Protein AF-A0A7C4UAT9-F1 (afdb_monomer)

Foldseek 3Di:
DDDDDPPDDPFDKDKDFLVLLLLLLLLLQQLLQQLLVQQVVQAQVALPAFADPDAGDGDAAQAAEDALLVVLLVLLLVLCVVQNVQARAQLSVLQLCQAFQPDRDDQLSVQLNVLLVVQQTPLRSLDVVRRVRQQFQNLQSNQLLLLSLQALQLQASLQVLLRVSSSRHDFVSSVLSSLLSSLSNDLLPDQWLVVSLVVSLVVDDCPGPLNVLSVLLVVQVVVDLDLSSSLVVQCVPVVDQLRGRSSLSSQLSSLSSNCRLPSSSSSRSLSRSHRRRSSSSSSNSSSSSSNQGLVRPDCVRSVRHHFWYQYDRGPPDGTDGSSVSSVSSSVSSQVVQVVQVKDWDDDDSRTMIIGGNRHRDHHDHDDRGPQLAEPQWKFWQVQFSYFYQWDWDAAPPDDPRIWIGPFAAFTKTKHWHAYAAWAKWKKKWKKAAQAQQKKKFKAWPVRHTQDIDTDHHQNDQRRIDMDIDMGTDDGGITMIMITTNGDRMMTTIMHIHGDDD

Structure (mmCIF, N/CA/C/O backbone):
data_AF-A0A7C4UAT9-F1
#
_entry.id   AF-A0A7C4UAT9-F1
#
loop_
_atom_site.group_PDB
_atom_site.id
_atom_site.type_symbol
_atom_site.label_atom_id
_atom_site.label_alt_id
_atom_site.label_comp_id
_atom_site.label_asym_id
_atom_site.label_entity_id
_atom_site.label_seq_id
_atom_site.pdbx_PDB_ins_code
_atom_site.Cartn_x
_atom_site.Cartn_y
_atom_site.Cartn_z
_atom_site.occupancy
_atom_site.B_iso_or_equiv
_atom_site.auth_seq_id
_atom_site.auth_comp_id
_atom_site.auth_asym_id
_atom_site.auth_atom_id
_atom_site.pdbx_PDB_model_num
ATOM 1 N N . MET A 1 1 ? 10.832 -55.471 1.716 1.00 41.03 1 MET A N 1
ATOM 2 C CA . MET A 1 1 ? 11.484 -54.148 1.639 1.00 41.03 1 MET A CA 1
ATOM 3 C C . MET A 1 1 ? 11.072 -53.513 0.325 1.00 41.03 1 MET A C 1
ATOM 5 O O . MET A 1 1 ? 11.322 -54.127 -0.698 1.00 41.03 1 MET A O 1
ATOM 9 N N . ASN A 1 2 ? 10.399 -52.365 0.350 1.00 32.81 2 ASN A N 1
ATOM 10 C CA . ASN A 1 2 ? 10.486 -51.384 -0.734 1.00 32.81 2 ASN A CA 1
ATOM 11 C C . ASN A 1 2 ? 9.991 -50.038 -0.206 1.00 32.81 2 ASN A C 1
ATOM 13 O O . ASN A 1 2 ? 8.804 -49.727 -0.186 1.00 32.81 2 ASN A O 1
ATOM 17 N N . THR A 1 3 ? 10.951 -49.296 0.325 1.00 35.84 3 THR A N 1
ATOM 18 C CA . THR A 1 3 ? 10.853 -47.900 0.724 1.00 35.84 3 THR A CA 1
ATOM 19 C C . THR A 1 3 ? 10.919 -47.000 -0.508 1.00 35.84 3 THR A C 1
ATOM 21 O O . THR A 1 3 ? 11.849 -47.097 -1.301 1.00 35.84 3 THR A O 1
ATOM 24 N N . SER A 1 4 ? 9.939 -46.097 -0.594 1.00 42.28 4 SER A N 1
ATOM 25 C CA . SER A 1 4 ? 10.067 -44.700 -1.030 1.00 42.28 4 SER A CA 1
ATOM 26 C C . SER A 1 4 ? 10.732 -44.389 -2.381 1.00 42.28 4 SER A C 1
ATOM 28 O O . SER A 1 4 ? 11.947 -44.240 -2.471 1.00 42.28 4 SER A O 1
ATOM 30 N N . GLN A 1 5 ? 9.903 -44.040 -3.364 1.00 37.44 5 GLN A N 1
ATOM 31 C CA . GLN A 1 5 ? 10.186 -42.918 -4.263 1.00 37.44 5 GLN A CA 1
ATOM 32 C C . GLN A 1 5 ? 8.936 -42.041 -4.342 1.00 37.44 5 GLN A C 1
ATOM 34 O O . GLN A 1 5 ? 8.079 -42.205 -5.204 1.00 37.44 5 GLN A O 1
ATOM 39 N N . ILE A 1 6 ? 8.810 -41.120 -3.385 1.00 40.69 6 ILE A N 1
ATOM 40 C CA . ILE A 1 6 ? 7.992 -39.926 -3.591 1.00 40.69 6 ILE A CA 1
ATOM 41 C C . ILE A 1 6 ? 8.847 -39.025 -4.482 1.00 40.69 6 ILE A C 1
ATOM 43 O O . ILE A 1 6 ? 9.903 -38.565 -4.053 1.00 40.69 6 ILE A O 1
ATOM 47 N N . ASN A 1 7 ? 8.425 -38.829 -5.731 1.00 37.22 7 ASN A N 1
ATOM 48 C CA . ASN A 1 7 ? 9.011 -37.834 -6.622 1.00 37.22 7 ASN A CA 1
ATOM 49 C C . ASN A 1 7 ? 8.912 -36.460 -5.947 1.00 37.22 7 ASN A C 1
ATOM 51 O O . ASN A 1 7 ? 7.827 -35.883 -5.864 1.00 37.22 7 ASN A O 1
ATOM 55 N N . ALA A 1 8 ? 10.034 -35.938 -5.452 1.00 43.09 8 ALA A N 1
ATOM 56 C CA . ALA A 1 8 ? 10.138 -34.538 -5.080 1.00 43.09 8 ALA A CA 1
ATOM 57 C C . ALA A 1 8 ? 10.011 -33.723 -6.371 1.00 43.09 8 ALA A C 1
ATOM 59 O O . ALA A 1 8 ? 10.908 -33.749 -7.214 1.00 43.09 8 ALA A O 1
ATOM 60 N N . ALA A 1 9 ? 8.877 -33.044 -6.556 1.00 47.56 9 ALA A N 1
ATOM 61 C CA . ALA A 1 9 ? 8.756 -32.025 -7.586 1.00 47.56 9 ALA A CA 1
ATOM 62 C C . ALA A 1 9 ? 9.937 -31.059 -7.423 1.00 47.56 9 ALA A C 1
ATOM 64 O O . ALA A 1 9 ? 10.194 -30.569 -6.322 1.00 47.56 9 ALA A O 1
ATOM 65 N N . GLN A 1 10 ? 10.698 -30.854 -8.495 1.00 52.22 10 GLN A N 1
ATOM 66 C CA . GLN A 1 10 ? 11.869 -29.991 -8.484 1.00 52.22 10 GLN A CA 1
ATOM 67 C C . GLN A 1 10 ? 11.396 -28.571 -8.152 1.00 52.22 10 GLN A C 1
ATOM 69 O O . GLN A 1 10 ? 10.765 -27.907 -8.972 1.00 52.22 10 GLN A O 1
ATOM 74 N N . VAL A 1 11 ? 11.617 -28.136 -6.911 1.00 65.75 11 VAL A N 1
ATOM 75 C CA . VAL A 1 11 ? 11.233 -26.796 -6.470 1.00 65.75 11 VAL A CA 1
ATOM 76 C C . VAL A 1 11 ? 12.083 -25.806 -7.261 1.00 65.75 11 VAL A C 1
ATOM 78 O O . VAL A 1 11 ? 13.306 -25.777 -7.116 1.00 65.75 11 VAL A O 1
ATOM 81 N N . ASN A 1 12 ? 11.447 -25.023 -8.133 1.00 82.38 12 ASN A N 1
ATOM 82 C CA . ASN A 1 12 ? 12.132 -23.977 -8.882 1.00 82.38 12 ASN A CA 1
ATOM 83 C C . ASN A 1 12 ? 12.635 -22.925 -7.891 1.00 82.38 12 ASN A C 1
ATOM 85 O O . ASN A 1 12 ? 11.842 -22.214 -7.276 1.00 82.38 12 ASN A O 1
ATOM 89 N N . THR A 1 13 ? 13.955 -22.844 -7.730 1.00 92.06 13 THR A N 1
ATOM 90 C CA . THR A 1 13 ? 14.598 -21.854 -6.863 1.00 92.06 13 THR A CA 1
ATOM 91 C C . THR A 1 13 ? 15.179 -20.713 -7.688 1.00 92.06 13 THR A C 1
ATOM 93 O O . THR A 1 13 ? 15.674 -20.916 -8.799 1.00 92.06 13 THR A O 1
ATOM 96 N N . ARG A 1 14 ? 15.146 -19.498 -7.139 1.00 96.31 14 ARG A N 1
ATOM 97 C CA . ARG A 1 14 ? 15.833 -18.319 -7.694 1.00 96.31 14 ARG A CA 1
ATOM 98 C C . ARG A 1 14 ? 16.882 -17.832 -6.706 1.00 96.31 14 ARG A C 1
ATOM 100 O O . ARG A 1 14 ? 16.755 -18.078 -5.510 1.00 96.31 14 ARG A O 1
ATOM 107 N N . GLN A 1 15 ? 17.925 -17.159 -7.187 1.00 97.56 15 GLN A N 1
ATOM 108 C CA . GLN A 1 15 ? 18.984 -16.639 -6.319 1.00 97.56 15 GLN A CA 1
ATOM 109 C C . GLN A 1 15 ? 19.281 -15.171 -6.583 1.00 97.56 15 GLN A C 1
ATOM 111 O O . GLN A 1 15 ? 19.395 -14.755 -7.735 1.00 97.56 15 GLN A O 1
ATOM 116 N N . ILE A 1 16 ? 19.469 -14.403 -5.513 1.00 98.31 16 ILE A N 1
ATOM 117 C CA . ILE A 1 16 ? 19.890 -13.003 -5.579 1.00 98.31 16 ILE A CA 1
ATOM 118 C C . ILE A 1 16 ? 20.900 -12.709 -4.467 1.00 98.31 16 ILE A C 1
ATOM 120 O O . ILE A 1 16 ? 20.754 -13.179 -3.340 1.00 98.31 16 ILE A O 1
ATOM 124 N N . ALA A 1 17 ? 21.951 -11.953 -4.7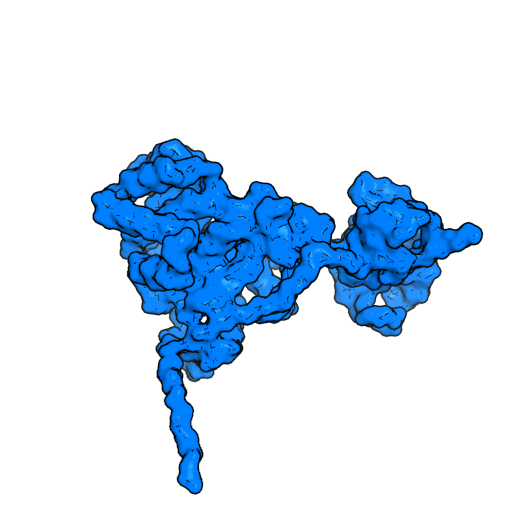85 1.00 98.56 17 ALA A N 1
ATOM 125 C CA . ALA A 1 17 ? 22.901 -11.479 -3.781 1.00 98.56 17 ALA A CA 1
ATOM 126 C C . ALA A 1 17 ? 22.222 -10.463 -2.851 1.00 98.56 17 ALA A C 1
ATOM 128 O O . ALA A 1 17 ? 21.475 -9.607 -3.326 1.00 98.56 17 ALA A O 1
ATOM 129 N N . ALA A 1 18 ? 22.514 -10.512 -1.551 1.00 98.62 18 ALA A N 1
ATOM 130 C CA . ALA A 1 18 ? 21.891 -9.634 -0.561 1.00 98.62 18 ALA A CA 1
ATOM 131 C C . ALA A 1 18 ? 22.151 -8.149 -0.863 1.00 98.62 18 ALA A C 1
ATOM 133 O O . ALA A 1 18 ? 21.228 -7.343 -0.813 1.00 98.62 18 ALA A O 1
ATOM 134 N N . GLY A 1 19 ? 23.373 -7.794 -1.277 1.00 98.56 19 GLY A N 1
ATOM 135 C CA . GLY A 1 19 ? 23.697 -6.424 -1.694 1.00 98.56 19 GLY A CA 1
ATOM 136 C C . GLY A 1 19 ? 22.904 -5.962 -2.924 1.00 98.56 19 GLY A C 1
ATOM 137 O O . GLY A 1 19 ? 22.436 -4.831 -2.964 1.00 98.56 19 GLY A O 1
ATOM 138 N N . LYS A 1 20 ? 22.671 -6.855 -3.897 1.00 98.69 20 LYS A N 1
ATOM 139 C CA . LYS A 1 20 ? 21.856 -6.550 -5.086 1.00 98.69 20 LYS A CA 1
ATOM 140 C C . LYS A 1 20 ? 20.373 -6.420 -4.743 1.00 98.69 20 LYS A C 1
ATOM 142 O O . LYS A 1 20 ? 19.694 -5.575 -5.310 1.00 98.69 20 LYS A O 1
ATOM 147 N N . TYR A 1 21 ? 19.869 -7.251 -3.833 1.00 98.81 21 TYR A N 1
ATOM 148 C CA . TYR A 1 21 ? 18.513 -7.114 -3.310 1.00 98.81 21 TYR A CA 1
ATOM 149 C C . TYR A 1 21 ? 18.335 -5.753 -2.621 1.00 98.81 21 TYR A C 1
ATOM 151 O O . TYR A 1 21 ? 17.398 -5.033 -2.947 1.00 98.81 21 TYR A O 1
ATOM 159 N N . TYR A 1 22 ? 19.264 -5.375 -1.736 1.00 98.88 22 TYR A N 1
ATOM 160 C CA . TYR A 1 22 ? 19.239 -4.080 -1.054 1.00 98.88 22 TYR A CA 1
ATOM 161 C C . TYR A 1 22 ? 19.262 -2.911 -2.047 1.00 98.88 22 TYR A C 1
ATOM 163 O O . TYR A 1 22 ? 18.438 -2.006 -1.949 1.00 98.88 22 TYR A O 1
ATOM 171 N N . ASP A 1 23 ? 20.152 -2.957 -3.045 1.00 98.88 23 ASP A N 1
ATOM 172 C CA . ASP A 1 23 ? 20.232 -1.929 -4.089 1.00 98.88 23 ASP A CA 1
ATOM 173 C C . ASP A 1 23 ? 18.923 -1.813 -4.887 1.00 98.88 23 ASP A C 1
ATOM 175 O O . ASP A 1 23 ? 18.484 -0.704 -5.182 1.00 98.88 23 ASP A O 1
ATOM 179 N N . LYS A 1 24 ? 18.257 -2.939 -5.177 1.00 98.88 24 LYS A N 1
ATOM 180 C CA . LYS A 1 24 ? 16.931 -2.981 -5.819 1.00 98.88 24 LYS A CA 1
ATOM 181 C C . LYS A 1 24 ? 15.826 -2.377 -4.960 1.00 98.88 24 LYS A C 1
ATOM 183 O O . LYS A 1 24 ? 15.074 -1.556 -5.468 1.00 98.88 24 LYS A O 1
ATOM 188 N N . VAL A 1 25 ? 15.760 -2.715 -3.674 1.00 98.88 25 VAL A N 1
ATOM 189 C CA . VAL A 1 25 ? 14.792 -2.123 -2.732 1.00 98.88 25 VAL A CA 1
ATOM 190 C C . VAL A 1 25 ? 15.015 -0.616 -2.594 1.00 98.88 25 VAL A C 1
ATOM 192 O O . VAL A 1 25 ? 14.080 0.167 -2.719 1.00 98.88 25 VAL A O 1
ATOM 195 N N . ARG A 1 26 ? 16.266 -0.181 -2.414 1.00 98.69 26 ARG A N 1
ATOM 196 C CA . ARG A 1 26 ? 16.605 1.247 -2.348 1.00 98.69 26 ARG A CA 1
ATOM 197 C C . ARG A 1 26 ? 16.278 1.972 -3.654 1.00 98.69 26 ARG A C 1
ATOM 199 O O . ARG A 1 26 ? 15.839 3.118 -3.633 1.00 98.69 26 ARG A O 1
ATOM 206 N N . GLY A 1 27 ? 16.496 1.304 -4.786 1.00 98.75 27 GLY A N 1
ATOM 207 C CA . GLY A 1 27 ? 16.107 1.790 -6.103 1.00 98.75 27 GLY A CA 1
ATOM 208 C C . GLY A 1 27 ? 14.601 1.969 -6.226 1.00 98.75 27 GLY A C 1
ATOM 209 O O . GLY A 1 27 ? 14.180 2.993 -6.747 1.00 98.75 27 GLY A O 1
ATOM 210 N N . ALA A 1 28 ? 13.808 1.015 -5.728 1.00 98.75 28 ALA A N 1
ATOM 211 C CA . ALA A 1 28 ? 12.351 1.105 -5.715 1.00 98.75 28 ALA A CA 1
ATOM 212 C C . ALA A 1 28 ? 11.885 2.348 -4.946 1.00 98.75 28 ALA A C 1
ATOM 214 O O . ALA A 1 28 ? 11.272 3.219 -5.548 1.00 98.75 28 ALA A O 1
ATOM 215 N N . TRP A 1 29 ? 12.312 2.515 -3.691 1.00 98.44 29 TRP A N 1
ATOM 216 C CA . TRP A 1 29 ? 11.937 3.678 -2.874 1.00 98.44 29 TRP A CA 1
ATOM 217 C C . TRP A 1 29 ? 12.345 5.021 -3.483 1.00 98.44 29 TRP A C 1
ATOM 219 O O . TRP A 1 29 ? 11.559 5.960 -3.525 1.00 98.44 29 TRP A O 1
ATOM 229 N N . ILE A 1 30 ? 13.580 5.146 -3.979 1.00 98.44 30 ILE A N 1
ATOM 230 C CA . ILE A 1 30 ? 14.010 6.399 -4.621 1.00 98.44 30 ILE A CA 1
ATOM 231 C C . ILE A 1 30 ? 13.263 6.631 -5.935 1.00 98.44 30 ILE A C 1
ATOM 233 O O . ILE A 1 30 ? 12.938 7.771 -6.258 1.00 98.44 30 ILE A O 1
ATOM 237 N N . GLY A 1 31 ? 12.996 5.572 -6.698 1.00 98.62 31 GLY A N 1
ATOM 238 C CA . GLY A 1 31 ? 12.228 5.656 -7.931 1.00 98.62 31 GLY A CA 1
ATOM 239 C C . GLY A 1 31 ? 10.804 6.145 -7.684 1.00 98.62 31 GLY A C 1
ATOM 240 O O . GLY A 1 31 ? 10.355 7.053 -8.378 1.00 98.62 31 GLY A O 1
ATOM 241 N N . GLU A 1 32 ? 10.148 5.586 -6.672 1.00 98.69 32 GLU A N 1
ATOM 242 C CA . GLU A 1 32 ? 8.817 5.959 -6.195 1.00 98.69 32 GLU A CA 1
ATOM 243 C C . GLU A 1 32 ? 8.758 7.426 -5.766 1.00 98.69 32 GLU A C 1
ATOM 245 O O . GLU A 1 32 ? 7.962 8.192 -6.299 1.00 98.69 32 GLU A O 1
ATOM 250 N N . LEU A 1 33 ? 9.687 7.857 -4.906 1.00 98.56 33 LEU A N 1
ATOM 251 C CA . LEU A 1 33 ? 9.778 9.240 -4.432 1.00 98.56 33 LEU A CA 1
ATOM 252 C C . LEU A 1 33 ? 10.025 10.239 -5.572 1.00 98.56 33 LEU A C 1
ATOM 254 O O . LEU A 1 33 ? 9.419 11.308 -5.604 1.00 98.56 33 LEU A O 1
ATOM 258 N N . ILE A 1 34 ? 10.900 9.910 -6.530 1.00 98.62 34 ILE A N 1
ATOM 259 C CA . ILE A 1 34 ? 11.095 10.744 -7.725 1.00 98.62 34 ILE A CA 1
ATOM 260 C C . ILE A 1 34 ? 9.802 10.802 -8.544 1.00 98.62 34 ILE A C 1
ATOM 262 O O . ILE A 1 34 ? 9.439 11.879 -9.013 1.00 98.62 34 ILE A O 1
ATOM 266 N N . GLY A 1 35 ? 9.130 9.664 -8.730 1.00 98.50 35 GLY A N 1
ATOM 267 C CA . GLY A 1 35 ? 7.872 9.545 -9.462 1.00 98.50 35 GLY A CA 1
ATOM 268 C C . GLY A 1 35 ? 6.768 10.412 -8.866 1.00 98.50 35 GLY A C 1
ATOM 269 O O . GLY A 1 35 ? 6.341 11.361 -9.527 1.00 98.50 35 GLY A O 1
ATOM 270 N N . ASN A 1 36 ? 6.397 10.141 -7.610 1.00 98.31 36 ASN A N 1
ATOM 271 C CA . ASN A 1 36 ? 5.403 10.891 -6.837 1.00 98.31 36 ASN A CA 1
ATOM 272 C C . ASN A 1 36 ? 5.680 12.398 -6.936 1.00 98.31 36 ASN A C 1
ATOM 274 O O . ASN A 1 36 ? 4.904 13.152 -7.525 1.00 98.31 36 ASN A O 1
ATOM 278 N N . TYR A 1 37 ? 6.849 12.850 -6.468 1.00 98.12 37 TYR A N 1
ATOM 279 C CA . TYR A 1 37 ? 7.097 14.286 -6.360 1.00 98.12 37 TYR A CA 1
ATOM 280 C C . TYR A 1 37 ? 7.221 14.998 -7.707 1.00 98.12 37 TYR A C 1
ATOM 282 O O . TYR A 1 37 ? 7.004 16.211 -7.768 1.00 98.12 37 TYR A O 1
ATOM 290 N N . SER A 1 38 ? 7.584 14.281 -8.774 1.00 98.06 38 SER A N 1
ATOM 291 C CA . SER A 1 38 ? 7.564 14.832 -10.133 1.00 98.06 38 SER A CA 1
ATOM 292 C C . SER A 1 38 ? 6.145 14.942 -10.682 1.00 98.06 38 SER A C 1
ATOM 294 O O . SER A 1 38 ? 5.888 15.829 -11.494 1.00 98.06 38 SER A O 1
ATOM 296 N N . GLY A 1 39 ? 5.239 14.057 -10.261 1.00 97.69 39 GLY A N 1
ATOM 297 C CA . GLY A 1 39 ? 3.850 14.028 -10.701 1.00 97.69 39 GLY A CA 1
ATOM 298 C C . GLY A 1 39 ? 2.924 14.952 -9.917 1.00 97.69 39 GLY A C 1
ATOM 299 O O . GLY A 1 39 ? 2.022 15.513 -10.532 1.00 97.69 39 GLY A O 1
ATOM 300 N N . LEU A 1 40 ? 3.187 15.208 -8.628 1.00 96.31 40 LEU A N 1
ATOM 301 C CA . LEU A 1 40 ? 2.355 16.062 -7.761 1.00 96.31 40 LEU A CA 1
ATOM 302 C C . LEU A 1 40 ? 1.978 17.418 -8.397 1.00 96.31 40 LEU A C 1
ATOM 304 O O . LEU A 1 40 ? 0.816 17.819 -8.358 1.00 96.31 40 LEU A O 1
ATOM 308 N N . PRO A 1 41 ? 2.893 18.154 -9.067 1.00 96.31 41 PRO A N 1
ATOM 309 C CA . PRO A 1 41 ? 2.534 19.406 -9.733 1.00 96.31 41 PRO A CA 1
ATOM 310 C C . PRO A 1 41 ? 1.549 19.259 -10.899 1.00 96.31 41 PRO A C 1
ATOM 312 O O . PRO A 1 41 ? 1.113 20.281 -11.431 1.00 96.31 41 PRO A O 1
ATOM 315 N N . TYR A 1 42 ? 1.255 1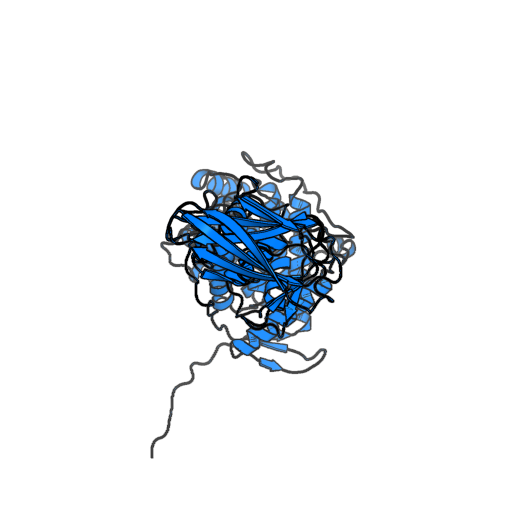8.045 -11.358 1.00 96.06 42 TYR A N 1
ATOM 316 C CA . TYR A 1 42 ? 0.440 17.732 -12.532 1.00 96.06 42 TYR A CA 1
ATOM 317 C C . TYR A 1 42 ? -0.854 16.978 -12.201 1.00 96.06 42 TYR A C 1
ATOM 319 O O . TYR A 1 42 ? -1.692 16.832 -13.096 1.00 96.06 42 TYR A O 1
ATOM 327 N N . GLU A 1 43 ? -1.040 16.576 -10.943 1.00 94.94 43 GLU A N 1
ATOM 328 C CA . GLU A 1 43 ? -2.230 15.897 -10.428 1.00 94.94 43 GLU A CA 1
ATOM 329 C C . GLU A 1 43 ? -3.520 16.593 -10.915 1.00 94.94 43 GLU A C 1
ATOM 331 O O . GLU A 1 43 ? -3.674 17.820 -10.854 1.00 94.94 43 GLU A O 1
ATOM 336 N N . PHE A 1 44 ? -4.416 15.810 -11.521 1.00 95.75 44 PHE A N 1
ATOM 337 C CA . PHE A 1 44 ? -5.686 16.215 -12.138 1.00 95.75 44 PHE A CA 1
ATOM 338 C C . PHE A 1 44 ? -5.630 17.276 -13.256 1.00 95.75 44 PHE A C 1
ATOM 340 O O . PHE A 1 44 ? -6.681 17.664 -13.781 1.00 95.75 44 PHE A O 1
ATOM 347 N N . LYS A 1 45 ? -4.450 17.733 -13.704 1.00 95.12 45 LYS A N 1
ATOM 348 C CA . LYS A 1 45 ? -4.348 18.759 -14.765 1.00 95.12 45 LYS A CA 1
ATOM 349 C C . LYS A 1 45 ? -4.781 18.256 -16.140 1.00 95.12 45 LYS A C 1
ATOM 351 O O . LYS A 1 45 ? -5.311 19.028 -16.939 1.00 95.12 45 LYS A O 1
ATOM 356 N N . PHE A 1 46 ? -4.570 16.973 -16.419 1.00 94.56 46 PHE A N 1
ATOM 357 C CA . PHE A 1 46 ? -4.760 16.370 -17.742 1.00 94.56 46 PHE A CA 1
ATOM 358 C C . PHE A 1 46 ? -5.891 15.323 -17.754 1.00 94.56 46 PHE A C 1
ATOM 360 O O . PHE A 1 46 ? -5.753 14.232 -18.302 1.00 94.56 46 PHE A O 1
ATOM 367 N N . ASN A 1 47 ? -7.040 15.639 -17.143 1.00 94.94 47 ASN A N 1
ATOM 368 C CA . ASN A 1 47 ? -8.198 14.728 -17.093 1.00 94.94 47 ASN A CA 1
ATOM 369 C C . ASN A 1 47 ? -8.837 14.520 -18.473 1.00 94.94 47 ASN A C 1
ATOM 371 O O . ASN A 1 47 ? -9.105 13.396 -18.909 1.00 94.94 47 ASN A O 1
ATOM 375 N N . GLU A 1 48 ? -9.052 15.609 -19.211 1.00 94.00 48 GLU A N 1
ATOM 376 C CA . GLU A 1 48 ? -9.772 15.537 -20.481 1.00 94.00 48 GLU A CA 1
ATOM 377 C C . GLU A 1 48 ? -8.871 15.120 -21.641 1.00 94.00 48 GLU A C 1
ATOM 379 O O . GLU A 1 48 ? -9.199 14.184 -22.378 1.00 94.00 48 GLU A O 1
ATOM 384 N N . ASN A 1 49 ? -7.708 15.754 -21.752 1.00 94.06 49 ASN A N 1
ATOM 385 C CA . ASN A 1 49 ? -6.726 15.553 -22.813 1.00 94.06 49 ASN A CA 1
ATOM 386 C C . ASN A 1 49 ? -5.363 15.246 -22.188 1.00 94.06 49 ASN A C 1
ATOM 388 O O . ASN A 1 49 ? -5.107 15.758 -21.097 1.00 94.06 49 ASN A O 1
ATOM 392 N N . PRO A 1 50 ? -4.509 14.441 -22.850 1.00 95.50 50 PRO A N 1
ATOM 393 C CA . PRO A 1 50 ? -3.147 14.234 -22.376 1.00 95.50 50 PRO A CA 1
ATOM 394 C C . PRO A 1 50 ? -2.380 15.562 -22.347 1.00 95.50 50 PRO A C 1
ATOM 396 O O . PRO A 1 50 ? -2.708 16.496 -23.085 1.00 95.50 50 PRO A O 1
ATOM 399 N N . GLY A 1 51 ? -1.333 15.620 -21.530 1.00 93.50 51 GLY A N 1
ATOM 400 C CA . GLY A 1 51 ? -0.339 16.680 -21.601 1.00 93.50 51 GLY A CA 1
ATOM 401 C C . GLY A 1 51 ? 0.341 16.733 -22.976 1.00 93.50 51 GLY A C 1
ATOM 402 O O . GLY A 1 51 ? 0.379 15.751 -23.726 1.00 93.50 51 GLY A O 1
ATOM 403 N N . ASN A 1 52 ? 0.868 17.907 -23.321 1.00 85.69 52 ASN A N 1
ATOM 404 C CA . ASN A 1 52 ? 1.636 18.108 -24.552 1.00 85.69 52 ASN A CA 1
ATOM 405 C C . ASN A 1 52 ? 2.977 17.349 -24.495 1.00 85.69 52 ASN A C 1
ATOM 407 O O . ASN A 1 52 ? 3.412 16.959 -23.417 1.00 85.69 52 ASN A O 1
ATOM 411 N N . ASP A 1 53 ? 3.672 17.197 -25.631 1.00 68.06 53 ASP A N 1
ATOM 412 C CA . ASP A 1 53 ? 4.997 16.536 -25.724 1.00 68.06 53 ASP A CA 1
ATOM 413 C C . ASP A 1 53 ? 6.153 17.336 -25.087 1.00 68.06 53 ASP A C 1
ATOM 415 O O . ASP A 1 53 ? 7.311 17.215 -25.486 1.00 68.06 53 ASP A O 1
ATOM 419 N N . GLU A 1 54 ? 5.854 18.187 -24.110 1.00 68.50 54 GLU A N 1
ATOM 420 C CA . GLU A 1 54 ? 6.861 18.933 -23.370 1.00 68.50 54 GLU A CA 1
ATOM 421 C C . GLU A 1 54 ? 7.532 18.036 -22.325 1.00 68.50 54 GLU A C 1
ATOM 423 O O . GLU A 1 54 ? 6.929 17.121 -21.760 1.00 68.50 54 GLU A O 1
ATOM 428 N N . SER A 1 55 ? 8.805 18.315 -22.049 1.00 78.38 55 SER A N 1
ATOM 429 C CA . SER A 1 55 ? 9.510 17.675 -20.946 1.00 78.38 55 SER A CA 1
ATOM 430 C C . SER A 1 55 ? 8.854 18.062 -19.623 1.00 78.38 55 SER A C 1
ATOM 432 O O . SER A 1 55 ? 8.718 19.250 -19.319 1.00 78.38 55 SER A O 1
ATOM 434 N N . ILE A 1 56 ? 8.510 17.072 -18.806 1.00 93.81 56 ILE A N 1
ATOM 435 C CA . ILE A 1 56 ? 8.155 17.315 -17.407 1.00 93.81 56 ILE A CA 1
ATOM 436 C C . ILE A 1 56 ? 9.375 17.820 -16.629 1.00 93.81 56 ILE A C 1
ATOM 438 O O . ILE A 1 56 ? 10.526 17.570 -16.999 1.00 93.81 56 ILE A O 1
ATOM 442 N N . THR A 1 57 ? 9.132 18.499 -15.511 1.00 95.00 57 THR A N 1
ATOM 443 C CA . THR A 1 57 ? 10.206 18.813 -14.564 1.00 95.00 57 THR A CA 1
ATOM 444 C C . THR A 1 57 ? 10.323 17.688 -13.544 1.00 95.00 57 THR A C 1
ATOM 446 O O . THR A 1 57 ? 9.440 17.522 -12.710 1.00 95.00 57 THR A O 1
ATOM 449 N N . PHE A 1 58 ? 11.424 16.935 -13.590 1.00 96.94 58 PHE A N 1
ATOM 450 C CA . PHE A 1 58 ? 11.728 15.955 -12.547 1.00 96.94 58 PHE A CA 1
ATOM 451 C C . PHE A 1 58 ? 12.036 16.659 -11.227 1.00 96.94 58 PHE A C 1
ATOM 453 O O . PHE A 1 58 ? 12.898 17.541 -11.168 1.00 96.94 58 PHE A O 1
ATOM 460 N N . VAL A 1 59 ? 11.364 16.229 -10.164 1.00 96.75 59 VAL A N 1
ATOM 461 C CA . VAL A 1 59 ? 11.569 16.731 -8.810 1.00 96.75 59 VAL A CA 1
ATOM 462 C C . VAL A 1 59 ? 12.451 15.752 -8.045 1.00 96.75 59 VAL A C 1
ATOM 464 O O . VAL A 1 59 ? 12.159 14.568 -7.912 1.00 96.75 59 VAL A O 1
ATOM 467 N N . VAL A 1 60 ? 13.558 16.278 -7.532 1.00 95.75 60 VAL A N 1
ATOM 468 C CA . VAL A 1 60 ? 14.503 15.580 -6.657 1.00 95.75 60 VAL A CA 1
ATOM 469 C C . VAL A 1 60 ? 14.679 16.407 -5.393 1.00 95.75 60 VAL A C 1
ATOM 471 O O . VAL A 1 60 ? 14.648 17.640 -5.450 1.00 95.75 60 VAL A O 1
ATOM 474 N N . ARG A 1 61 ? 14.838 15.748 -4.245 1.00 94.44 61 ARG A N 1
ATOM 475 C CA . ARG A 1 61 ? 14.887 16.415 -2.940 1.00 94.44 61 ARG A CA 1
ATOM 476 C C . ARG A 1 61 ? 16.060 15.920 -2.109 1.00 94.44 61 ARG A C 1
ATOM 478 O O . ARG A 1 61 ? 16.411 14.746 -2.151 1.00 94.44 61 ARG A O 1
ATOM 485 N N . GLU A 1 62 ? 16.625 16.817 -1.305 1.00 91.69 62 GLU A N 1
ATOM 486 C CA . GLU A 1 62 ? 17.596 16.461 -0.260 1.00 91.69 62 GLU A CA 1
ATOM 487 C C . GL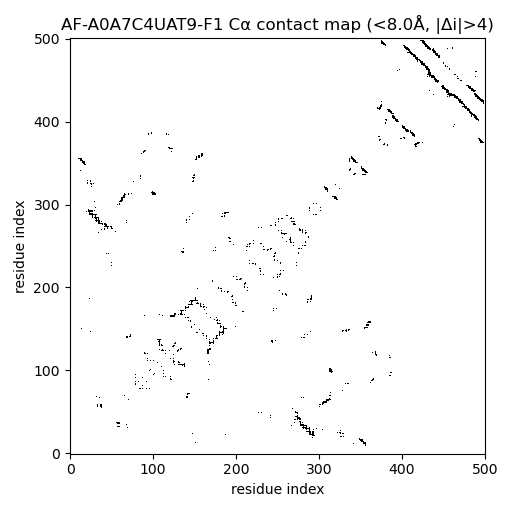U A 1 62 ? 16.903 15.866 0.982 1.00 91.69 62 GLU A C 1
ATOM 489 O O . GLU A 1 62 ? 17.457 15.018 1.678 1.00 91.69 62 GLU A O 1
ATOM 494 N N . ASN A 1 63 ? 15.671 16.302 1.254 1.00 94.50 63 ASN A N 1
ATOM 495 C CA . ASN A 1 63 ? 14.828 15.787 2.327 1.00 94.50 63 ASN A CA 1
ATOM 496 C C . ASN A 1 63 ? 13.475 15.423 1.718 1.00 94.50 63 ASN A C 1
ATOM 498 O O . ASN A 1 63 ? 12.766 16.303 1.222 1.00 94.50 63 ASN A O 1
ATOM 502 N N . TRP A 1 64 ? 13.150 14.137 1.729 1.00 96.88 64 TRP A N 1
ATOM 503 C CA . TRP A 1 64 ? 11.843 13.636 1.326 1.00 96.88 64 TRP A CA 1
ATOM 504 C C . TRP A 1 64 ? 10.894 13.788 2.505 1.00 96.88 64 TRP A C 1
ATOM 506 O O . TRP A 1 64 ? 11.288 13.507 3.633 1.00 96.88 64 TRP A O 1
ATOM 516 N N . GLU A 1 65 ? 9.685 14.278 2.272 1.00 96.38 65 GLU A N 1
ATOM 517 C CA . GLU A 1 65 ? 8.651 14.331 3.304 1.00 96.38 65 GLU A CA 1
ATOM 518 C C . GLU A 1 65 ? 7.678 13.173 3.066 1.00 96.38 65 GLU A C 1
ATOM 520 O O . GLU A 1 65 ? 7.638 12.603 1.979 1.00 96.38 65 GLU A O 1
ATOM 525 N N . THR A 1 66 ? 6.934 12.771 4.089 1.00 95.50 66 THR A N 1
ATOM 526 C CA . THR A 1 66 ? 5.874 11.779 3.899 1.00 95.50 66 THR A CA 1
ATOM 527 C C . THR A 1 66 ? 4.786 12.338 2.994 1.00 95.50 66 THR A C 1
ATOM 529 O O . THR A 1 66 ? 4.321 13.460 3.208 1.00 95.50 66 THR A O 1
ATOM 532 N N . ASP A 1 67 ? 4.335 11.507 2.069 1.00 95.69 67 ASP A N 1
ATOM 533 C CA . ASP A 1 67 ? 3.181 11.735 1.205 1.00 95.69 67 ASP A CA 1
ATOM 534 C C . ASP A 1 67 ? 2.305 10.467 1.185 1.00 95.69 67 ASP A C 1
ATOM 536 O O . ASP A 1 67 ? 2.758 9.416 1.660 1.00 95.69 67 ASP A O 1
ATOM 540 N N . ASP A 1 68 ? 1.034 10.536 0.790 1.00 91.62 68 ASP A N 1
ATOM 541 C CA . ASP A 1 68 ? 0.137 9.387 0.945 1.00 91.62 68 ASP A CA 1
ATOM 542 C C . ASP A 1 68 ? 0.508 8.168 0.089 1.00 91.62 68 ASP A C 1
ATOM 544 O O . ASP A 1 68 ? 0.306 7.065 0.598 1.00 91.62 68 ASP A O 1
ATOM 548 N N . ASP A 1 69 ? 1.195 8.329 -1.052 1.00 91.50 69 ASP A N 1
ATOM 549 C CA . ASP A 1 69 ? 1.692 7.188 -1.854 1.00 91.50 69 ASP A CA 1
ATOM 550 C C . ASP A 1 69 ? 2.806 6.367 -1.176 1.00 91.50 69 ASP A C 1
ATOM 552 O O . ASP A 1 69 ? 3.081 5.252 -1.576 1.00 91.50 69 ASP A O 1
ATOM 556 N N . ASN A 1 70 ? 3.518 6.907 -0.182 1.00 94.69 70 ASN A N 1
ATOM 557 C CA . ASN A 1 70 ? 4.694 6.224 0.404 1.00 94.69 70 ASN A CA 1
ATOM 558 C C . ASN A 1 70 ? 4.582 6.016 1.916 1.00 94.69 70 ASN A C 1
ATOM 560 O O . ASN A 1 70 ? 5.190 5.124 2.519 1.00 94.69 70 ASN A O 1
ATOM 564 N N . SER A 1 71 ? 3.799 6.857 2.583 1.00 96.50 71 SER A N 1
ATOM 565 C CA . SER A 1 71 ? 3.748 6.888 4.042 1.00 96.50 71 SER A CA 1
ATOM 566 C C . SER A 1 71 ? 2.908 5.773 4.658 1.00 96.50 71 SER A C 1
ATOM 568 O O . SER A 1 71 ? 3.109 5.469 5.837 1.00 96.50 71 SER A O 1
ATOM 570 N N . LEU A 1 72 ? 1.982 5.163 3.910 1.00 97.12 72 LEU A N 1
ATOM 571 C CA . LEU A 1 72 ? 1.245 3.979 4.367 1.00 97.12 72 LEU A CA 1
ATOM 572 C C . LEU A 1 72 ? 2.052 2.696 4.159 1.00 97.12 72 LEU A C 1
ATOM 574 O O . LEU A 1 72 ? 2.113 1.896 5.088 1.00 97.12 72 LEU A O 1
ATOM 578 N N . GLU A 1 73 ? 2.818 2.571 3.072 1.00 96.19 73 GLU A N 1
ATOM 579 C CA . GLU A 1 73 ? 3.806 1.488 2.941 1.00 96.19 73 GLU A CA 1
ATOM 580 C C . GLU A 1 73 ? 4.838 1.528 4.072 1.00 96.19 73 GLU A C 1
ATOM 582 O O . GLU A 1 73 ? 5.172 0.511 4.686 1.00 96.19 73 GLU A O 1
ATOM 587 N N . TRP A 1 74 ? 5.317 2.730 4.404 1.00 97.81 74 TRP A N 1
ATOM 588 C CA . TRP A 1 74 ? 6.232 2.924 5.524 1.00 97.81 74 TRP A CA 1
ATOM 589 C C . TRP A 1 74 ? 5.599 2.568 6.880 1.00 97.81 74 TRP A C 1
ATOM 591 O O . TRP A 1 74 ? 6.268 1.984 7.744 1.00 97.81 74 TRP A O 1
ATOM 601 N N . LEU A 1 75 ? 4.308 2.869 7.066 1.00 98.12 75 LEU A N 1
ATOM 602 C CA . LEU A 1 75 ? 3.549 2.430 8.236 1.00 98.12 75 LEU A CA 1
ATOM 603 C C . LEU A 1 75 ? 3.425 0.902 8.265 1.00 98.12 75 LEU A C 1
ATOM 605 O O . LEU A 1 75 ? 3.667 0.305 9.308 1.00 98.12 75 LEU A O 1
ATOM 609 N N . ASP A 1 76 ? 3.137 0.241 7.151 1.00 98.19 76 ASP A N 1
ATOM 610 C CA . ASP A 1 76 ? 3.000 -1.217 7.110 1.00 98.19 76 ASP A CA 1
ATOM 611 C C . ASP A 1 76 ? 4.297 -1.936 7.507 1.00 98.19 76 ASP A C 1
ATOM 613 O O . ASP A 1 76 ? 4.254 -2.948 8.216 1.00 98.19 76 ASP A O 1
ATOM 617 N N . ILE A 1 77 ? 5.465 -1.379 7.158 1.00 98.31 77 ILE A N 1
ATOM 618 C CA . ILE A 1 77 ? 6.764 -1.851 7.670 1.00 98.31 77 ILE A CA 1
ATOM 619 C C . ILE A 1 77 ? 6.797 -1.764 9.199 1.00 98.31 77 ILE A C 1
ATOM 621 O O . ILE A 1 77 ? 7.168 -2.737 9.858 1.00 98.31 77 ILE A O 1
ATOM 625 N N . HIS A 1 78 ? 6.385 -0.628 9.773 1.00 97.88 78 HIS A N 1
ATOM 626 C CA . HIS A 1 78 ? 6.304 -0.462 11.224 1.00 97.88 78 HIS A CA 1
ATOM 627 C C . HIS A 1 78 ? 5.378 -1.508 11.862 1.00 97.88 78 HIS A C 1
ATOM 629 O O . HIS A 1 78 ? 5.790 -2.198 12.795 1.00 97.88 78 HIS A O 1
ATOM 635 N N . ILE A 1 79 ? 4.172 -1.703 11.322 1.00 97.75 79 ILE A N 1
ATOM 636 C CA . ILE A 1 79 ? 3.192 -2.665 11.849 1.00 97.75 79 ILE A CA 1
ATOM 637 C C . ILE A 1 79 ? 3.754 -4.097 11.805 1.00 97.75 79 ILE A C 1
ATOM 639 O O . ILE A 1 79 ? 3.647 -4.848 12.780 1.00 97.75 79 ILE A O 1
ATOM 643 N N . MET A 1 80 ? 4.398 -4.482 10.699 1.00 98.06 80 MET A N 1
ATOM 644 C CA . MET A 1 80 ? 5.037 -5.795 10.558 1.00 98.06 80 MET A CA 1
ATOM 645 C C . MET A 1 80 ? 6.202 -6.002 11.536 1.00 98.06 80 MET A C 1
ATOM 647 O O . MET A 1 80 ? 6.433 -7.128 11.985 1.00 98.06 80 MET A O 1
ATOM 651 N N . GLU A 1 81 ? 6.939 -4.948 11.881 1.00 95.25 81 GLU A N 1
ATOM 652 C CA . GLU A 1 81 ? 7.998 -5.006 12.891 1.00 95.25 81 GLU A CA 1
ATOM 653 C C . GLU A 1 81 ? 7.446 -5.121 14.315 1.00 95.25 81 GLU A C 1
ATOM 655 O O . GLU A 1 81 ? 8.010 -5.879 15.104 1.00 95.25 81 GLU A O 1
ATOM 660 N N . GLN A 1 82 ? 6.341 -4.433 14.628 1.00 89.94 82 GLN A N 1
ATOM 661 C CA . GLN A 1 82 ? 5.719 -4.475 15.957 1.00 89.94 82 GLN A CA 1
ATOM 662 C C . GLN A 1 82 ? 5.060 -5.826 16.263 1.00 89.94 82 GLN A C 1
ATOM 664 O O . GLN A 1 82 ? 5.232 -6.368 17.354 1.00 89.94 82 GLN A O 1
ATOM 669 N N . TYR A 1 83 ? 4.313 -6.391 15.310 1.00 86.25 83 TYR A N 1
ATOM 670 C CA . TYR A 1 83 ? 3.450 -7.556 15.569 1.00 86.25 83 TYR A CA 1
ATOM 671 C C . TYR A 1 83 ? 3.867 -8.833 14.830 1.00 86.25 83 TYR A C 1
ATOM 673 O O . TYR A 1 83 ? 3.227 -9.878 14.979 1.00 86.25 83 TYR A O 1
ATOM 681 N N . GLY A 1 84 ? 4.951 -8.763 14.056 1.00 89.81 84 GLY A N 1
ATOM 682 C CA . GLY A 1 84 ? 5.497 -9.868 13.275 1.00 89.81 84 GLY A CA 1
ATOM 683 C C . GLY A 1 84 ? 4.963 -9.906 11.843 1.00 89.81 84 GLY A C 1
ATOM 684 O O . GLY A 1 84 ? 3.762 -9.882 11.608 1.00 89.81 84 GLY A O 1
ATOM 685 N N . PHE A 1 85 ? 5.868 -10.047 10.874 1.00 92.69 85 PHE A N 1
ATOM 686 C CA . PHE A 1 85 ? 5.582 -9.887 9.441 1.00 92.69 85 PHE A CA 1
ATOM 687 C C . PHE A 1 85 ? 4.501 -10.811 8.848 1.00 92.69 85 PHE A C 1
ATOM 689 O O . PHE A 1 85 ? 3.978 -10.516 7.778 1.00 92.69 85 PHE A O 1
ATOM 696 N N . ASP A 1 86 ? 4.182 -11.935 9.491 1.00 92.44 86 ASP A N 1
ATOM 697 C CA . ASP A 1 86 ? 3.227 -12.938 8.986 1.00 92.44 86 ASP A CA 1
ATOM 698 C C . ASP A 1 86 ? 1.992 -13.095 9.889 1.00 92.44 86 ASP A C 1
ATOM 700 O O . ASP A 1 86 ? 1.079 -13.850 9.571 1.00 92.44 86 ASP A O 1
ATOM 704 N N . THR A 1 87 ? 1.968 -12.399 11.029 1.00 89.94 87 THR A N 1
ATOM 705 C CA . THR A 1 87 ? 1.000 -12.614 12.116 1.00 89.94 87 THR A CA 1
ATOM 706 C C . THR A 1 87 ? 0.131 -11.397 12.419 1.00 89.94 87 THR A C 1
ATOM 708 O O . THR A 1 87 ? -0.744 -11.493 13.278 1.00 89.94 87 THR A O 1
ATOM 711 N N . VAL A 1 88 ? 0.334 -10.280 11.709 1.00 91.69 88 VAL A N 1
ATOM 712 C CA . VAL A 1 88 ? -0.430 -9.038 11.889 1.00 91.69 88 VAL A CA 1
ATOM 713 C C . VAL A 1 88 ? -1.932 -9.275 11.689 1.00 91.69 88 VAL A C 1
ATOM 715 O O . VAL A 1 88 ? -2.398 -9.538 10.578 1.00 91.69 88 VAL A O 1
ATOM 718 N N . THR A 1 89 ? -2.728 -9.112 12.744 1.00 90.75 89 THR A N 1
ATOM 719 C CA . THR A 1 89 ? -4.191 -9.193 12.644 1.00 90.75 89 THR A CA 1
ATOM 720 C C . THR A 1 89 ? -4.805 -7.864 12.207 1.00 90.75 89 THR A C 1
ATOM 722 O O . THR A 1 89 ? -4.260 -6.784 12.438 1.00 90.75 89 THR A O 1
ATOM 725 N N . TYR A 1 90 ? -6.008 -7.913 11.641 1.00 93.44 90 TYR A N 1
ATOM 726 C CA . TYR A 1 90 ? -6.757 -6.708 11.283 1.00 93.44 90 TYR A CA 1
ATOM 727 C C . TYR A 1 90 ? -7.084 -5.787 12.461 1.00 93.44 90 TYR A C 1
ATOM 729 O O . TYR A 1 90 ? -7.212 -4.573 12.282 1.00 93.44 90 TYR A O 1
ATOM 737 N N . ARG A 1 91 ? -7.182 -6.327 13.679 1.00 83.44 91 ARG A N 1
ATOM 738 C CA . ARG A 1 91 ? -7.286 -5.508 14.889 1.00 83.44 91 ARG A CA 1
ATOM 739 C C . ARG A 1 91 ? -6.013 -4.719 15.158 1.00 83.44 91 ARG A C 1
ATOM 741 O O . ARG A 1 91 ? -6.119 -3.562 15.549 1.00 83.44 91 ARG A O 1
ATOM 748 N N . GLN A 1 92 ? -4.846 -5.332 14.980 1.00 84.75 92 GLN A N 1
ATOM 749 C CA . GLN A 1 92 ? -3.564 -4.644 15.138 1.00 84.75 92 GLN A CA 1
ATOM 750 C C . GLN A 1 92 ? -3.426 -3.550 14.080 1.00 84.75 92 GLN A C 1
ATOM 752 O O . GLN A 1 92 ? -3.210 -2.404 14.450 1.00 84.75 92 GLN A O 1
ATOM 757 N N . ILE A 1 93 ? -3.725 -3.854 12.811 1.00 95.06 93 ILE A N 1
ATOM 758 C CA . ILE A 1 93 ? -3.761 -2.844 11.737 1.00 95.06 93 ILE A CA 1
ATOM 759 C C . ILE A 1 93 ? -4.684 -1.683 12.111 1.00 95.06 93 ILE A C 1
ATOM 761 O O . ILE A 1 93 ? -4.289 -0.528 12.027 1.00 95.06 93 ILE A O 1
ATOM 765 N N . SER A 1 94 ? -5.895 -1.975 12.594 1.00 87.81 94 SER A N 1
ATOM 766 C CA . SER A 1 94 ? -6.854 -0.929 12.970 1.00 87.81 94 SER A CA 1
ATOM 767 C C . SER A 1 94 ? -6.359 -0.034 14.108 1.00 87.81 94 SER A C 1
ATOM 769 O O . SER A 1 94 ? -6.653 1.158 14.101 1.00 87.81 94 SER A O 1
ATOM 771 N N . ARG A 1 95 ? -5.639 -0.586 15.095 1.00 80.25 95 ARG A N 1
ATOM 772 C CA . ARG A 1 95 ? -5.057 0.195 16.202 1.00 80.25 95 ARG A CA 1
ATOM 773 C C . ARG A 1 95 ? -4.015 1.174 15.666 1.00 80.25 95 ARG A C 1
ATOM 775 O O . ARG A 1 95 ? -4.163 2.378 15.845 1.00 80.25 95 ARG A O 1
ATOM 782 N N . GLU A 1 96 ? -3.070 0.657 14.893 1.00 90.56 96 GLU A N 1
ATOM 783 C CA . GLU A 1 96 ? -1.986 1.426 14.279 1.00 90.56 96 GLU A CA 1
ATOM 784 C C . GLU A 1 96 ? -2.520 2.517 13.341 1.00 90.56 96 GLU A C 1
ATOM 786 O O . GLU A 1 96 ? -2.124 3.676 13.426 1.00 90.56 96 GLU A O 1
ATOM 791 N N . TRP A 1 97 ? -3.517 2.198 12.514 1.00 91.75 97 TRP A N 1
ATOM 792 C CA . TRP A 1 97 ? -4.184 3.172 11.646 1.00 91.75 97 TRP A CA 1
ATOM 793 C C . TRP A 1 97 ? -4.902 4.283 12.425 1.00 91.75 97 TRP A C 1
ATOM 795 O O . TRP A 1 97 ? -4.891 5.457 12.039 1.00 91.75 97 TRP A O 1
ATOM 805 N N . ILE A 1 98 ? -5.555 3.950 13.538 1.00 82.19 98 ILE A N 1
ATOM 806 C CA . ILE A 1 98 ? -6.225 4.952 14.372 1.00 82.19 98 ILE A CA 1
ATOM 807 C C . ILE A 1 98 ? -5.200 5.897 15.013 1.00 82.19 98 ILE A C 1
ATOM 809 O O . ILE A 1 98 ? -5.443 7.117 15.056 1.00 82.19 98 ILE A O 1
ATOM 813 N N . ASP A 1 99 ? -4.074 5.346 15.460 1.00 78.50 99 ASP A N 1
ATOM 814 C CA . ASP A 1 99 ? -3.042 6.060 16.201 1.00 78.50 99 ASP A CA 1
ATOM 815 C C . ASP A 1 99 ? -2.102 6.858 15.285 1.00 78.50 99 ASP A C 1
ATOM 817 O O . ASP A 1 99 ? -1.697 7.964 15.659 1.00 78.50 99 ASP A O 1
ATOM 821 N N . HIS A 1 100 ? -1.855 6.404 14.055 1.00 88.94 100 HIS A N 1
ATOM 822 C CA . HIS A 1 100 ? -0.886 7.023 13.146 1.00 88.94 100 HIS A CA 1
ATOM 823 C C . HIS A 1 100 ? -1.522 7.781 11.965 1.00 88.94 100 HIS A C 1
ATOM 825 O O . HIS A 1 100 ? -1.030 8.855 11.619 1.00 88.94 100 HIS A O 1
ATOM 831 N N . CYS A 1 101 ? -2.663 7.349 11.414 1.00 90.31 101 CYS A N 1
ATOM 832 C CA . CYS A 1 101 ? -3.252 7.930 10.189 1.00 90.31 101 CYS A CA 1
ATOM 833 C C . CYS A 1 101 ? -4.286 9.036 10.472 1.00 90.31 101 CYS A C 1
ATOM 835 O O . CYS A 1 101 ? -5.445 8.959 10.072 1.00 90.31 101 CYS A O 1
ATOM 837 N N . LYS A 1 102 ? -3.926 10.064 11.246 1.00 83.62 102 LYS A N 1
ATOM 838 C CA . LYS A 1 102 ? -4.898 11.087 11.702 1.00 83.62 102 LYS A CA 1
ATOM 839 C C . LYS A 1 102 ? -5.289 12.112 10.635 1.00 83.62 102 LYS A C 1
ATOM 841 O O . LYS A 1 102 ? -6.361 12.705 10.762 1.00 83.62 102 LYS A O 1
ATOM 846 N N . GLU A 1 103 ? -4.438 12.301 9.639 1.00 83.12 103 GLU A N 1
ATOM 847 C CA . GLU A 1 103 ? -4.543 13.267 8.545 1.00 83.12 103 GLU A CA 1
ATOM 848 C C . GLU A 1 103 ? -3.766 12.747 7.325 1.00 83.12 103 GLU A C 1
ATOM 850 O O . GLU A 1 103 ? -3.159 11.678 7.416 1.00 83.12 103 GLU A O 1
ATOM 855 N N . ALA A 1 104 ? -3.800 13.484 6.206 1.00 91.31 104 ALA A N 1
ATOM 856 C CA . ALA A 1 104 ? -3.161 13.100 4.937 1.00 91.31 104 ALA A CA 1
ATOM 857 C C . ALA A 1 104 ? -3.452 11.635 4.561 1.00 91.31 104 ALA A C 1
ATOM 859 O O . ALA A 1 104 ? -2.558 10.804 4.389 1.00 91.31 104 ALA A O 1
ATOM 860 N N . ILE A 1 105 ? -4.746 11.328 4.582 1.00 92.88 105 ILE A N 1
ATOM 861 C CA . ILE A 1 105 ? -5.347 10.120 4.039 1.00 92.88 105 ILE A CA 1
ATOM 862 C C . ILE A 1 105 ? -6.629 10.556 3.346 1.00 92.88 105 ILE A C 1
ATOM 864 O O . ILE A 1 105 ? -7.388 11.375 3.886 1.00 92.88 105 ILE A O 1
ATOM 868 N N . TRP A 1 106 ? -6.881 10.012 2.169 1.00 92.56 106 TRP A N 1
ATOM 869 C CA . TRP A 1 106 ? -7.982 10.452 1.326 1.00 92.56 106 TRP A CA 1
ATOM 870 C C . TRP A 1 106 ? -8.988 9.330 1.128 1.00 92.56 106 TRP A C 1
ATOM 872 O O . TRP A 1 106 ? -8.836 8.243 1.665 1.00 92.56 106 TRP A O 1
ATOM 882 N N . VAL A 1 107 ? -10.100 9.654 0.478 1.00 94.50 107 VAL A N 1
ATOM 883 C CA . VAL A 1 107 ? -10.976 8.691 -0.195 1.00 94.50 107 VAL A CA 1
ATOM 884 C C . VAL A 1 107 ? -11.183 7.349 0.551 1.00 94.50 107 VAL A C 1
ATOM 886 O O . VAL A 1 107 ? -11.857 7.342 1.593 1.00 94.50 107 VAL A O 1
ATOM 889 N N . ALA A 1 108 ? -10.675 6.212 0.059 1.00 97.50 108 ALA A N 1
ATOM 890 C CA . ALA A 1 108 ? -10.956 4.909 0.655 1.00 97.50 108 ALA A CA 1
ATOM 891 C C . ALA A 1 108 ? -10.292 4.776 2.031 1.00 97.50 108 ALA A C 1
ATOM 893 O O . ALA A 1 108 ? -10.943 4.286 2.959 1.00 97.50 108 ALA A O 1
ATOM 894 N N . ASN A 1 109 ? -9.078 5.299 2.201 1.00 97.69 109 ASN A N 1
ATOM 895 C CA . ASN A 1 109 ? -8.337 5.311 3.462 1.00 97.69 109 ASN A CA 1
ATOM 896 C C . ASN A 1 109 ? -9.065 6.078 4.554 1.00 97.69 109 ASN A C 1
ATOM 898 O O . ASN A 1 109 ? -9.246 5.592 5.676 1.00 97.69 109 ASN A O 1
ATOM 902 N N . TYR A 1 110 ? -9.541 7.274 4.221 1.00 93.25 110 TYR A N 1
ATOM 903 C CA . TYR A 1 110 ? -10.287 8.118 5.139 1.00 93.25 110 TYR A CA 1
ATOM 904 C C . TYR A 1 110 ? -11.560 7.411 5.621 1.00 93.25 110 TYR A C 1
ATOM 906 O O . TYR A 1 110 ? -11.820 7.334 6.828 1.00 93.25 110 TYR A O 1
ATOM 914 N N . ASN A 1 111 ? -12.344 6.836 4.704 1.00 92.00 111 ASN A N 1
ATOM 915 C CA . ASN A 1 111 ? -13.561 6.108 5.067 1.00 92.00 111 ASN A CA 1
ATOM 916 C C . ASN A 1 111 ? -13.265 4.820 5.847 1.00 92.00 111 ASN A C 1
ATOM 918 O O . ASN A 1 111 ? -13.972 4.527 6.816 1.00 92.00 111 ASN A O 1
ATOM 922 N N . ALA A 1 112 ? -12.217 4.080 5.482 1.00 96.25 112 ALA A N 1
ATOM 923 C CA . ALA A 1 112 ? -11.784 2.885 6.195 1.00 96.25 112 ALA A CA 1
ATOM 924 C C . ALA A 1 112 ? -11.397 3.214 7.637 1.00 96.25 112 ALA A C 1
ATOM 926 O O . ALA A 1 112 ? -11.887 2.579 8.573 1.00 96.25 112 ALA A O 1
ATOM 927 N N . ARG A 1 113 ? -10.640 4.294 7.848 1.00 89.19 113 ARG A N 1
ATOM 928 C CA . ARG A 1 113 ? -10.325 4.777 9.193 1.00 89.19 113 ARG A CA 1
ATOM 929 C C . ARG A 1 113 ? -11.573 5.199 9.967 1.00 89.19 113 ARG A C 1
ATOM 931 O O . ARG A 1 113 ? -11.710 4.869 11.147 1.00 89.19 113 ARG A O 1
ATOM 938 N N . LEU A 1 114 ? -12.522 5.896 9.335 1.00 80.62 114 LEU A N 1
ATOM 939 C CA . LEU A 1 114 ? -13.808 6.214 9.971 1.00 80.62 114 LEU A CA 1
ATOM 940 C C . LEU A 1 114 ? -14.602 4.954 10.341 1.00 80.62 114 LEU A C 1
ATOM 942 O O . LEU A 1 114 ? -15.326 4.962 11.340 1.00 80.62 114 LEU A O 1
ATOM 946 N N . ASN A 1 115 ? -14.493 3.885 9.555 1.00 81.38 115 ASN A N 1
ATOM 947 C CA . ASN A 1 115 ? -15.103 2.590 9.840 1.00 81.38 115 ASN A CA 1
ATOM 948 C C . ASN A 1 115 ? -14.427 1.905 11.035 1.00 81.38 115 ASN A C 1
ATOM 950 O O . ASN A 1 115 ? -15.131 1.489 11.961 1.00 81.38 115 ASN A O 1
ATOM 954 N N . MET A 1 116 ? -13.095 1.915 11.104 1.00 82.06 116 MET A N 1
ATOM 955 C CA . MET A 1 116 ? -12.338 1.412 12.257 1.00 82.06 116 MET A CA 1
ATOM 956 C C . MET A 1 116 ? -12.682 2.172 13.545 1.00 82.06 116 MET A C 1
ATOM 958 O O . MET A 1 116 ? -12.939 1.554 14.577 1.00 82.06 116 MET A O 1
ATOM 962 N N . LEU A 1 117 ? -12.821 3.504 13.484 1.00 71.62 117 LEU A N 1
ATOM 963 C CA . LEU A 1 117 ? -13.276 4.330 14.616 1.00 71.62 117 LEU A CA 1
ATOM 964 C C . LEU A 1 117 ? -14.703 3.986 15.087 1.00 71.62 117 LEU A C 1
ATOM 966 O O . LEU A 1 117 ? -15.059 4.258 16.233 1.00 71.62 117 LEU A O 1
ATOM 970 N N . LYS A 1 118 ? -15.533 3.384 14.224 1.00 67.94 118 LYS A N 1
ATOM 971 C CA . LYS A 1 118 ? -16.868 2.851 14.565 1.00 67.94 118 LYS A CA 1
ATOM 972 C C . LYS A 1 118 ? -16.826 1.374 14.988 1.00 67.94 118 LYS A C 1
ATOM 974 O O . LYS A 1 118 ? -17.879 0.801 15.262 1.00 67.94 118 LYS A O 1
ATOM 979 N N . GLY A 1 119 ? -15.644 0.756 15.034 1.00 68.38 119 GLY A N 1
ATOM 980 C CA . GLY A 1 119 ? -15.446 -0.653 15.376 1.00 68.38 119 GLY A CA 1
ATOM 981 C C . GLY A 1 119 ? -15.670 -1.646 14.240 1.00 68.38 119 GLY A C 1
ATOM 982 O O . GLY A 1 119 ? -15.780 -2.836 14.525 1.00 68.38 119 GLY A O 1
ATOM 983 N N . ILE A 1 120 ? -15.774 -1.180 12.992 1.00 78.00 120 ILE A N 1
ATOM 984 C CA . ILE A 1 120 ? -15.810 -2.043 11.807 1.00 78.00 120 ILE A CA 1
ATOM 985 C C . ILE A 1 120 ? -14.356 -2.316 11.420 1.00 78.00 120 ILE A C 1
ATOM 987 O O . ILE A 1 120 ? -13.679 -1.419 10.918 1.00 78.00 120 ILE A O 1
ATOM 991 N N . LEU A 1 121 ? -13.870 -3.524 11.700 1.00 85.50 121 LEU A N 1
ATOM 992 C CA . LEU A 1 121 ? -12.494 -3.905 11.378 1.00 85.50 121 LEU A CA 1
ATOM 993 C C . LEU A 1 121 ? -12.342 -4.228 9.886 1.00 85.50 121 LEU A C 1
ATOM 995 O O . LEU A 1 121 ? -13.318 -4.621 9.242 1.00 85.50 121 LEU A O 1
ATOM 999 N N . PRO A 1 122 ? -11.123 -4.176 9.335 1.00 95.50 122 PRO A N 1
ATOM 1000 C CA . PRO A 1 122 ? -10.800 -4.898 8.116 1.00 95.50 122 PRO A CA 1
ATOM 1001 C C . PRO A 1 122 ? -11.146 -6.404 8.223 1.00 95.50 122 PRO A C 1
ATOM 1003 O O . PRO A 1 122 ? -11.157 -6.965 9.324 1.00 95.50 122 PRO A O 1
ATOM 1006 N N . PRO A 1 123 ? -11.482 -7.071 7.106 1.00 97.00 123 PRO A N 1
ATOM 1007 C CA . PRO A 1 123 ? -11.583 -6.509 5.758 1.00 97.00 123 PRO A CA 1
ATOM 1008 C C . PRO A 1 123 ? -12.876 -5.695 5.555 1.00 97.00 123 PRO A C 1
ATOM 1010 O O . PRO A 1 123 ? -13.113 -5.105 4.508 1.00 97.00 123 PRO A O 1
ATOM 1013 N N . TYR A 1 124 ? -13.766 -5.670 6.548 1.00 96.50 124 TYR A N 1
ATOM 1014 C CA . TYR A 1 124 ? -15.080 -5.043 6.437 1.00 96.50 124 TYR A CA 1
ATOM 1015 C C . TYR A 1 124 ? -15.015 -3.522 6.377 1.00 96.50 124 TYR A C 1
ATOM 1017 O O . TYR A 1 124 ? -15.953 -2.917 5.869 1.00 96.50 124 TYR A O 1
ATOM 1025 N N . SER A 1 125 ? -13.941 -2.901 6.867 1.00 95.62 125 SER A N 1
ATOM 1026 C CA . SER A 1 125 ? -13.709 -1.462 6.733 1.00 95.62 125 SER A CA 1
ATOM 1027 C C . SER A 1 125 ? -13.560 -1.021 5.280 1.00 95.62 125 SER A C 1
ATOM 1029 O O . SER A 1 125 ? -13.983 0.097 4.992 1.00 95.62 125 SER A O 1
ATOM 1031 N N . GLY A 1 126 ? -13.021 -1.882 4.404 1.00 97.88 126 GLY A N 1
ATOM 1032 C CA . GLY A 1 126 ? -12.840 -1.632 2.970 1.00 97.88 126 GLY A CA 1
ATOM 1033 C C . GLY A 1 126 ? -13.947 -2.189 2.069 1.00 97.88 126 GLY A C 1
ATOM 1034 O O . GLY A 1 126 ? -14.084 -1.760 0.928 1.00 97.88 126 GLY A O 1
ATOM 1035 N N . GLN A 1 127 ? -14.789 -3.098 2.579 1.00 97.75 127 GLN A N 1
ATOM 1036 C CA . GLN A 1 127 ? -15.874 -3.717 1.804 1.00 97.75 127 GLN A CA 1
ATOM 1037 C C . GLN A 1 127 ? -16.833 -2.699 1.183 1.00 97.75 127 GLN A C 1
ATOM 1039 O O . GLN A 1 127 ? -17.253 -1.755 1.855 1.00 97.75 127 GLN A O 1
ATOM 1044 N N . LYS A 1 128 ? -17.328 -2.981 -0.032 1.00 96.75 128 LYS A N 1
ATOM 1045 C CA . LYS A 1 128 ? -18.245 -2.081 -0.772 1.00 96.75 128 LYS A CA 1
ATOM 1046 C C . LYS A 1 128 ? -19.456 -1.608 0.027 1.00 96.75 128 LYS A C 1
ATOM 1048 O O . LYS A 1 128 ? -19.945 -0.499 -0.154 1.00 96.75 128 LYS A O 1
ATOM 1053 N N . LYS A 1 129 ? -19.978 -2.481 0.893 1.00 95.44 129 LYS A N 1
ATOM 1054 C CA . LYS A 1 129 ? -21.161 -2.201 1.719 1.00 95.44 129 LYS A CA 1
ATOM 1055 C C . LYS A 1 129 ? -20.894 -1.160 2.819 1.00 95.44 129 LYS A C 1
ATOM 1057 O O . LYS A 1 129 ? -21.838 -0.547 3.304 1.00 95.44 129 LYS A O 1
ATOM 1062 N N . ASN A 1 130 ? -19.634 -0.999 3.227 1.00 90.25 130 ASN A N 1
ATOM 1063 C CA . ASN A 1 130 ? -19.208 -0.183 4.366 1.00 90.25 130 ASN A CA 1
ATOM 1064 C C . ASN A 1 130 ? -18.313 0.993 3.946 1.00 90.25 130 ASN A C 1
ATOM 1066 O O . ASN A 1 130 ? -18.325 2.028 4.614 1.00 90.25 130 ASN A O 1
ATOM 1070 N N . ASN A 1 131 ? -17.552 0.860 2.858 1.00 97.00 131 ASN A N 1
ATOM 1071 C CA . ASN A 1 131 ? -16.743 1.923 2.278 1.00 97.00 131 ASN A CA 1
ATOM 1072 C C . ASN A 1 131 ? -17.358 2.374 0.956 1.00 97.00 131 ASN A C 1
ATOM 1074 O O . ASN A 1 131 ? -17.354 1.628 -0.017 1.00 97.00 131 ASN A O 1
ATOM 1078 N N . LYS A 1 132 ? -17.883 3.600 0.910 1.00 93.69 132 LYS A N 1
ATOM 1079 C CA . LYS A 1 132 ? -18.474 4.166 -0.313 1.00 93.69 132 LYS A CA 1
ATOM 1080 C C . LYS A 1 132 ? -17.442 4.392 -1.424 1.00 93.69 132 LYS A C 1
ATOM 1082 O O . LYS A 1 132 ? -17.820 4.408 -2.589 1.00 93.69 132 LYS A O 1
ATOM 1087 N N . ASP A 1 133 ? -16.171 4.519 -1.053 1.00 96.94 133 ASP A N 1
ATOM 1088 C CA . ASP A 1 133 ? -15.066 4.811 -1.957 1.00 96.94 133 ASP A CA 1
ATOM 1089 C C . ASP A 1 133 ? -14.138 3.590 -2.141 1.00 96.94 133 ASP A C 1
ATOM 1091 O O . ASP A 1 133 ? -12.985 3.719 -2.523 1.00 96.94 133 ASP A O 1
ATOM 1095 N N . TRP A 1 134 ? -14.651 2.374 -1.911 1.00 97.69 134 TRP A N 1
ATOM 1096 C CA . TRP A 1 134 ? -13.923 1.098 -2.044 1.00 97.69 134 TRP A CA 1
ATOM 1097 C C . TRP A 1 134 ? -13.206 0.887 -3.393 1.00 97.69 134 TRP A C 1
ATOM 1099 O O . TRP A 1 134 ? -12.322 0.037 -3.502 1.00 97.69 134 TRP A O 1
ATOM 1109 N N . ALA A 1 135 ? -13.652 1.592 -4.433 1.00 97.19 135 ALA A N 1
ATOM 1110 C CA . ALA A 1 135 ? -13.197 1.484 -5.817 1.00 97.19 135 ALA A CA 1
ATOM 1111 C C . ALA A 1 135 ? -12.020 2.415 -6.159 1.00 97.19 135 ALA A C 1
ATOM 1113 O O . ALA A 1 135 ? -11.538 2.395 -7.296 1.00 97.19 135 ALA A O 1
ATOM 1114 N N . SER A 1 136 ? -11.608 3.251 -5.210 1.00 96.88 136 SER A N 1
ATOM 1115 C CA . SER A 1 136 ? -10.588 4.275 -5.408 1.00 96.88 136 SER A CA 1
ATOM 1116 C C . SER A 1 136 ? -9.173 3.706 -5.463 1.00 96.88 136 SER A C 1
ATOM 1118 O O . SER A 1 136 ? -8.979 2.507 -5.258 1.00 96.88 136 SER A O 1
ATOM 1120 N N . ILE A 1 137 ? -8.198 4.546 -5.803 1.00 95.44 137 ILE A N 1
ATOM 1121 C CA . ILE A 1 137 ? -6.804 4.129 -5.987 1.00 95.44 137 ILE A CA 1
ATOM 1122 C C . ILE A 1 137 ? -6.083 3.713 -4.707 1.00 95.44 137 ILE A C 1
ATOM 1124 O O . ILE A 1 137 ? -5.060 3.067 -4.835 1.00 95.44 137 ILE A O 1
ATOM 1128 N N . ASP A 1 138 ? -6.592 4.021 -3.513 1.00 97.44 138 ASP A N 1
ATOM 1129 C CA . ASP A 1 138 ? -5.817 3.984 -2.265 1.00 97.44 138 ASP A CA 1
ATOM 1130 C C . ASP A 1 138 ? -5.008 2.680 -2.065 1.00 97.44 138 ASP A C 1
ATOM 1132 O O . ASP A 1 138 ? -3.792 2.705 -1.968 1.00 97.44 138 ASP A O 1
ATOM 1136 N N . ALA A 1 139 ? -5.620 1.495 -2.154 1.00 97.19 139 ALA A N 1
ATOM 1137 C CA . ALA A 1 139 ? -4.851 0.249 -2.038 1.00 97.19 139 ALA A CA 1
ATOM 1138 C C . ALA A 1 139 ? -3.766 0.038 -3.119 1.00 97.19 139 ALA A C 1
ATOM 1140 O O . ALA A 1 139 ? -2.869 -0.775 -2.912 1.00 97.19 139 ALA A O 1
ATOM 1141 N N . GLN A 1 140 ? -3.872 0.673 -4.292 1.00 94.69 140 GLN A N 1
ATOM 1142 C CA . GLN A 1 140 ? -2.873 0.586 -5.365 1.00 94.69 140 GLN A CA 1
ATOM 1143 C C . GLN A 1 140 ? -1.605 1.377 -5.067 1.00 94.69 140 GLN A C 1
ATOM 1145 O O . GLN A 1 140 ? -0.575 1.014 -5.617 1.00 94.69 140 GLN A O 1
ATOM 1150 N N . ILE A 1 141 ? -1.699 2.428 -4.252 1.00 95.38 141 ILE A N 1
ATOM 1151 C CA . ILE A 1 141 ? -0.584 3.335 -3.950 1.00 95.38 141 ILE A CA 1
ATOM 1152 C C . ILE A 1 141 ? 0.142 2.922 -2.664 1.00 95.38 141 ILE A C 1
ATOM 1154 O O . ILE A 1 141 ? 0.892 3.693 -2.096 1.00 95.38 141 ILE A O 1
ATOM 1158 N N . GLU A 1 142 ? -0.158 1.731 -2.139 1.00 95.50 142 GLU A N 1
ATOM 1159 C CA . GLU A 1 142 ? 0.304 1.271 -0.823 1.00 95.50 142 GLU A CA 1
ATOM 1160 C C . GLU A 1 142 ? 0.740 -0.199 -0.854 1.00 95.50 142 GLU A C 1
ATOM 1162 O O . GLU A 1 142 ? 0.596 -0.934 0.129 1.00 95.50 142 GLU A O 1
ATOM 1167 N N . CYS A 1 143 ? 1.161 -0.706 -2.013 1.00 97.94 143 CYS A N 1
ATOM 1168 C CA . CYS A 1 143 ? 1.236 -2.147 -2.234 1.00 97.94 143 CYS A CA 1
ATOM 1169 C C . CYS A 1 143 ? 2.606 -2.658 -2.671 1.00 97.94 143 CYS A C 1
ATOM 1171 O O . CYS A 1 143 ? 2.868 -3.868 -2.588 1.00 97.94 143 CYS A O 1
ATOM 1173 N N . GLU A 1 144 ? 3.493 -1.775 -3.107 1.00 98.19 144 GLU A N 1
ATOM 1174 C CA . GLU A 1 144 ? 4.766 -2.092 -3.722 1.00 98.19 144 GLU A CA 1
ATOM 1175 C C . GLU A 1 144 ? 5.658 -2.819 -2.718 1.00 98.19 144 GLU A C 1
ATOM 1177 O O . GLU A 1 144 ? 6.306 -3.817 -3.066 1.00 98.19 144 GLU A O 1
ATOM 1182 N N . ILE A 1 145 ? 5.614 -2.399 -1.452 1.00 98.12 145 ILE A N 1
ATOM 1183 C CA . ILE A 1 145 ? 6.259 -3.027 -0.301 1.00 98.12 145 ILE A CA 1
ATOM 1184 C C . ILE A 1 145 ? 6.014 -4.535 -0.222 1.00 98.12 145 ILE A C 1
ATOM 1186 O O . ILE A 1 145 ? 6.938 -5.298 0.081 1.00 98.12 145 ILE A O 1
ATOM 1190 N N . PHE A 1 146 ? 4.807 -5.011 -0.535 1.00 98.50 146 PHE A N 1
ATOM 1191 C CA . PHE A 1 146 ? 4.488 -6.438 -0.458 1.00 98.50 146 PHE A CA 1
ATOM 1192 C C . PHE A 1 146 ? 5.191 -7.248 -1.545 1.00 98.50 146 PHE A C 1
ATOM 1194 O O . PHE A 1 146 ? 5.523 -8.412 -1.317 1.00 98.50 146 PHE A O 1
ATOM 1201 N N . GLY A 1 147 ? 5.477 -6.625 -2.690 1.00 98.38 147 GLY A N 1
ATOM 1202 C CA . GLY A 1 147 ? 6.363 -7.180 -3.707 1.00 98.38 147 GLY A CA 1
ATOM 1203 C C . GLY A 1 147 ? 7.827 -7.152 -3.276 1.00 98.38 147 GLY A C 1
ATOM 1204 O O . GLY A 1 147 ? 8.535 -8.150 -3.437 1.00 98.38 147 GLY A O 1
ATOM 1205 N N . GLN A 1 148 ? 8.263 -6.047 -2.662 1.00 98.69 148 GLN A N 1
ATOM 1206 C CA . GLN A 1 148 ? 9.635 -5.874 -2.180 1.00 98.69 148 GLN A CA 1
ATOM 1207 C C . GLN A 1 148 ? 10.001 -6.922 -1.119 1.00 98.69 148 GLN A C 1
ATOM 1209 O O . GLN A 1 148 ? 11.041 -7.563 -1.244 1.00 98.69 148 GLN A O 1
ATOM 1214 N N . ILE A 1 149 ? 9.132 -7.195 -0.137 1.00 98.56 149 ILE A N 1
ATOM 1215 C CA . ILE A 1 149 ? 9.388 -8.227 0.889 1.00 98.56 149 ILE A CA 1
ATOM 1216 C C . ILE A 1 149 ? 9.181 -9.668 0.397 1.00 98.56 149 ILE A C 1
ATOM 1218 O O . ILE A 1 149 ? 9.422 -10.626 1.141 1.00 98.56 149 ILE A O 1
ATOM 1222 N N . ALA A 1 150 ? 8.712 -9.841 -0.838 1.00 98.38 150 ALA A N 1
ATOM 1223 C CA . ALA A 1 150 ? 8.440 -11.131 -1.451 1.00 98.38 150 ALA A CA 1
ATOM 1224 C C . ALA A 1 150 ? 9.177 -11.290 -2.799 1.00 98.38 150 ALA A C 1
ATOM 1226 O O . ALA A 1 150 ? 8.536 -11.619 -3.798 1.00 98.38 150 ALA A O 1
ATOM 1227 N N . PRO A 1 151 ? 10.508 -11.080 -2.880 1.00 98.19 151 PRO A N 1
ATOM 1228 C CA . PRO A 1 151 ? 11.221 -10.977 -4.156 1.00 98.19 151 PRO A CA 1
ATOM 1229 C C . PRO A 1 151 ? 11.104 -12.266 -4.974 1.00 98.19 151 PRO A C 1
ATOM 1231 O O . PRO A 1 151 ? 11.569 -13.321 -4.557 1.00 98.19 151 PRO A O 1
ATOM 1234 N N . GLY A 1 152 ? 10.508 -12.195 -6.161 1.00 96.81 152 GLY A N 1
ATOM 1235 C CA . GLY A 1 152 ? 10.282 -13.339 -7.044 1.00 96.81 152 GLY A CA 1
ATOM 1236 C C . GLY A 1 152 ? 9.298 -14.392 -6.520 1.00 96.81 152 GLY A C 1
ATOM 1237 O O . GLY A 1 152 ? 9.244 -15.469 -7.116 1.00 96.81 152 GLY A O 1
ATOM 1238 N N . MET A 1 153 ? 8.562 -14.100 -5.442 1.00 97.50 153 MET A N 1
ATOM 1239 C CA . MET A 1 153 ? 7.496 -14.929 -4.873 1.00 97.50 153 MET A CA 1
ATOM 1240 C C . MET A 1 153 ? 6.123 -14.325 -5.218 1.00 97.50 153 MET A C 1
ATOM 1242 O O . MET A 1 153 ? 5.513 -13.627 -4.403 1.00 97.50 153 MET A O 1
ATOM 1246 N N . ILE A 1 154 ? 5.653 -14.554 -6.448 1.00 97.00 154 ILE A N 1
ATOM 1247 C CA . ILE A 1 154 ? 4.445 -13.902 -6.977 1.00 97.00 154 ILE A CA 1
ATOM 1248 C C . ILE A 1 154 ? 3.211 -14.302 -6.163 1.00 97.00 154 ILE A C 1
ATOM 1250 O O . ILE A 1 154 ? 2.402 -13.441 -5.819 1.00 97.00 154 ILE A O 1
ATOM 1254 N N . ASP A 1 155 ? 3.067 -15.582 -5.813 1.00 96.06 155 ASP A N 1
ATOM 1255 C CA . ASP A 1 155 ? 1.883 -16.051 -5.083 1.00 96.06 155 ASP A CA 1
ATOM 1256 C C . ASP A 1 155 ? 1.875 -15.535 -3.630 1.00 96.06 155 ASP A C 1
ATOM 1258 O O . ASP A 1 155 ? 0.811 -15.293 -3.052 1.00 96.06 155 ASP A O 1
ATOM 1262 N N . ASN A 1 156 ? 3.057 -15.290 -3.048 1.00 97.69 156 ASN A N 1
ATOM 1263 C CA . ASN A 1 156 ? 3.188 -14.613 -1.754 1.00 97.69 156 ASN A CA 1
ATOM 1264 C C . ASN A 1 156 ? 2.737 -13.150 -1.833 1.00 97.69 156 ASN A C 1
ATOM 1266 O O . ASN A 1 156 ? 1.910 -12.738 -1.021 1.00 97.69 156 ASN A O 1
ATOM 1270 N N . ALA A 1 157 ? 3.240 -12.397 -2.819 1.00 98.44 157 ALA A N 1
ATOM 1271 C CA . ALA A 1 157 ? 2.881 -10.995 -3.022 1.00 98.44 157 ALA A CA 1
ATOM 1272 C C . ALA A 1 157 ? 1.368 -10.839 -3.253 1.00 98.44 157 ALA A C 1
ATOM 1274 O O . ALA A 1 157 ? 0.722 -10.056 -2.566 1.00 98.44 157 ALA A O 1
ATOM 1275 N N . LEU A 1 158 ? 0.773 -11.667 -4.123 1.00 98.25 158 LEU A N 1
ATOM 1276 C CA . LEU A 1 158 ? -0.672 -11.664 -4.384 1.00 98.25 158 LEU A CA 1
ATOM 1277 C C . LEU A 1 158 ? -1.502 -11.907 -3.116 1.00 98.25 158 LEU A C 1
ATOM 1279 O O . LEU A 1 158 ? -2.454 -11.174 -2.854 1.00 98.25 158 LEU A O 1
ATOM 1283 N N . GLY A 1 159 ? -1.175 -12.944 -2.340 1.00 97.81 159 GLY A N 1
ATOM 1284 C CA . GLY A 1 159 ? -1.933 -13.284 -1.134 1.00 97.81 159 GLY A CA 1
ATOM 1285 C C . GLY A 1 159 ? -1.779 -12.238 -0.032 1.00 97.81 159 GLY A C 1
ATOM 1286 O O . GLY A 1 159 ? -2.741 -11.922 0.668 1.00 97.81 159 GLY A O 1
ATOM 1287 N N . ARG A 1 160 ? -0.574 -11.684 0.114 1.00 97.19 160 ARG A N 1
ATOM 1288 C CA . ARG A 1 160 ? -0.287 -10.656 1.109 1.00 97.19 160 ARG A CA 1
ATOM 1289 C C . ARG A 1 160 ? -1.013 -9.361 0.780 1.00 97.19 160 ARG A C 1
ATOM 1291 O O . ARG A 1 160 ? -1.743 -8.859 1.628 1.00 97.19 160 ARG A O 1
ATOM 1298 N N . THR A 1 161 ? -0.894 -8.875 -0.450 1.00 98.62 161 THR A N 1
ATOM 1299 C CA . THR A 1 161 ? -1.601 -7.666 -0.869 1.00 98.62 161 THR A CA 1
ATOM 1300 C C . THR A 1 161 ? -3.114 -7.850 -0.803 1.00 98.62 161 THR A C 1
ATOM 1302 O O . THR A 1 161 ? -3.796 -6.923 -0.396 1.00 98.62 161 THR A O 1
ATOM 1305 N N . ASP A 1 162 ? -3.665 -9.041 -1.084 1.00 98.50 162 ASP A N 1
ATOM 1306 C CA . ASP A 1 162 ? -5.103 -9.301 -0.879 1.00 98.50 162 ASP A CA 1
ATOM 1307 C C . ASP A 1 162 ? -5.535 -9.058 0.575 1.00 98.50 162 ASP A C 1
ATOM 1309 O O . ASP A 1 162 ? -6.583 -8.465 0.819 1.00 98.50 162 ASP A O 1
ATOM 1313 N N . TYR A 1 163 ? -4.715 -9.468 1.546 1.00 98.31 163 TYR A N 1
ATOM 1314 C CA . TYR A 1 163 ? -5.005 -9.245 2.958 1.00 98.31 163 TYR A CA 1
ATOM 1315 C C . TYR A 1 163 ? -4.924 -7.758 3.330 1.00 98.31 163 TYR A C 1
ATOM 1317 O O . TYR A 1 163 ? -5.863 -7.235 3.928 1.00 98.31 163 TYR A O 1
ATOM 1325 N N . TRP A 1 164 ? -3.849 -7.065 2.956 1.00 98.31 164 TRP A N 1
ATOM 1326 C CA . TRP A 1 164 ? -3.621 -5.671 3.354 1.00 98.31 164 TRP A CA 1
ATOM 1327 C C . TRP A 1 164 ? -4.482 -4.665 2.578 1.00 98.31 164 TRP A C 1
ATOM 1329 O O . TRP A 1 164 ? -5.111 -3.811 3.191 1.00 98.31 164 TRP A O 1
ATOM 1339 N N . ALA A 1 165 ? -4.667 -4.831 1.269 1.00 98.50 165 ALA A N 1
ATOM 1340 C CA . ALA A 1 165 ? -5.519 -3.951 0.460 1.00 98.50 165 ALA A CA 1
ATOM 1341 C C . ALA A 1 165 ? -6.997 -3.965 0.896 1.00 98.50 165 ALA A C 1
ATOM 1343 O O . ALA A 1 165 ? -7.727 -2.994 0.706 1.00 98.50 165 ALA A O 1
ATOM 1344 N N . ARG A 1 166 ? -7.468 -5.057 1.517 1.00 98.38 166 ARG A N 1
ATOM 1345 C CA . ARG A 1 166 ? -8.839 -5.159 2.051 1.00 98.38 166 ARG A CA 1
ATOM 1346 C C . ARG A 1 166 ? -9.088 -4.303 3.293 1.00 98.38 166 ARG A C 1
ATOM 1348 O O . ARG A 1 166 ? -10.226 -4.206 3.756 1.00 98.38 166 ARG A O 1
ATOM 1355 N N . VAL A 1 167 ? -8.047 -3.693 3.853 1.00 98.00 167 VAL A N 1
ATOM 1356 C CA . VAL A 1 167 ? -8.177 -2.667 4.893 1.00 98.00 167 VAL A CA 1
ATOM 1357 C C . VAL A 1 167 ? -9.021 -1.502 4.376 1.00 98.00 167 VAL A C 1
ATOM 1359 O O . VAL A 1 167 ? -9.885 -1.007 5.107 1.00 98.00 167 VAL A O 1
ATOM 1362 N N . THR A 1 168 ? -8.840 -1.132 3.110 1.00 98.19 168 THR A N 1
ATOM 1363 C CA . THR A 1 168 ? -9.329 0.125 2.535 1.00 98.19 168 THR A CA 1
ATOM 1364 C C . THR A 1 168 ? -10.237 -0.098 1.330 1.00 98.19 168 THR A C 1
ATOM 1366 O O . THR A 1 168 ? -11.270 0.566 1.219 1.00 98.19 168 THR A O 1
ATOM 1369 N N . ASN A 1 169 ? -9.953 -1.103 0.503 1.00 98.56 169 ASN A N 1
ATOM 1370 C CA . ASN A 1 169 ? -10.612 -1.327 -0.782 1.00 98.56 169 ASN A CA 1
ATOM 1371 C C . ASN A 1 169 ? -11.295 -2.703 -0.892 1.00 98.56 169 ASN A C 1
ATOM 1373 O O . ASN A 1 169 ? -11.182 -3.568 -0.020 1.00 98.56 169 ASN A O 1
ATOM 1377 N N . ASP A 1 170 ? -12.018 -2.919 -1.997 1.00 98.38 170 ASP A N 1
ATOM 1378 C CA . ASP A 1 170 ? -12.666 -4.198 -2.319 1.00 98.38 170 ASP A CA 1
ATOM 1379 C C . ASP A 1 170 ? -12.612 -4.515 -3.830 1.00 98.38 170 ASP A C 1
ATOM 1381 O O . ASP A 1 170 ? -12.317 -3.651 -4.658 1.00 98.38 170 ASP A O 1
ATOM 1385 N N . ASP A 1 171 ? -12.938 -5.757 -4.198 1.00 97.69 171 ASP A N 1
ATOM 1386 C CA . ASP A 1 171 ? -13.079 -6.240 -5.584 1.00 97.69 171 ASP A CA 1
ATOM 1387 C C . ASP A 1 171 ? -11.911 -5.822 -6.506 1.00 97.69 171 ASP A C 1
ATOM 1389 O O . ASP A 1 171 ? -10.752 -6.104 -6.200 1.00 97.69 171 ASP A O 1
ATOM 1393 N N . TYR A 1 172 ? -12.181 -5.161 -7.637 1.00 97.06 172 TYR A N 1
ATOM 1394 C CA . TYR A 1 172 ? -11.159 -4.901 -8.646 1.00 97.06 172 TYR A CA 1
ATOM 1395 C C . TYR A 1 172 ? -10.061 -3.951 -8.166 1.00 97.06 172 TYR A C 1
ATOM 1397 O O . TYR A 1 172 ? -8.957 -4.042 -8.687 1.00 97.06 172 TYR A O 1
ATOM 1405 N N . ALA A 1 173 ? -10.337 -3.073 -7.197 1.00 98.06 173 ALA A N 1
ATOM 1406 C CA . ALA A 1 173 ? -9.328 -2.170 -6.645 1.00 98.06 173 ALA A CA 1
ATOM 1407 C C . ALA A 1 173 ? -8.274 -2.946 -5.829 1.00 98.06 173 ALA A C 1
ATOM 1409 O O . ALA A 1 173 ? -7.077 -2.671 -5.916 1.00 98.06 173 ALA A O 1
ATOM 1410 N N . VAL A 1 174 ? -8.696 -4.005 -5.128 1.00 98.75 174 VAL A N 1
ATOM 1411 C CA . VAL A 1 174 ? -7.776 -4.947 -4.468 1.00 98.75 174 VAL A CA 1
ATOM 1412 C C . VAL A 1 174 ? -6.977 -5.741 -5.504 1.00 98.75 174 VAL A C 1
ATOM 1414 O O . VAL A 1 174 ? -5.767 -5.906 -5.367 1.00 98.75 174 VAL A O 1
ATOM 1417 N N . ASP A 1 175 ? -7.623 -6.212 -6.573 1.00 98.69 175 ASP A N 1
ATOM 1418 C CA . ASP A 1 175 ? -6.942 -6.979 -7.624 1.00 98.69 175 ASP A CA 1
ATOM 1419 C C . ASP A 1 175 ? -5.888 -6.167 -8.389 1.00 98.69 175 ASP A C 1
ATOM 1421 O O . ASP A 1 175 ? -4.856 -6.718 -8.771 1.00 98.69 175 ASP A O 1
ATOM 1425 N N . THR A 1 176 ? -6.100 -4.866 -8.580 1.00 98.56 176 THR A N 1
ATOM 1426 C CA . THR A 1 176 ? -5.096 -3.982 -9.181 1.00 98.56 176 THR A CA 1
ATOM 1427 C C . THR A 1 176 ? -3.875 -3.779 -8.284 1.00 98.56 176 THR A C 1
ATOM 1429 O O . THR A 1 176 ? -2.756 -3.885 -8.778 1.00 98.56 176 THR A O 1
ATOM 1432 N N . ALA A 1 177 ? -4.066 -3.608 -6.970 1.00 98.75 177 ALA A N 1
ATOM 1433 C CA . ALA A 1 177 ? -2.964 -3.537 -6.007 1.00 98.75 177 ALA A CA 1
ATOM 1434 C C . ALA A 1 177 ? -2.153 -4.843 -5.995 1.00 98.75 177 ALA A C 1
ATOM 1436 O O . ALA A 1 177 ? -0.926 -4.857 -6.088 1.00 98.75 177 ALA A O 1
ATOM 1437 N N . LYS A 1 178 ? -2.850 -5.987 -5.979 1.00 98.81 178 LYS A N 1
ATOM 1438 C CA . LYS A 1 178 ? -2.225 -7.316 -6.088 1.00 98.81 178 LYS A CA 1
ATOM 1439 C C . LYS A 1 178 ? -1.378 -7.442 -7.352 1.00 98.81 178 LYS A C 1
ATOM 1441 O O . LYS A 1 178 ? -0.298 -8.027 -7.310 1.00 98.81 178 LYS A O 1
ATOM 1446 N N . PHE A 1 179 ? -1.854 -6.901 -8.472 1.00 98.88 179 PHE A N 1
ATOM 1447 C CA . PHE A 1 179 ? -1.123 -6.915 -9.734 1.00 98.88 179 PHE A CA 1
ATOM 1448 C C . PHE A 1 179 ? 0.193 -6.128 -9.634 1.00 98.88 179 PHE A C 1
ATOM 1450 O O . PHE A 1 179 ? 1.234 -6.639 -10.041 1.00 98.88 179 PHE A O 1
ATOM 1457 N N . TYR A 1 180 ? 0.174 -4.922 -9.063 1.00 98.75 180 TYR A N 1
ATOM 1458 C CA . TYR A 1 180 ? 1.373 -4.098 -8.879 1.00 98.75 180 TYR A CA 1
ATOM 1459 C C . TYR A 1 180 ? 2.388 -4.730 -7.932 1.00 98.75 180 TYR A C 1
ATOM 1461 O O . TYR A 1 180 ? 3.552 -4.884 -8.306 1.00 98.75 180 TYR A O 1
ATOM 1469 N N . ALA A 1 181 ? 1.947 -5.215 -6.770 1.00 98.75 181 ALA A N 1
ATOM 1470 C CA . ALA A 1 181 ? 2.813 -5.938 -5.844 1.00 98.75 181 ALA A CA 1
ATOM 1471 C C . ALA A 1 181 ? 3.466 -7.167 -6.506 1.00 98.75 181 ALA A C 1
ATOM 1473 O O . ALA A 1 181 ? 4.654 -7.436 -6.320 1.00 98.75 181 ALA A O 1
ATOM 1474 N N . ALA A 1 182 ? 2.721 -7.896 -7.342 1.00 98.75 182 ALA A N 1
ATOM 1475 C CA . ALA A 1 182 ? 3.249 -9.028 -8.098 1.00 98.75 182 ALA A CA 1
ATOM 1476 C C . ALA A 1 182 ? 4.247 -8.613 -9.198 1.00 98.75 182 ALA A C 1
ATOM 1478 O O . ALA A 1 182 ? 5.247 -9.310 -9.393 1.00 98.75 182 ALA A O 1
ATOM 1479 N N . ILE A 1 183 ? 4.032 -7.482 -9.887 1.00 98.50 183 ILE A N 1
ATOM 1480 C CA . ILE A 1 183 ? 5.037 -6.917 -10.807 1.00 98.50 183 ILE A CA 1
ATOM 1481 C C . ILE A 1 183 ? 6.306 -6.558 -10.027 1.00 98.50 183 ILE A C 1
ATOM 1483 O O . ILE A 1 183 ? 7.400 -6.946 -10.436 1.00 98.50 183 ILE A O 1
ATOM 1487 N N . CYS A 1 184 ? 6.164 -5.848 -8.906 1.00 98.56 184 CYS A N 1
ATOM 1488 C CA . CYS A 1 184 ? 7.277 -5.420 -8.064 1.00 98.56 184 CYS A CA 1
ATOM 1489 C C . CYS A 1 184 ? 8.074 -6.624 -7.528 1.00 98.56 184 CYS A C 1
ATOM 1491 O O . CYS A 1 184 ? 9.302 -6.629 -7.562 1.00 98.56 184 CYS A O 1
ATOM 1493 N N . SER A 1 185 ? 7.390 -7.707 -7.145 1.00 98.69 185 SER A N 1
ATOM 1494 C CA . SER A 1 185 ? 8.021 -8.983 -6.788 1.00 98.69 185 SER A CA 1
ATOM 1495 C C . SER A 1 185 ? 8.852 -9.565 -7.940 1.00 98.69 185 SER A C 1
ATOM 1497 O O . SER A 1 185 ? 10.011 -9.947 -7.754 1.00 98.69 185 SER A O 1
ATOM 1499 N N . GLU A 1 186 ? 8.299 -9.625 -9.151 1.00 98.50 186 GLU A N 1
ATOM 1500 C CA . GLU A 1 186 ? 8.986 -10.216 -10.303 1.00 98.50 186 GLU A CA 1
ATOM 1501 C C . GLU A 1 186 ? 10.134 -9.338 -10.838 1.00 98.50 186 GLU A C 1
ATOM 1503 O O . GLU A 1 186 ? 11.133 -9.875 -11.328 1.00 98.50 186 GLU A O 1
ATOM 1508 N N . ALA A 1 187 ? 10.056 -8.014 -10.663 1.00 98.38 187 ALA A N 1
ATOM 1509 C CA . ALA A 1 187 ? 11.069 -7.024 -11.057 1.00 98.38 187 ALA A CA 1
ATOM 1510 C C . ALA A 1 187 ? 12.470 -7.275 -10.456 1.00 98.38 187 ALA A C 1
ATOM 1512 O O . ALA A 1 187 ? 13.497 -6.817 -10.976 1.00 98.38 187 ALA A O 1
ATOM 1513 N N . PHE A 1 188 ? 12.563 -8.071 -9.387 1.00 98.56 188 PHE A N 1
ATOM 1514 C CA . PHE A 1 188 ? 13.853 -8.505 -8.850 1.00 98.56 188 PHE A CA 1
ATOM 1515 C C . PHE A 1 188 ? 14.649 -9.382 -9.826 1.00 98.56 188 PHE A C 1
ATOM 1517 O O . PHE A 1 188 ? 15.877 -9.457 -9.715 1.00 98.56 188 PHE A O 1
ATOM 1524 N N . PHE A 1 189 ? 13.980 -9.991 -10.806 1.00 98.31 189 PHE A N 1
ATOM 1525 C CA . PHE A 1 189 ? 14.554 -11.013 -11.673 1.00 98.31 189 PHE A CA 1
ATOM 1526 C C . PHE A 1 189 ? 14.178 -10.912 -13.157 1.00 98.31 189 PHE A C 1
ATOM 1528 O O . PHE A 1 189 ? 14.906 -11.469 -13.975 1.00 98.31 189 PHE A O 1
ATOM 1535 N N . GLU A 1 190 ? 13.080 -10.246 -13.511 1.00 98.06 190 GLU A N 1
ATOM 1536 C CA . GLU A 1 190 ? 12.723 -9.929 -14.898 1.00 98.06 190 GLU A CA 1
ATOM 1537 C C . GLU A 1 190 ? 12.827 -8.419 -15.115 1.00 98.06 190 GLU A C 1
ATOM 1539 O O . GLU A 1 190 ? 12.335 -7.628 -14.313 1.00 98.06 190 GLU A O 1
ATOM 1544 N N . SER A 1 191 ? 13.503 -8.022 -16.190 1.00 97.50 191 SER A N 1
ATOM 1545 C CA . SER A 1 191 ? 13.779 -6.619 -16.506 1.00 97.50 191 SER A CA 1
ATOM 1546 C C . SER A 1 191 ? 12.871 -6.045 -17.588 1.00 97.50 191 SER A C 1
ATOM 1548 O O . SER A 1 191 ? 12.861 -4.833 -17.771 1.00 97.50 191 SER A O 1
ATOM 1550 N N . ASP A 1 192 ? 12.160 -6.895 -18.331 1.00 98.25 192 ASP A N 1
ATOM 1551 C CA . ASP A 1 192 ? 11.232 -6.489 -19.386 1.00 98.25 192 ASP A CA 1
ATOM 1552 C C . ASP A 1 192 ? 9.813 -6.298 -18.812 1.00 98.25 192 ASP A C 1
ATOM 1554 O O . ASP A 1 192 ? 9.160 -7.290 -18.458 1.00 98.25 192 ASP A O 1
ATOM 1558 N N . PRO A 1 193 ? 9.291 -5.054 -18.744 1.00 97.06 193 PRO A N 1
ATOM 1559 C CA . PRO A 1 193 ? 7.960 -4.803 -18.202 1.00 97.06 193 PRO A CA 1
ATOM 1560 C C . PRO A 1 193 ? 6.853 -5.577 -18.927 1.00 97.06 193 PRO A C 1
ATOM 1562 O O . PRO A 1 193 ? 5.913 -6.031 -18.279 1.00 97.06 193 PRO A O 1
ATOM 1565 N N . ALA A 1 194 ? 6.964 -5.793 -20.243 1.00 98.25 194 ALA A N 1
ATOM 1566 C CA . ALA A 1 194 ? 5.937 -6.502 -21.004 1.00 98.25 194 ALA A CA 1
ATOM 1567 C C . ALA A 1 194 ? 5.855 -7.983 -20.604 1.00 98.25 194 ALA A C 1
ATOM 1569 O O . ALA A 1 194 ? 4.755 -8.519 -20.440 1.00 98.25 194 ALA A O 1
ATOM 1570 N N . LYS A 1 195 ? 7.006 -8.635 -20.383 1.00 98.50 195 LYS A N 1
ATOM 1571 C CA . LYS A 1 195 ? 7.057 -10.022 -19.890 1.00 98.50 195 LYS A CA 1
ATOM 1572 C C . LYS A 1 195 ? 6.521 -10.133 -18.473 1.00 98.50 195 LYS A C 1
ATOM 1574 O O . LYS A 1 195 ? 5.762 -11.059 -18.186 1.00 98.50 195 LYS A O 1
ATOM 1579 N N . THR A 1 196 ? 6.882 -9.190 -17.604 1.00 97.44 196 THR A N 1
ATOM 1580 C CA . THR A 1 196 ? 6.396 -9.177 -16.223 1.00 97.44 196 THR A CA 1
ATOM 1581 C C . THR A 1 196 ? 4.881 -8.992 -16.169 1.00 97.44 196 THR A C 1
ATOM 1583 O O . THR A 1 196 ? 4.204 -9.766 -15.493 1.00 97.44 196 THR A O 1
ATOM 1586 N N . ILE A 1 197 ? 4.332 -8.043 -16.937 1.00 98.62 197 ILE A N 1
ATOM 1587 C CA . ILE A 1 197 ? 2.883 -7.822 -17.040 1.00 98.62 197 ILE A CA 1
ATOM 1588 C C . ILE A 1 197 ? 2.178 -9.091 -17.527 1.00 98.62 197 ILE A C 1
ATOM 1590 O O . ILE A 1 197 ? 1.194 -9.498 -16.917 1.00 98.62 197 ILE A O 1
ATOM 1594 N N . GLU A 1 198 ? 2.678 -9.758 -18.573 1.00 98.56 198 GLU A N 1
ATOM 1595 C CA . GLU A 1 198 ? 2.052 -10.988 -19.078 1.00 98.56 198 GLU A CA 1
ATOM 1596 C C . GLU A 1 198 ? 2.080 -12.120 -18.042 1.00 98.56 198 GLU A C 1
ATOM 1598 O O . GLU A 1 198 ? 1.065 -12.781 -17.797 1.00 98.56 198 GLU A O 1
ATOM 1603 N N . LYS A 1 199 ? 3.229 -12.311 -17.382 1.00 98.19 199 LYS A N 1
ATOM 1604 C CA . LYS A 1 199 ? 3.401 -13.327 -16.342 1.00 98.19 199 LYS A CA 1
ATOM 1605 C C . LYS A 1 199 ? 2.434 -13.097 -15.184 1.00 98.19 199 LYS A C 1
ATOM 1607 O O . LYS A 1 199 ? 1.748 -14.034 -14.783 1.00 98.19 199 LYS A O 1
ATOM 1612 N N . VAL A 1 200 ? 2.336 -11.870 -14.677 1.00 98.50 200 VAL A N 1
ATOM 1613 C CA . VAL A 1 200 ? 1.427 -11.519 -13.576 1.00 98.50 200 VAL A CA 1
ATOM 1614 C C . VAL A 1 200 ? -0.030 -11.622 -14.018 1.00 98.50 200 VAL A C 1
ATOM 1616 O O . VAL A 1 200 ? -0.830 -12.242 -13.323 1.00 98.50 200 VAL A O 1
ATOM 1619 N N . LYS A 1 201 ? -0.380 -11.120 -15.208 1.00 98.62 201 LYS A N 1
ATOM 1620 C CA . LYS A 1 201 ? -1.735 -11.226 -15.768 1.00 98.62 201 LYS A CA 1
ATOM 1621 C C . LYS A 1 201 ? -2.229 -12.670 -15.822 1.00 98.62 201 LYS A C 1
ATOM 1623 O O . LYS A 1 201 ? -3.380 -12.918 -15.476 1.00 98.62 201 LYS A O 1
ATOM 1628 N N . SER A 1 202 ? -1.371 -13.628 -16.183 1.00 98.19 202 SER A N 1
ATOM 1629 C CA . SER A 1 202 ? -1.735 -15.054 -16.228 1.00 98.19 202 SER A CA 1
ATOM 1630 C C . SER A 1 202 ? -2.132 -15.664 -14.873 1.00 98.19 202 SER A C 1
ATOM 1632 O O . SER A 1 202 ? -2.729 -1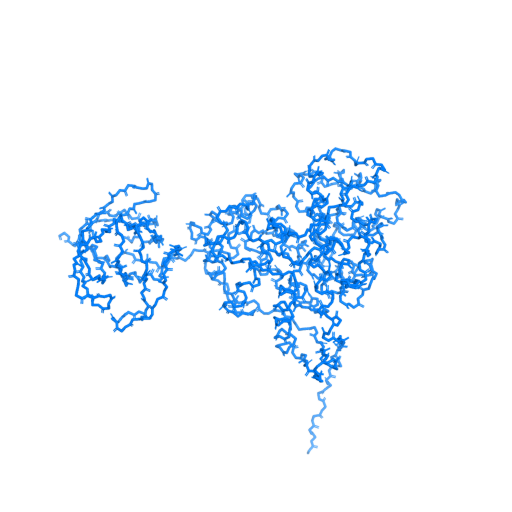6.739 -14.844 1.00 98.19 202 SER A O 1
ATOM 1634 N N . LYS A 1 203 ? -1.838 -14.988 -13.751 1.00 97.69 203 LYS A N 1
ATOM 1635 C CA . LYS A 1 203 ? -2.263 -15.403 -12.404 1.00 97.69 203 LYS A CA 1
ATOM 1636 C C . LYS A 1 203 ? -3.720 -15.054 -12.105 1.00 97.69 203 LYS A C 1
ATOM 1638 O O . LYS A 1 203 ? -4.292 -15.584 -11.155 1.00 97.69 203 LYS A O 1
ATOM 1643 N N . PHE A 1 204 ? -4.333 -14.191 -12.910 1.00 98.19 204 PHE A N 1
ATOM 1644 C CA . PHE A 1 204 ? -5.727 -13.798 -12.764 1.00 98.19 204 PHE A CA 1
ATOM 1645 C C . PHE A 1 204 ? -6.607 -14.559 -13.760 1.00 98.19 204 PHE A C 1
ATOM 1647 O O . PHE A 1 204 ? -6.235 -14.778 -14.912 1.00 98.19 204 PHE A O 1
ATOM 1654 N N . GLY A 1 205 ? -7.806 -14.956 -13.325 1.00 97.88 205 GLY A N 1
ATOM 1655 C CA . GLY A 1 205 ? -8.775 -15.610 -14.205 1.00 97.88 205 GLY A CA 1
ATOM 1656 C C . GLY A 1 205 ? -9.240 -14.675 -15.325 1.00 97.88 205 GLY A C 1
ATOM 1657 O O . GLY A 1 205 ? -9.491 -13.498 -15.081 1.00 97.88 205 GLY A O 1
ATOM 1658 N N . SER A 1 206 ? -9.426 -15.200 -16.539 1.00 97.00 206 SER A N 1
ATOM 1659 C CA . SER A 1 206 ? -9.758 -14.398 -17.732 1.00 97.00 206 SER A CA 1
ATOM 1660 C C . SER A 1 206 ? -11.083 -13.627 -17.647 1.00 97.00 206 SER A C 1
ATOM 1662 O O . SER A 1 206 ? -11.312 -12.668 -18.387 1.00 97.00 206 SER A O 1
ATOM 1664 N N . SER A 1 207 ? -11.973 -14.022 -16.735 1.00 96.81 207 SER A N 1
ATOM 1665 C CA . SER A 1 207 ? -13.226 -13.324 -16.457 1.00 96.81 207 SER A CA 1
ATOM 1666 C C . SER A 1 207 ? -13.068 -12.105 -15.540 1.00 96.81 207 SER A C 1
ATOM 1668 O O . SER A 1 207 ? -13.997 -11.289 -15.503 1.00 96.81 207 SER A O 1
ATOM 1670 N N . SER A 1 208 ? -11.943 -11.964 -14.826 1.00 97.75 208 SER A N 1
ATOM 1671 C CA . SER A 1 208 ? -11.722 -10.888 -13.855 1.00 97.75 208 SER A CA 1
ATOM 1672 C C . SER A 1 208 ? -11.596 -9.521 -14.530 1.00 97.75 208 SER A C 1
ATOM 1674 O O . SER A 1 208 ? -11.193 -9.400 -15.691 1.00 97.75 208 SER A O 1
ATOM 1676 N N . THR A 1 209 ? -11.952 -8.469 -13.792 1.00 97.62 209 THR A N 1
ATOM 1677 C CA . THR A 1 209 ? -11.853 -7.085 -14.277 1.00 97.62 209 THR A CA 1
ATOM 1678 C C . THR A 1 209 ? -10.401 -6.716 -14.573 1.00 97.62 209 THR A C 1
ATOM 1680 O O . THR A 1 209 ? -10.121 -6.182 -15.642 1.00 97.62 209 THR A O 1
ATOM 1683 N N . VAL A 1 210 ? -9.466 -7.066 -13.682 1.00 98.12 210 VAL A N 1
ATOM 1684 C CA . VAL A 1 210 ? -8.039 -6.752 -13.853 1.00 98.12 210 VAL A CA 1
ATOM 1685 C C . VAL A 1 210 ? -7.424 -7.447 -15.072 1.00 98.12 210 VAL A C 1
ATOM 1687 O O . VAL A 1 210 ? -6.676 -6.818 -15.817 1.00 98.12 210 VAL A O 1
ATOM 1690 N N . TYR A 1 211 ? -7.803 -8.703 -15.353 1.00 98.69 211 TYR A N 1
ATOM 1691 C CA . TYR A 1 211 ? -7.319 -9.424 -16.534 1.00 98.69 211 TYR A CA 1
ATOM 1692 C C . TYR A 1 211 ? -7.773 -8.741 -17.827 1.00 98.69 211 TYR A C 1
ATOM 1694 O O . TYR A 1 211 ? -6.988 -8.580 -18.764 1.00 98.69 211 TYR A O 1
ATOM 1702 N N . LYS A 1 212 ? -9.045 -8.326 -17.880 1.00 98.69 212 LYS A N 1
ATOM 1703 C CA . LYS A 1 212 ? -9.622 -7.627 -19.036 1.00 98.69 212 LYS A CA 1
ATOM 1704 C C . LYS A 1 212 ? -8.965 -6.266 -19.249 1.00 98.69 212 LYS A C 1
ATOM 1706 O O . LYS A 1 212 ? -8.557 -5.990 -20.370 1.00 98.69 212 LYS A O 1
ATOM 1711 N N . MET A 1 213 ? -8.784 -5.482 -18.182 1.00 98.62 213 MET A N 1
ATOM 1712 C CA . MET A 1 213 ? -8.082 -4.194 -18.238 1.00 98.62 213 MET A CA 1
ATOM 1713 C C . MET A 1 213 ? -6.656 -4.350 -18.775 1.00 98.62 213 MET A C 1
ATOM 1715 O O . MET A 1 213 ? -6.290 -3.687 -19.742 1.00 98.62 213 MET A O 1
ATOM 1719 N N . ALA A 1 214 ? -5.872 -5.280 -18.218 1.00 98.81 214 ALA A N 1
ATOM 1720 C CA . ALA A 1 214 ? -4.511 -5.538 -18.689 1.00 98.81 214 ALA A CA 1
ATOM 1721 C C . ALA A 1 214 ? -4.482 -6.004 -20.157 1.00 98.81 214 ALA A C 1
ATOM 1723 O O . ALA A 1 214 ? -3.645 -5.548 -20.935 1.00 98.81 214 ALA A O 1
ATOM 1724 N N . SER A 1 215 ? -5.423 -6.867 -20.555 1.00 98.81 215 SER A N 1
ATOM 1725 C CA . SER A 1 215 ? -5.533 -7.356 -21.936 1.00 98.81 215 SER A CA 1
ATOM 1726 C C . SER A 1 215 ? -5.902 -6.248 -22.922 1.00 98.81 215 SER A C 1
ATOM 1728 O O . SER A 1 215 ? -5.337 -6.197 -24.013 1.00 98.81 215 SER A O 1
ATOM 1730 N N . ASP A 1 216 ? -6.818 -5.353 -22.546 1.00 98.81 216 ASP A N 1
ATOM 1731 C CA . ASP A 1 216 ? -7.176 -4.196 -23.367 1.00 98.81 216 ASP A CA 1
ATOM 1732 C C . ASP A 1 216 ? -5.971 -3.281 -23.575 1.00 98.81 216 ASP A C 1
ATOM 1734 O O . ASP A 1 216 ? -5.654 -2.943 -24.713 1.00 98.81 216 ASP A O 1
ATOM 1738 N N . VAL A 1 217 ? -5.264 -2.928 -22.495 1.00 98.88 217 VAL A N 1
ATOM 1739 C CA . VAL A 1 217 ? -4.084 -2.056 -22.565 1.00 98.88 217 VAL A CA 1
ATOM 1740 C C . VAL A 1 217 ? -3.000 -2.680 -23.439 1.00 98.88 217 VAL A C 1
ATOM 1742 O O . VAL A 1 217 ? -2.495 -2.011 -24.333 1.00 98.88 217 VAL A O 1
ATOM 1745 N N . GLN A 1 218 ? -2.690 -3.969 -23.268 1.00 98.81 218 GLN A N 1
ATOM 1746 C CA . GLN A 1 218 ? -1.728 -4.660 -24.134 1.00 98.81 218 GLN A CA 1
ATOM 1747 C C . GLN A 1 218 ? -2.160 -4.650 -25.608 1.00 98.81 218 GLN A C 1
ATOM 1749 O O . GLN A 1 218 ? -1.335 -4.396 -26.487 1.00 98.81 218 GLN A O 1
ATOM 1754 N N . ALA A 1 219 ? -3.443 -4.896 -25.892 1.00 98.81 219 ALA A N 1
ATOM 1755 C CA . ALA A 1 219 ? -3.969 -4.880 -27.255 1.00 98.81 219 ALA A CA 1
ATOM 1756 C C . ALA A 1 219 ? -3.911 -3.477 -27.881 1.00 98.81 219 ALA A C 1
ATOM 1758 O O . ALA A 1 219 ? -3.560 -3.338 -29.054 1.00 98.81 219 ALA A O 1
ATOM 1759 N N . TRP A 1 220 ? -4.223 -2.433 -27.113 1.00 98.88 220 TRP A N 1
ATOM 1760 C CA . TRP A 1 220 ? -4.133 -1.048 -27.569 1.00 98.88 220 TRP A CA 1
ATOM 1761 C C . TRP A 1 220 ? -2.684 -0.611 -27.776 1.00 98.88 220 TRP A C 1
ATOM 1763 O O . TRP A 1 220 ? -2.373 -0.113 -28.854 1.00 98.88 220 TRP A O 1
ATOM 1773 N N . CYS A 1 221 ? -1.781 -0.908 -26.838 1.00 98.62 221 CYS A N 1
ATOM 1774 C CA . CYS A 1 221 ? -0.348 -0.652 -26.987 1.00 98.62 221 CYS A CA 1
ATOM 1775 C C . CYS A 1 221 ? 0.250 -1.343 -28.222 1.00 98.62 221 CYS A C 1
ATOM 1777 O O . CYS A 1 221 ? 1.118 -0.782 -28.883 1.00 98.62 221 CYS A O 1
ATOM 1779 N N . ALA A 1 222 ? -0.211 -2.553 -28.556 1.00 98.31 222 ALA A N 1
ATOM 1780 C CA . ALA A 1 222 ? 0.230 -3.262 -29.757 1.00 98.31 222 ALA A CA 1
ATOM 1781 C C . ALA A 1 222 ? -0.334 -2.656 -31.055 1.00 98.31 222 ALA A C 1
ATOM 1783 O O . ALA A 1 222 ? 0.292 -2.757 -32.109 1.00 98.31 222 ALA A O 1
ATOM 1784 N N . LYS A 1 223 ? -1.526 -2.052 -30.992 1.00 98.69 223 LYS A N 1
ATOM 1785 C CA . LYS A 1 223 ? -2.221 -1.471 -32.147 1.00 98.69 223 LYS A CA 1
ATOM 1786 C C . LYS A 1 223 ? -1.765 -0.046 -32.457 1.00 98.69 223 LYS A C 1
ATOM 1788 O O . LYS A 1 223 ? -1.678 0.312 -33.631 1.00 98.69 223 LYS A O 1
ATOM 1793 N N . TYR A 1 224 ? -1.534 0.767 -31.432 1.00 98.50 224 TYR A N 1
ATOM 1794 C CA . TYR A 1 224 ? -1.263 2.193 -31.573 1.00 98.50 224 TYR A CA 1
ATOM 1795 C C . TYR A 1 224 ? 0.212 2.501 -31.288 1.00 98.50 224 TYR A C 1
ATOM 1797 O O . TYR A 1 224 ? 0.709 2.143 -30.223 1.00 98.50 224 TYR A O 1
ATOM 1805 N N . PRO A 1 225 ? 0.936 3.173 -32.198 1.00 96.31 225 PRO A N 1
ATOM 1806 C CA . PRO A 1 225 ? 2.338 3.517 -31.968 1.00 96.31 225 PRO A CA 1
ATOM 1807 C C . PRO A 1 225 ? 2.524 4.650 -30.945 1.00 96.31 225 PRO A C 1
ATOM 1809 O O . PRO A 1 225 ? 3.571 4.705 -30.305 1.00 96.31 225 PRO A O 1
ATOM 1812 N N . ASP A 1 226 ? 1.528 5.527 -30.784 1.00 96.69 226 ASP A N 1
ATOM 1813 C CA . ASP A 1 226 ? 1.541 6.646 -29.839 1.00 96.69 226 ASP A CA 1
ATOM 1814 C C . ASP A 1 226 ? 0.730 6.297 -28.579 1.00 96.69 226 ASP A C 1
ATOM 1816 O O . ASP A 1 226 ? -0.405 5.814 -28.654 1.00 96.69 226 ASP A O 1
ATOM 1820 N N . TRP A 1 227 ? 1.305 6.565 -27.405 1.00 97.62 227 TRP A N 1
ATOM 1821 C CA . TRP A 1 227 ? 0.650 6.345 -26.119 1.00 97.62 227 TRP A CA 1
ATOM 1822 C C . TRP A 1 227 ? -0.611 7.197 -25.954 1.00 97.62 227 TRP A C 1
ATOM 1824 O O . TRP A 1 227 ? -1.543 6.769 -25.274 1.00 97.62 227 TRP A O 1
ATOM 1834 N N . LYS A 1 228 ? -0.700 8.359 -26.613 1.00 97.56 228 LYS A N 1
ATOM 1835 C CA . LYS A 1 228 ? -1.876 9.241 -26.547 1.00 97.56 228 LYS A CA 1
ATOM 1836 C C . LYS A 1 228 ? -3.128 8.590 -27.128 1.00 97.56 228 LYS A C 1
ATOM 1838 O O . LYS A 1 228 ? -4.221 8.780 -26.590 1.00 97.56 228 LYS A O 1
ATOM 1843 N N . ASP A 1 229 ? -2.979 7.781 -28.175 1.00 98.31 229 ASP A N 1
ATOM 1844 C CA . ASP A 1 229 ? -4.089 7.032 -28.767 1.00 98.31 229 ASP A CA 1
ATOM 1845 C C . ASP A 1 229 ? -4.582 5.934 -27.818 1.00 98.31 229 ASP A C 1
ATOM 1847 O O . ASP A 1 229 ? -5.790 5.779 -27.619 1.00 98.31 229 ASP A O 1
ATOM 1851 N N . THR A 1 230 ? -3.662 5.216 -27.166 1.00 98.62 230 THR A N 1
ATOM 1852 C CA . THR A 1 230 ? -4.011 4.229 -26.132 1.00 98.62 230 THR A CA 1
ATOM 1853 C C . THR A 1 230 ? -4.665 4.897 -24.923 1.00 98.62 230 THR A C 1
ATOM 1855 O O . THR A 1 230 ? -5.714 4.441 -24.469 1.00 98.62 230 THR A O 1
ATOM 1858 N N . ARG A 1 231 ? -4.134 6.034 -24.458 1.00 97.81 231 ARG A N 1
ATOM 1859 C CA . ARG A 1 231 ? -4.729 6.868 -23.401 1.00 97.81 231 ARG A CA 1
ATOM 1860 C C . ARG A 1 231 ? -6.156 7.280 -23.755 1.00 97.81 231 ARG A C 1
ATOM 1862 O O . ARG A 1 231 ? -7.034 7.246 -22.894 1.00 97.81 231 ARG A O 1
ATOM 1869 N N . LYS A 1 232 ? -6.420 7.616 -25.024 1.00 98.12 232 LYS A N 1
ATOM 1870 C CA . LYS A 1 232 ? -7.779 7.883 -25.513 1.00 98.12 232 LYS A CA 1
ATOM 1871 C C . LYS A 1 232 ? -8.682 6.650 -25.385 1.00 98.12 232 LYS A C 1
ATOM 1873 O O . LYS A 1 232 ? -9.800 6.792 -24.902 1.00 98.12 232 LYS A O 1
ATOM 1878 N N . GLN A 1 233 ? -8.216 5.456 -25.766 1.00 98.62 233 GLN A N 1
ATOM 1879 C CA . GLN A 1 233 ? -9.005 4.222 -25.616 1.00 98.62 233 GLN A CA 1
ATOM 1880 C C . GLN A 1 233 ? -9.311 3.898 -24.146 1.00 98.62 233 GLN A C 1
ATOM 1882 O O . GLN A 1 233 ? -10.442 3.529 -23.824 1.00 98.62 233 GLN A O 1
ATOM 1887 N N . ILE A 1 234 ? -8.326 4.082 -23.257 1.00 98.25 234 ILE A N 1
ATOM 1888 C CA . ILE A 1 234 ? -8.494 3.928 -21.806 1.00 98.25 234 ILE A CA 1
ATOM 1889 C C . ILE A 1 234 ? -9.597 4.864 -21.320 1.00 98.25 234 ILE A C 1
ATOM 1891 O O . ILE A 1 234 ? -10.554 4.400 -20.702 1.00 98.25 234 ILE A O 1
ATOM 1895 N N . LYS A 1 235 ? -9.503 6.157 -21.661 1.00 97.06 235 LYS A N 1
ATOM 1896 C CA . LYS A 1 235 ? -10.516 7.147 -21.296 1.00 97.06 235 LYS A CA 1
ATOM 1897 C C . LYS A 1 235 ? -11.890 6.749 -21.824 1.00 97.06 235 LYS A C 1
ATOM 1899 O O . LYS A 1 235 ? -12.825 6.681 -21.045 1.00 97.06 235 LYS A O 1
ATOM 1904 N N . ASP A 1 236 ? -12.020 6.454 -23.116 1.00 97.31 236 ASP A N 1
ATOM 1905 C CA . ASP A 1 236 ? -13.314 6.156 -23.741 1.00 97.31 236 ASP A CA 1
ATOM 1906 C C . ASP A 1 236 ? -14.005 4.934 -23.104 1.00 97.31 236 ASP A C 1
ATOM 1908 O O . ASP A 1 236 ? -15.226 4.930 -22.946 1.00 97.31 236 ASP A O 1
ATOM 1912 N N . LYS A 1 237 ? -13.242 3.893 -22.734 1.00 97.81 237 LYS A N 1
ATOM 1913 C CA . LYS A 1 237 ? -13.794 2.649 -22.172 1.00 97.81 237 LYS A CA 1
ATOM 1914 C C . LYS A 1 237 ? -14.041 2.718 -20.666 1.00 97.81 237 LYS A C 1
ATOM 1916 O O . LYS A 1 237 ? -15.027 2.157 -20.192 1.00 97.81 237 LYS A O 1
ATOM 1921 N N . TYR A 1 238 ? -13.140 3.357 -19.926 1.00 95.50 238 TYR A N 1
ATOM 1922 C CA . TYR A 1 238 ? -13.114 3.345 -18.463 1.00 95.50 238 TYR A CA 1
ATOM 1923 C C . TYR A 1 238 ? -13.466 4.697 -17.840 1.00 95.50 238 TYR A C 1
ATOM 1925 O O . TYR A 1 238 ? -13.194 4.876 -16.664 1.00 95.50 238 TYR A O 1
ATOM 1933 N N . ASN 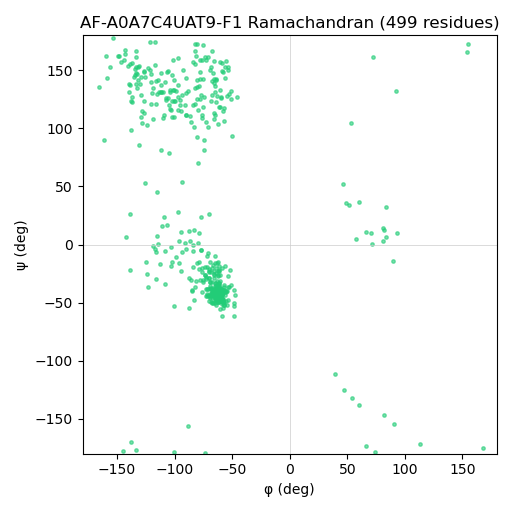A 1 239 ? -14.060 5.628 -18.600 1.00 88.19 239 ASN A N 1
ATOM 1934 C CA . ASN A 1 239 ? -14.376 6.997 -18.176 1.00 88.19 239 ASN A CA 1
ATOM 1935 C C . ASN A 1 239 ? -15.133 7.055 -16.835 1.00 88.19 239 ASN A C 1
ATOM 1937 O O . ASN A 1 239 ? -16.363 6.981 -16.791 1.00 88.19 239 ASN A O 1
ATOM 1941 N N . GLU A 1 240 ? -14.397 7.198 -15.741 1.00 86.94 240 GLU A N 1
ATOM 1942 C CA . GLU A 1 240 ? -14.917 7.249 -14.381 1.00 86.94 240 GLU A CA 1
ATOM 1943 C C . GLU A 1 240 ? -14.196 8.344 -13.586 1.00 86.94 240 GLU A C 1
ATOM 1945 O O . GLU A 1 240 ? -13.502 9.185 -14.159 1.00 86.94 240 GLU A O 1
ATOM 1950 N N . ASN A 1 241 ? -14.405 8.382 -12.270 1.00 91.88 241 ASN A N 1
ATOM 1951 C CA . ASN A 1 241 ? -13.705 9.325 -11.406 1.00 91.88 241 ASN A CA 1
ATOM 1952 C C . ASN A 1 241 ? -12.174 9.182 -11.598 1.00 91.88 241 ASN A C 1
ATOM 1954 O O . ASN A 1 241 ? -11.672 8.065 -11.482 1.00 91.88 241 ASN A O 1
ATOM 1958 N N . PRO A 1 242 ? -11.430 10.273 -11.867 1.00 93.00 242 PRO A N 1
ATOM 1959 C CA . PRO A 1 242 ? -9.975 10.243 -12.020 1.00 93.00 242 PRO A CA 1
ATOM 1960 C C . PRO A 1 242 ? -9.211 9.601 -10.857 1.00 93.00 242 PRO A C 1
ATOM 1962 O O . PRO A 1 242 ? -8.151 9.045 -11.102 1.00 93.00 242 PRO A O 1
ATOM 1965 N N . ALA A 1 243 ? -9.760 9.619 -9.638 1.00 91.88 243 ALA A N 1
ATOM 1966 C CA . ALA A 1 243 ? -9.173 8.992 -8.448 1.00 91.88 243 ALA A CA 1
ATOM 1967 C C . ALA A 1 243 ? -9.568 7.507 -8.275 1.00 91.88 243 ALA A C 1
ATOM 1969 O O . ALA A 1 243 ? -9.413 6.922 -7.201 1.00 91.88 243 ALA A O 1
ATOM 1970 N N . TYR A 1 244 ? -10.170 6.877 -9.293 1.00 94.56 244 TYR A N 1
ATOM 1971 C CA . TYR A 1 244 ? -10.532 5.458 -9.250 1.00 94.56 244 TYR A CA 1
ATOM 1972 C C . TYR A 1 244 ? -9.455 4.550 -9.823 1.00 94.56 244 TYR A C 1
ATOM 1974 O O . TYR A 1 244 ? -8.717 4.888 -10.751 1.00 94.56 244 TYR A O 1
ATOM 1982 N N . ALA A 1 245 ? -9.428 3.336 -9.277 1.00 96.19 245 ALA A N 1
ATOM 1983 C CA . ALA A 1 245 ? -8.439 2.317 -9.566 1.00 96.19 245 ALA A CA 1
ATOM 1984 C C . ALA A 1 245 ? -8.279 1.999 -11.065 1.00 96.19 245 ALA A C 1
ATOM 1986 O O . ALA A 1 245 ? -7.168 1.714 -11.502 1.00 96.19 245 ALA A O 1
ATOM 1987 N N . ARG A 1 246 ? -9.340 2.002 -11.887 1.00 96.06 246 ARG A N 1
ATOM 1988 C CA . ARG A 1 246 ? -9.227 1.460 -13.257 1.00 96.06 246 ARG A CA 1
ATOM 1989 C C . ARG A 1 246 ? -8.438 2.362 -14.191 1.00 96.06 246 ARG A C 1
ATOM 1991 O O . ARG A 1 246 ? -7.626 1.848 -14.960 1.00 96.06 246 ARG A O 1
ATOM 1998 N N . LEU A 1 247 ? -8.690 3.672 -14.147 1.00 95.12 247 LEU A N 1
ATOM 1999 C CA . LEU A 1 247 ? -7.997 4.636 -15.006 1.00 95.12 247 LEU A CA 1
ATOM 2000 C C . LEU A 1 247 ? -6.498 4.627 -14.710 1.00 95.12 247 LEU A C 1
ATOM 2002 O O . LEU A 1 247 ? -5.700 4.431 -15.626 1.00 95.12 247 LEU A O 1
ATOM 2006 N N . ASN A 1 248 ? -6.141 4.730 -13.432 1.00 97.25 248 ASN A N 1
ATOM 2007 C CA . ASN A 1 248 ? -4.755 4.752 -12.967 1.00 97.25 248 ASN A CA 1
ATOM 2008 C C . ASN A 1 248 ? -4.051 3.407 -13.202 1.00 97.25 248 ASN A C 1
ATOM 2010 O O . ASN A 1 248 ? -2.959 3.370 -13.772 1.00 97.25 248 ASN A O 1
ATOM 2014 N N . PHE A 1 249 ? -4.747 2.286 -12.969 1.00 98.62 249 PHE A N 1
ATOM 2015 C CA . PHE A 1 249 ? -4.258 0.959 -13.351 1.00 98.62 249 PHE A CA 1
ATOM 2016 C C . PHE A 1 2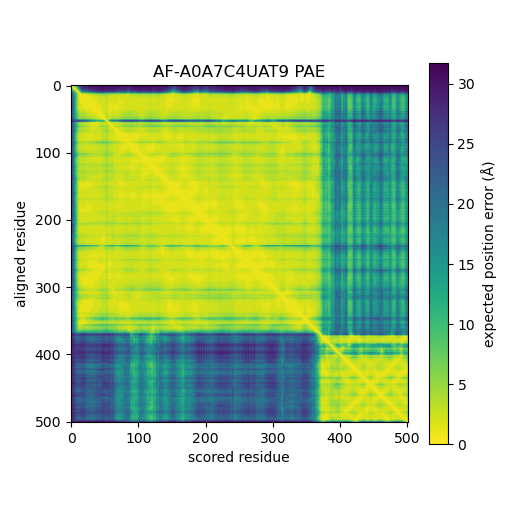49 ? -3.883 0.861 -14.828 1.00 98.62 249 PHE A C 1
ATOM 2018 O O . PHE A 1 249 ? -2.776 0.453 -15.191 1.00 98.62 249 PHE A O 1
ATOM 2025 N N . CYS A 1 250 ? -4.805 1.256 -15.705 1.00 98.56 250 CYS A N 1
ATOM 2026 C CA . CYS A 1 250 ? -4.566 1.192 -17.138 1.00 98.56 250 CYS A CA 1
ATOM 2027 C C . CYS A 1 250 ? -3.462 2.166 -17.578 1.00 98.56 250 CYS A C 1
ATOM 2029 O O . CYS A 1 250 ? -2.645 1.811 -18.430 1.00 98.56 250 CYS A O 1
ATOM 2031 N N . SER A 1 251 ? -3.423 3.366 -16.992 1.00 98.12 251 SER A N 1
ATOM 2032 C CA . SER A 1 251 ? -2.423 4.403 -17.268 1.00 98.12 251 SER A CA 1
ATOM 2033 C C . SER A 1 251 ? -1.007 3.941 -16.915 1.00 98.12 251 SER A C 1
ATOM 2035 O O . SER A 1 251 ? -0.083 4.057 -17.725 1.00 98.12 251 SER A O 1
ATOM 2037 N N . THR A 1 252 ? -0.838 3.322 -15.749 1.00 98.69 252 THR A N 1
ATOM 2038 C CA . THR A 1 252 ? 0.442 2.772 -15.289 1.00 98.69 252 THR A CA 1
ATOM 2039 C C . THR A 1 252 ? 0.934 1.643 -16.194 1.00 98.69 252 THR A C 1
ATOM 2041 O O . THR A 1 252 ? 2.082 1.668 -16.647 1.00 98.69 252 THR A O 1
ATOM 2044 N N . LEU A 1 253 ? 0.069 0.679 -16.543 1.00 98.88 253 LEU A N 1
ATOM 2045 C CA . LEU A 1 253 ? 0.446 -0.402 -17.463 1.00 98.88 253 LEU A CA 1
ATOM 2046 C C . LEU A 1 253 ? 0.819 0.126 -18.853 1.00 98.88 253 LEU A C 1
ATOM 2048 O O . LEU A 1 253 ? 1.815 -0.310 -19.433 1.00 98.88 253 LEU A O 1
ATOM 2052 N N . MET A 1 254 ? 0.049 1.081 -19.378 1.00 98.81 254 MET A N 1
ATOM 2053 C CA . MET A 1 254 ? 0.348 1.748 -20.645 1.00 98.81 254 MET A CA 1
ATOM 2054 C C . MET A 1 254 ? 1.730 2.409 -20.592 1.00 98.81 254 MET A C 1
ATOM 2056 O O . MET A 1 254 ? 2.542 2.214 -21.497 1.00 98.81 254 MET A O 1
ATOM 2060 N N . SER A 1 255 ? 2.012 3.144 -19.516 1.00 98.75 255 SER A N 1
ATOM 2061 C CA . SER A 1 255 ? 3.280 3.850 -19.322 1.00 98.75 255 SER A CA 1
ATOM 2062 C C . SER A 1 255 ? 4.464 2.886 -19.319 1.00 98.75 255 SER A C 1
ATOM 2064 O O . SER A 1 255 ? 5.428 3.106 -20.050 1.00 98.75 255 SER A O 1
ATOM 2066 N N . LEU A 1 256 ? 4.368 1.767 -18.591 1.00 98.81 256 LEU A N 1
ATOM 2067 C CA . LEU A 1 256 ? 5.398 0.719 -18.569 1.00 98.81 256 LEU A CA 1
ATOM 2068 C C . LEU A 1 256 ? 5.666 0.122 -19.961 1.00 98.81 256 LEU A C 1
ATOM 2070 O O . LEU A 1 256 ? 6.823 -0.098 -20.331 1.00 98.81 256 LEU A O 1
ATOM 2074 N N . LEU A 1 257 ? 4.611 -0.135 -20.741 1.00 98.81 257 LEU A N 1
ATOM 2075 C CA . LEU A 1 257 ? 4.717 -0.748 -22.068 1.00 98.81 257 LEU A CA 1
ATOM 2076 C C . LEU A 1 257 ? 5.329 0.198 -23.109 1.00 98.81 257 LEU A C 1
ATOM 2078 O O . LEU A 1 257 ? 6.200 -0.220 -23.874 1.00 98.81 257 LEU A O 1
ATOM 2082 N N . TYR A 1 258 ? 4.915 1.468 -23.136 1.00 98.69 258 TYR A N 1
ATOM 2083 C CA . TYR A 1 258 ? 5.489 2.454 -24.059 1.00 98.69 258 TYR A CA 1
ATOM 2084 C C . TYR A 1 258 ? 6.876 2.933 -23.628 1.00 98.69 258 TYR A C 1
ATOM 2086 O O . TYR A 1 258 ? 7.723 3.193 -24.483 1.00 98.69 258 TYR A O 1
ATOM 2094 N N . GLY A 1 259 ? 7.129 2.997 -22.320 1.00 97.94 259 GLY A N 1
ATOM 2095 C CA . GLY A 1 259 ? 8.411 3.400 -21.756 1.00 97.94 259 GLY A CA 1
ATOM 2096 C C . GLY A 1 259 ? 9.519 2.350 -21.892 1.00 97.94 259 GLY A C 1
ATOM 2097 O O . GLY A 1 259 ? 10.696 2.701 -21.835 1.00 97.94 259 GLY A O 1
ATOM 2098 N N . LYS A 1 260 ? 9.177 1.071 -22.124 1.00 97.12 260 LYS A N 1
ATOM 2099 C CA . LYS A 1 260 ? 10.118 -0.021 -22.476 1.00 97.12 260 LYS A CA 1
ATOM 2100 C C . LYS A 1 260 ? 11.311 -0.153 -21.519 1.00 97.12 260 LYS A C 1
ATOM 2102 O O . LYS A 1 260 ? 12.421 -0.493 -21.925 1.00 97.12 260 LYS A O 1
ATOM 2107 N N . GLY A 1 261 ? 11.085 0.129 -20.237 1.00 97.25 261 GLY A N 1
ATOM 2108 C CA . GLY A 1 261 ? 12.112 0.064 -19.199 1.00 97.25 261 GLY A CA 1
ATOM 2109 C C . GLY A 1 261 ? 13.033 1.288 -19.112 1.00 97.25 261 GLY A C 1
ATOM 2110 O O . GLY A 1 261 ? 13.956 1.274 -18.292 1.00 97.25 261 GLY A O 1
ATOM 2111 N N . ASP A 1 262 ? 12.822 2.343 -19.905 1.00 98.38 262 ASP A N 1
ATOM 2112 C CA . ASP A 1 262 ? 13.500 3.629 -19.711 1.00 98.38 262 ASP A CA 1
ATOM 2113 C C . ASP A 1 262 ? 12.853 4.418 -18.565 1.00 98.38 262 ASP A C 1
ATOM 2115 O O . ASP A 1 262 ? 11.650 4.666 -18.571 1.00 98.38 262 ASP A O 1
ATOM 2119 N N . PHE A 1 263 ? 13.648 4.829 -17.574 1.00 98.69 263 PHE A N 1
ATOM 2120 C CA . PHE A 1 263 ? 13.125 5.423 -16.338 1.00 98.69 263 PHE A CA 1
ATOM 2121 C C . PHE A 1 263 ? 12.425 6.763 -16.579 1.00 98.69 263 PHE A C 1
ATOM 2123 O O . PHE A 1 263 ? 11.283 6.954 -16.165 1.00 98.69 263 PHE A O 1
ATOM 2130 N N . LYS A 1 264 ? 13.091 7.682 -17.285 1.00 97.94 264 LYS A N 1
ATOM 2131 C CA . LYS A 1 264 ? 12.575 9.040 -17.482 1.00 97.94 264 LYS A CA 1
ATOM 2132 C C . LYS A 1 264 ? 11.384 9.055 -18.430 1.00 97.94 264 LYS A C 1
ATOM 2134 O O . LYS A 1 264 ? 10.381 9.690 -18.124 1.00 97.94 264 LYS A O 1
ATOM 2139 N N . SER A 1 265 ? 11.470 8.326 -19.540 1.00 97.38 265 SER A N 1
ATOM 2140 C CA . SER A 1 265 ? 10.385 8.264 -20.522 1.00 97.38 265 SER A CA 1
ATOM 2141 C C . SER A 1 265 ? 9.131 7.630 -19.924 1.00 97.38 265 SER A C 1
ATOM 2143 O O . SER A 1 265 ? 8.037 8.136 -20.147 1.00 97.38 265 SER A O 1
ATOM 2145 N N . THR A 1 266 ? 9.275 6.574 -19.114 1.00 98.56 266 THR A N 1
ATOM 2146 C CA . THR A 1 266 ? 8.129 5.924 -18.455 1.00 98.56 266 THR A CA 1
ATOM 2147 C C . THR A 1 266 ? 7.428 6.869 -17.475 1.00 98.56 266 THR A C 1
ATOM 2149 O O . THR A 1 266 ? 6.211 7.013 -17.553 1.00 98.56 266 THR A O 1
ATOM 2152 N N . ILE A 1 267 ? 8.181 7.547 -16.596 1.00 98.56 267 ILE A N 1
ATOM 2153 C CA . ILE A 1 267 ? 7.615 8.523 -15.646 1.00 98.56 267 ILE A CA 1
ATOM 2154 C C . ILE A 1 267 ? 6.964 9.697 -16.386 1.00 98.56 267 ILE A C 1
ATOM 2156 O O . ILE A 1 267 ? 5.869 10.120 -16.030 1.00 98.56 267 ILE A O 1
ATOM 2160 N N . GLN A 1 268 ? 7.597 10.196 -17.450 1.00 98.19 268 GLN A N 1
ATOM 2161 C CA . GLN A 1 268 ? 7.023 11.265 -18.262 1.00 98.19 268 GLN A CA 1
ATOM 2162 C C . GLN A 1 268 ? 5.680 10.859 -18.879 1.00 98.19 268 GLN A C 1
ATOM 2164 O O . GLN A 1 268 ? 4.737 11.643 -18.827 1.00 98.19 268 GLN A O 1
ATOM 2169 N N . ILE A 1 269 ? 5.571 9.647 -19.432 1.00 98.19 269 ILE A N 1
ATOM 2170 C CA . ILE A 1 269 ? 4.301 9.151 -19.981 1.00 98.19 269 ILE A CA 1
ATOM 2171 C C . ILE A 1 269 ? 3.246 9.037 -18.874 1.00 98.19 269 ILE A C 1
ATOM 2173 O O . ILE A 1 269 ? 2.126 9.497 -19.081 1.00 98.19 269 ILE A O 1
ATOM 2177 N N . ALA A 1 270 ? 3.603 8.501 -17.702 1.00 98.25 270 ALA A N 1
ATOM 2178 C CA . ALA A 1 270 ? 2.680 8.366 -16.571 1.00 98.25 270 ALA A CA 1
ATOM 2179 C C . ALA A 1 270 ? 2.104 9.720 -16.125 1.00 98.25 270 ALA A C 1
ATOM 2181 O O . ALA A 1 270 ? 0.896 9.844 -15.931 1.00 98.25 270 ALA A O 1
ATOM 2182 N N . ILE A 1 271 ? 2.950 10.753 -16.055 1.00 98.25 271 ILE A N 1
ATOM 2183 C CA . ILE A 1 271 ? 2.548 12.112 -15.669 1.00 98.25 271 ILE A CA 1
ATOM 2184 C C . ILE A 1 271 ? 1.693 12.772 -16.758 1.00 98.25 271 ILE A C 1
ATOM 2186 O O . ILE A 1 271 ? 0.620 13.310 -16.486 1.00 98.25 271 ILE A O 1
ATOM 2190 N N . LEU A 1 272 ? 2.138 12.721 -18.016 1.00 97.81 272 LEU A N 1
ATOM 2191 C CA . LEU A 1 272 ? 1.432 13.369 -19.126 1.00 97.81 272 LEU A CA 1
ATOM 2192 C C . LEU A 1 272 ? 0.126 12.653 -19.502 1.00 97.81 272 LEU A C 1
ATOM 2194 O O . LEU A 1 272 ? -0.738 13.266 -20.132 1.00 97.81 272 LEU A O 1
ATOM 2198 N N . ALA A 1 273 ? -0.060 11.388 -19.118 1.00 97.06 273 ALA A N 1
ATOM 2199 C CA . ALA A 1 273 ? -1.334 10.694 -19.284 1.00 97.06 273 ALA A CA 1
ATOM 2200 C C . ALA A 1 273 ? -2.481 11.365 -18.509 1.00 97.06 273 ALA A C 1
ATOM 2202 O O . ALA A 1 273 ? -3.611 11.400 -19.021 1.00 97.06 273 ALA A O 1
ATOM 2203 N N . GLY A 1 274 ? -2.165 11.964 -17.354 1.00 95.62 274 GLY A N 1
ATOM 2204 C CA . GLY A 1 274 ? -3.089 12.727 -16.524 1.00 95.62 274 GLY A CA 1
ATOM 2205 C C . GLY A 1 274 ? -3.809 11.913 -15.460 1.00 95.62 274 GLY A C 1
ATOM 2206 O O . GLY A 1 274 ? -3.317 10.874 -15.031 1.00 95.62 274 GLY A O 1
ATOM 2207 N N . TRP A 1 275 ? -4.988 12.404 -15.061 1.00 96.00 275 TRP A N 1
ATOM 2208 C CA . TRP A 1 275 ? -5.741 11.919 -13.899 1.00 96.00 275 TRP A CA 1
ATOM 2209 C C . TRP A 1 275 ? -4.944 12.080 -12.605 1.00 96.00 275 TRP A C 1
ATOM 2211 O O . TRP A 1 275 ? -4.329 13.127 -12.406 1.00 96.00 275 TRP A O 1
ATOM 2221 N N . ASP A 1 276 ? -4.986 11.079 -11.740 1.00 95.38 276 ASP A N 1
ATOM 2222 C CA . ASP A 1 276 ? -4.242 11.015 -10.488 1.00 95.38 276 ASP A CA 1
ATOM 2223 C C . ASP A 1 276 ? -2.794 10.583 -10.794 1.00 95.38 276 ASP A C 1
ATOM 2225 O O . ASP A 1 276 ? -2.420 9.415 -10.718 1.00 95.38 276 ASP A O 1
ATOM 2229 N N . CYS A 1 277 ? -2.024 11.473 -11.428 1.00 95.94 277 CYS A N 1
ATOM 2230 C CA . CYS A 1 277 ? -0.844 11.063 -12.196 1.00 95.94 277 CYS A CA 1
ATOM 2231 C C . CYS A 1 277 ? 0.438 10.881 -11.375 1.00 95.94 277 CYS A C 1
ATOM 2233 O O . CYS A 1 277 ? 1.377 10.240 -11.850 1.00 95.94 277 CYS A O 1
ATOM 2235 N N . ASP A 1 278 ? 0.499 11.462 -10.185 1.00 97.19 278 ASP A N 1
ATOM 2236 C CA . ASP A 1 278 ? 1.585 11.290 -9.223 1.00 97.19 278 ASP A CA 1
ATOM 2237 C C . ASP A 1 278 ? 1.689 9.853 -8.727 1.00 97.19 278 ASP A C 1
ATOM 2239 O O . ASP A 1 278 ? 2.782 9.290 -8.807 1.00 97.19 278 ASP A O 1
ATOM 2243 N N . CYS A 1 279 ? 0.570 9.219 -8.381 1.00 97.19 279 CYS A N 1
ATOM 2244 C CA . CYS A 1 279 ? 0.568 7.821 -7.967 1.00 97.19 279 CYS A CA 1
ATOM 2245 C C . CYS A 1 279 ? 1.015 6.879 -9.092 1.00 97.19 279 CYS A C 1
ATOM 2247 O O . CYS A 1 279 ? 1.863 6.004 -8.910 1.00 97.19 279 CYS A O 1
ATOM 2249 N N . ASN A 1 280 ? 0.546 7.126 -10.321 1.00 98.06 280 ASN A N 1
ATOM 2250 C CA . ASN A 1 280 ? 0.981 6.374 -11.499 1.00 98.06 280 ASN A CA 1
ATOM 2251 C C . ASN A 1 280 ? 2.499 6.495 -11.699 1.00 98.06 280 ASN A C 1
ATOM 2253 O O . ASN A 1 280 ? 3.179 5.514 -12.005 1.00 98.06 280 ASN A O 1
ATOM 2257 N N . ALA A 1 281 ? 3.037 7.708 -11.533 1.00 98.56 281 ALA A N 1
ATOM 2258 C CA . ALA A 1 281 ? 4.464 7.983 -11.629 1.00 98.56 281 ALA A CA 1
ATOM 2259 C C . ALA A 1 281 ? 5.260 7.320 -10.491 1.00 98.56 281 ALA A C 1
ATOM 2261 O O . ALA A 1 281 ? 6.356 6.807 -10.741 1.00 98.56 281 ALA A O 1
ATOM 2262 N N . ALA A 1 282 ? 4.710 7.300 -9.276 1.00 98.69 282 ALA A N 1
ATOM 2263 C CA . ALA A 1 282 ? 5.276 6.639 -8.107 1.00 98.69 282 ALA A CA 1
ATOM 2264 C C . ALA A 1 282 ? 5.419 5.132 -8.352 1.00 98.69 282 ALA A C 1
ATOM 2266 O O . ALA A 1 282 ? 6.539 4.615 -8.351 1.00 98.69 282 ALA A O 1
ATOM 2267 N N . THR A 1 283 ? 4.332 4.449 -8.720 1.00 98.62 283 THR A N 1
ATOM 2268 C CA . THR A 1 283 ? 4.333 3.004 -8.983 1.00 98.62 283 THR A CA 1
ATOM 2269 C C . THR A 1 283 ? 5.294 2.613 -10.108 1.00 98.62 283 THR A C 1
ATOM 2271 O O . THR A 1 283 ? 6.084 1.672 -9.965 1.00 98.62 283 THR A O 1
ATOM 2274 N N . VAL A 1 284 ? 5.299 3.325 -11.248 1.00 98.62 284 VAL A N 1
ATOM 2275 C CA . VAL A 1 284 ? 6.271 3.012 -12.318 1.00 98.62 284 VAL A CA 1
ATOM 2276 C C . VAL A 1 284 ? 7.708 3.280 -11.873 1.00 98.62 284 VAL A C 1
ATOM 2278 O O . VAL A 1 284 ? 8.614 2.526 -12.241 1.00 98.62 284 VAL A O 1
ATOM 2281 N N . GLY A 1 285 ? 7.921 4.317 -11.060 1.00 98.75 285 GLY A N 1
ATOM 2282 C CA . GLY A 1 285 ? 9.198 4.630 -10.436 1.00 98.75 285 GLY A CA 1
ATOM 2283 C C . GLY A 1 285 ? 9.687 3.492 -9.543 1.00 98.75 285 GLY A C 1
ATOM 2284 O O . GLY A 1 285 ? 10.821 3.035 -9.715 1.00 98.75 285 GLY A O 1
ATOM 2285 N N . ALA A 1 286 ? 8.820 2.974 -8.671 1.00 98.81 286 ALA A N 1
ATOM 2286 C CA . ALA A 1 286 ? 9.097 1.844 -7.792 1.00 98.81 286 ALA A CA 1
ATOM 2287 C C . ALA A 1 286 ? 9.456 0.577 -8.578 1.00 98.81 286 ALA A C 1
ATOM 2289 O O . ALA A 1 286 ? 10.490 -0.049 -8.332 1.00 98.81 286 ALA A O 1
ATOM 2290 N N . ILE A 1 287 ? 8.660 0.230 -9.594 1.00 98.81 287 ILE A N 1
ATOM 2291 C CA . ILE A 1 287 ? 8.881 -0.957 -10.434 1.00 98.81 287 ILE A CA 1
ATOM 2292 C C . ILE A 1 287 ? 10.211 -0.857 -11.190 1.00 98.81 287 ILE A C 1
ATOM 2294 O O . ILE A 1 287 ? 11.017 -1.792 -11.172 1.00 98.81 287 ILE A O 1
ATOM 2298 N N . LEU A 1 288 ? 10.481 0.271 -11.855 1.00 98.88 288 LEU A N 1
ATOM 2299 C CA . LEU A 1 288 ? 11.729 0.452 -12.600 1.00 98.88 288 LEU A CA 1
ATOM 2300 C C . LEU A 1 288 ? 12.941 0.572 -11.671 1.00 98.88 288 LEU A C 1
ATOM 2302 O O . LEU A 1 288 ? 14.026 0.101 -12.021 1.00 98.88 288 LEU A O 1
ATOM 2306 N N . GLY A 1 289 ? 12.753 1.142 -10.484 1.00 98.75 289 GLY A N 1
ATOM 2307 C CA . GLY A 1 289 ? 13.726 1.148 -9.402 1.00 98.75 289 GLY A CA 1
ATOM 2308 C C . GLY A 1 289 ? 14.072 -0.261 -8.924 1.00 98.75 289 GLY A C 1
ATOM 2309 O O . GLY A 1 289 ? 15.251 -0.602 -8.845 1.00 98.75 289 GLY A O 1
ATOM 2310 N N . ALA A 1 290 ? 13.074 -1.124 -8.725 1.00 98.69 290 ALA A N 1
ATOM 2311 C CA . ALA A 1 290 ? 13.276 -2.533 -8.400 1.00 98.69 290 ALA A CA 1
ATOM 2312 C C . ALA A 1 290 ? 13.980 -3.293 -9.536 1.00 98.69 290 ALA A C 1
ATOM 2314 O O . ALA A 1 290 ? 14.819 -4.154 -9.270 1.00 98.69 290 ALA A O 1
ATOM 2315 N N . ILE A 1 291 ? 13.714 -2.966 -10.808 1.00 98.69 291 ILE A N 1
ATOM 2316 C CA . ILE A 1 291 ? 14.408 -3.560 -11.966 1.00 98.69 291 ILE A CA 1
ATOM 2317 C C . ILE A 1 291 ? 15.885 -3.151 -11.998 1.00 98.69 291 ILE A C 1
ATOM 2319 O O . ILE A 1 291 ? 16.760 -4.016 -12.134 1.00 98.69 291 ILE A O 1
ATOM 2323 N N . LYS A 1 292 ? 16.168 -1.852 -11.873 1.00 98.56 292 LYS A N 1
ATOM 2324 C CA . LYS A 1 292 ? 17.497 -1.268 -12.114 1.00 98.56 292 LYS A CA 1
ATOM 2325 C C . LYS A 1 292 ? 18.404 -1.272 -10.886 1.00 98.56 292 LYS A C 1
ATOM 2327 O O . LYS A 1 292 ? 19.617 -1.360 -11.047 1.00 98.56 292 LYS A O 1
ATOM 2332 N N . GLY A 1 293 ? 17.823 -1.206 -9.692 1.00 98.69 293 GLY A N 1
ATOM 2333 C CA . GLY A 1 293 ? 18.528 -0.831 -8.472 1.00 98.69 293 GLY A CA 1
ATOM 2334 C C . GLY A 1 293 ? 18.878 0.651 -8.427 1.00 98.69 293 GLY A C 1
ATOM 2335 O O . GLY A 1 293 ? 18.888 1.329 -9.455 1.00 98.69 293 GLY A O 1
ATOM 2336 N N . PHE A 1 294 ? 19.162 1.165 -7.228 1.00 98.56 294 PHE A N 1
ATOM 2337 C CA . PHE A 1 294 ? 19.569 2.558 -7.037 1.00 98.56 294 PHE A CA 1
ATOM 2338 C C . PHE A 1 294 ? 20.792 2.886 -7.898 1.00 98.56 294 PHE A C 1
ATOM 2340 O O . PHE A 1 294 ? 20.831 3.931 -8.545 1.00 98.56 294 PHE A O 1
ATOM 2347 N N . SER A 1 295 ? 21.752 1.960 -7.967 1.00 98.12 295 SER A N 1
ATOM 2348 C CA . SER A 1 295 ? 22.951 2.084 -8.802 1.00 98.12 295 SER A CA 1
ATOM 2349 C C . SER A 1 295 ? 22.676 2.193 -10.311 1.00 98.12 295 SER A C 1
ATOM 2351 O O . SER A 1 295 ? 23.521 2.703 -11.044 1.00 98.12 295 SER A O 1
ATOM 2353 N N . GLY A 1 296 ? 21.508 1.739 -10.779 1.00 98.25 296 GLY A N 1
ATOM 2354 C CA . GLY A 1 296 ? 21.101 1.765 -12.186 1.00 98.25 296 GLY A CA 1
ATOM 2355 C C . GLY A 1 296 ? 20.099 2.866 -12.555 1.00 98.25 296 GLY A C 1
ATOM 2356 O O . GLY A 1 296 ? 19.711 2.959 -13.723 1.00 98.25 296 GLY A O 1
ATOM 2357 N N . LEU A 1 297 ? 19.647 3.677 -11.594 1.00 98.50 297 LEU A N 1
ATOM 2358 C CA . LEU A 1 297 ? 18.784 4.835 -11.852 1.00 98.50 297 LEU A CA 1
ATOM 2359 C C . LEU A 1 297 ? 19.565 5.989 -12.521 1.00 98.50 297 LEU A C 1
ATOM 2361 O O . LEU A 1 297 ? 20.792 6.041 -12.415 1.00 98.50 297 LEU A O 1
ATOM 2365 N N . PRO A 1 298 ? 18.893 6.941 -13.206 1.00 98.31 298 PRO A N 1
ATOM 2366 C CA . PRO A 1 298 ? 19.572 8.054 -13.874 1.00 98.31 298 PRO A CA 1
ATOM 2367 C C . PRO A 1 298 ? 20.435 8.883 -12.914 1.00 98.31 298 PRO A C 1
ATOM 2369 O O . PRO A 1 298 ? 19.923 9.518 -11.991 1.00 98.31 298 PRO A O 1
ATOM 2372 N N . ALA A 1 299 ? 21.747 8.903 -13.165 1.00 97.62 299 ALA A N 1
ATOM 2373 C CA . ALA A 1 299 ? 22.733 9.519 -12.277 1.00 97.62 299 ALA A CA 1
ATOM 2374 C C . ALA A 1 299 ? 22.506 11.024 -12.058 1.00 97.62 299 ALA A C 1
ATOM 2376 O O . ALA A 1 299 ? 22.788 11.544 -10.983 1.00 97.62 299 ALA A O 1
ATOM 2377 N N . ASP A 1 300 ? 21.970 11.733 -13.054 1.00 96.56 300 ASP A N 1
ATOM 2378 C CA . ASP A 1 300 ? 21.679 13.165 -12.949 1.00 96.56 300 ASP A CA 1
ATOM 2379 C C . ASP A 1 300 ? 20.503 13.484 -12.008 1.00 96.56 300 ASP A C 1
ATOM 2381 O O . ASP A 1 300 ? 20.411 14.610 -11.507 1.00 96.56 300 ASP A O 1
ATOM 2385 N N . LEU A 1 301 ? 19.639 12.494 -11.749 1.00 96.94 301 LEU A N 1
ATOM 2386 C CA . LEU A 1 301 ? 18.591 12.564 -10.735 1.00 96.94 301 LEU A CA 1
ATOM 2387 C C . LEU A 1 301 ? 19.135 12.103 -9.379 1.00 96.94 301 LEU A C 1
ATOM 2389 O O . LEU A 1 301 ? 19.097 12.864 -8.415 1.00 96.94 301 LEU A O 1
ATOM 2393 N N . THR A 1 302 ? 19.710 10.898 -9.309 1.00 96.31 302 THR A N 1
ATOM 2394 C CA . THR A 1 302 ? 20.135 10.298 -8.032 1.00 96.31 302 THR A CA 1
ATOM 2395 C C . THR A 1 302 ? 21.272 11.047 -7.347 1.00 96.31 302 THR A C 1
ATOM 2397 O O . THR A 1 302 ? 21.305 11.076 -6.120 1.00 96.31 302 THR A O 1
ATOM 2400 N N . ALA A 1 303 ? 22.153 11.726 -8.090 1.00 95.44 303 ALA A N 1
ATOM 2401 C CA . ALA A 1 303 ? 23.204 12.570 -7.511 1.00 95.44 303 ALA A CA 1
ATOM 2402 C C . ALA A 1 303 ? 22.663 13.764 -6.699 1.00 95.44 303 ALA A C 1
ATOM 2404 O O . ALA A 1 303 ? 23.413 14.380 -5.946 1.00 95.44 303 ALA A O 1
ATOM 2405 N N . LYS A 1 304 ? 21.379 14.106 -6.862 1.00 93.69 304 LYS A N 1
ATOM 2406 C CA . LYS A 1 304 ? 20.697 15.203 -6.160 1.00 93.69 304 LYS A CA 1
ATOM 2407 C C . LYS A 1 304 ? 19.702 14.708 -5.105 1.00 93.69 304 LYS A C 1
ATOM 2409 O O . LYS A 1 304 ? 19.121 15.526 -4.395 1.00 93.69 304 LYS A O 1
ATOM 2414 N N . CYS A 1 305 ? 19.478 13.398 -5.020 1.00 94.50 305 CYS A N 1
ATOM 2415 C CA . CYS A 1 305 ? 18.592 12.798 -4.032 1.00 94.50 305 CYS A CA 1
ATOM 2416 C C . CYS A 1 305 ? 19.324 12.662 -2.695 1.00 94.50 305 CYS A C 1
ATOM 2418 O O . CYS A 1 305 ? 20.384 12.040 -2.617 1.00 94.50 305 CYS A O 1
ATOM 2420 N N . GLY A 1 306 ? 18.740 13.210 -1.635 1.00 94.50 306 GLY A N 1
ATOM 2421 C CA . GLY A 1 306 ? 19.183 12.934 -0.275 1.00 94.50 306 GLY A CA 1
ATOM 2422 C C . GLY A 1 306 ? 18.597 11.633 0.268 1.00 94.50 306 GLY A C 1
ATOM 2423 O O . GLY A 1 306 ? 17.749 10.995 -0.359 1.00 94.50 306 GLY A O 1
ATOM 2424 N N . ASP A 1 307 ? 19.073 11.241 1.449 1.00 97.31 307 ASP A N 1
ATOM 2425 C CA . ASP A 1 307 ? 18.697 9.979 2.101 1.00 97.31 307 ASP A CA 1
ATOM 2426 C C . ASP A 1 307 ? 17.617 10.157 3.178 1.00 97.31 307 ASP A C 1
ATOM 2428 O O . ASP A 1 307 ? 17.082 9.174 3.668 1.00 97.31 307 ASP A O 1
ATOM 2432 N N . LYS A 1 308 ? 17.284 11.387 3.580 1.00 97.94 308 LYS A N 1
ATOM 2433 C CA . LYS A 1 308 ? 16.358 11.641 4.694 1.00 97.94 308 LYS A CA 1
ATOM 2434 C C . LYS A 1 308 ? 14.903 11.467 4.275 1.00 97.94 308 LYS A C 1
ATOM 2436 O O . LYS A 1 308 ? 14.503 12.001 3.242 1.00 97.94 308 LYS A O 1
ATOM 2441 N N . TYR A 1 309 ? 14.127 10.810 5.129 1.00 98.12 309 TYR A N 1
ATOM 2442 C CA . TYR A 1 309 ? 12.688 10.634 4.994 1.00 98.12 309 TYR A CA 1
ATOM 2443 C C . TYR A 1 309 ? 11.993 11.170 6.250 1.00 98.12 309 TYR A C 1
ATOM 2445 O O . TYR A 1 309 ? 12.053 10.586 7.331 1.00 98.12 309 TYR A O 1
ATOM 2453 N N . LYS A 1 310 ? 11.409 12.355 6.125 1.00 97.75 310 LYS A N 1
ATOM 2454 C CA . LYS A 1 310 ? 10.888 13.153 7.226 1.00 97.75 310 LYS A CA 1
ATOM 2455 C C . LYS A 1 310 ? 9.401 12.898 7.401 1.00 97.75 310 LYS A C 1
ATOM 2457 O O . LYS A 1 310 ? 8.609 13.124 6.487 1.00 97.75 310 LYS A O 1
ATOM 2462 N N . ASN A 1 311 ? 9.023 12.501 8.604 1.00 97.00 311 ASN A N 1
ATOM 2463 C CA . ASN A 1 311 ? 7.640 12.239 8.934 1.00 97.00 311 ASN A CA 1
ATOM 2464 C C . ASN A 1 311 ? 6.889 13.546 9.208 1.00 97.00 311 ASN A C 1
ATOM 2466 O O . ASN A 1 311 ? 7.166 14.250 10.181 1.00 97.00 311 ASN A O 1
ATOM 2470 N N . THR A 1 312 ? 5.910 13.859 8.366 1.00 95.62 312 THR A N 1
ATOM 2471 C CA . THR A 1 312 ? 5.049 15.039 8.507 1.00 95.62 312 THR A CA 1
ATOM 2472 C C . THR A 1 312 ? 3.601 14.684 8.835 1.00 95.62 312 THR A C 1
ATOM 2474 O O . THR A 1 312 ? 2.883 15.557 9.315 1.00 95.62 312 THR A O 1
ATOM 2477 N N . ASN A 1 313 ? 3.167 13.432 8.628 1.00 91.38 313 ASN A N 1
ATOM 2478 C CA . ASN A 1 313 ? 1.744 13.072 8.679 1.00 91.38 313 ASN A CA 1
ATOM 2479 C C . ASN A 1 313 ? 1.406 11.698 9.310 1.00 91.38 313 ASN A C 1
ATOM 2481 O O . ASN A 1 313 ? 0.240 11.291 9.311 1.00 91.38 313 ASN A O 1
ATOM 2485 N N . ARG A 1 314 ? 2.378 10.971 9.881 1.00 95.19 314 ARG A N 1
ATOM 2486 C CA . ARG A 1 314 ? 2.154 9.715 10.628 1.00 95.19 314 ARG A CA 1
ATOM 2487 C C . ARG A 1 314 ? 2.449 9.918 12.110 1.00 95.19 314 ARG A C 1
ATOM 2489 O O . ARG A 1 314 ? 3.539 9.643 12.606 1.00 95.19 314 ARG A O 1
ATOM 2496 N N . ALA A 1 315 ? 1.479 10.471 12.831 1.00 84.38 315 ALA A N 1
ATOM 2497 C CA . ALA A 1 315 ? 1.669 10.961 14.197 1.00 84.38 315 ALA A CA 1
ATOM 2498 C C . ALA A 1 315 ? 2.297 9.912 15.131 1.00 84.38 315 ALA A C 1
ATOM 2500 O O . ALA A 1 315 ? 1.766 8.819 15.249 1.00 84.38 315 ALA A O 1
ATOM 2501 N N . GLY A 1 316 ? 3.359 10.260 15.859 1.00 86.56 316 GLY A N 1
ATOM 2502 C CA . GLY A 1 316 ? 4.013 9.362 16.823 1.00 86.56 316 GLY A CA 1
ATOM 2503 C C . GLY A 1 316 ? 5.136 8.499 16.237 1.00 86.56 316 GLY A C 1
ATOM 2504 O O . GLY A 1 316 ? 5.953 7.993 17.003 1.00 86.56 316 GLY A O 1
ATOM 2505 N N . LEU A 1 317 ? 5.243 8.393 14.908 1.00 92.56 317 LEU A N 1
ATOM 2506 C CA . LEU A 1 317 ? 6.416 7.802 14.263 1.00 92.56 317 LEU A CA 1
ATOM 2507 C C . LEU A 1 317 ? 7.545 8.839 14.139 1.00 92.56 317 LEU A C 1
ATOM 2509 O O . LEU A 1 317 ? 7.305 10.048 14.136 1.00 92.56 317 LEU A O 1
ATOM 2513 N N . LYS A 1 318 ? 8.793 8.376 14.063 1.00 94.81 318 LYS A N 1
ATOM 2514 C CA . LYS A 1 318 ? 9.986 9.233 13.948 1.00 94.81 318 LYS A CA 1
ATOM 2515 C C . LYS A 1 318 ? 10.428 9.353 12.493 1.00 94.81 318 LYS A C 1
ATOM 2517 O O . LYS A 1 318 ? 10.098 8.487 11.696 1.00 94.81 318 LYS A O 1
ATOM 2522 N N . ASP A 1 319 ? 11.212 10.382 12.184 1.00 97.69 319 ASP A N 1
ATOM 2523 C CA . ASP A 1 319 ? 11.934 10.464 10.910 1.00 97.69 319 ASP A CA 1
ATOM 2524 C C . ASP A 1 319 ? 12.784 9.206 10.670 1.00 97.69 319 ASP A C 1
ATOM 2526 O O . ASP A 1 319 ? 13.251 8.557 11.612 1.00 97.69 319 ASP A O 1
ATOM 2530 N N . ASP A 1 320 ? 13.008 8.898 9.398 1.00 98.19 320 ASP A N 1
ATOM 2531 C CA . ASP A 1 320 ? 13.750 7.734 8.926 1.00 98.19 320 ASP A CA 1
ATOM 2532 C C . ASP A 1 320 ? 14.748 8.147 7.826 1.00 98.19 320 ASP A C 1
ATOM 2534 O O . ASP A 1 320 ? 14.901 9.326 7.480 1.00 98.19 320 ASP A O 1
ATOM 2538 N N . THR A 1 321 ? 15.446 7.172 7.252 1.00 98.50 321 THR A N 1
ATOM 2539 C CA . THR A 1 321 ? 16.200 7.357 6.014 1.00 98.50 321 THR A CA 1
ATOM 2540 C C . THR A 1 321 ? 15.808 6.316 4.980 1.00 98.50 321 THR A C 1
ATOM 2542 O O . THR A 1 321 ? 15.479 5.184 5.321 1.00 98.50 321 THR A O 1
ATOM 2545 N N . VAL A 1 322 ? 15.872 6.669 3.697 1.00 98.19 322 VAL A N 1
ATOM 2546 C CA . VAL A 1 322 ? 15.532 5.760 2.594 1.00 98.19 322 VAL A CA 1
ATOM 2547 C C . VAL A 1 322 ? 16.421 4.513 2.626 1.00 98.19 322 VAL A C 1
ATOM 2549 O O . VAL A 1 322 ? 15.948 3.393 2.431 1.00 98.19 322 VAL A O 1
ATOM 2552 N N . SER A 1 323 ? 17.706 4.679 2.949 1.00 98.38 323 SER A N 1
ATOM 2553 C CA . SER A 1 323 ? 18.622 3.554 3.163 1.00 98.38 323 SER A CA 1
ATOM 2554 C C . SER A 1 323 ? 18.198 2.658 4.335 1.00 98.38 323 SER A C 1
ATOM 2556 O O . SER A 1 323 ? 18.250 1.434 4.221 1.00 98.38 323 SER A O 1
ATOM 2558 N N . ASN A 1 324 ? 17.737 3.230 5.451 1.00 98.69 324 ASN A N 1
ATOM 2559 C CA . ASN A 1 324 ? 17.272 2.443 6.592 1.00 98.69 324 ASN A CA 1
ATOM 2560 C C . ASN A 1 324 ? 15.931 1.744 6.313 1.00 98.69 324 ASN A C 1
ATOM 2562 O O . ASN A 1 324 ? 15.780 0.572 6.656 1.00 98.69 324 ASN A O 1
ATOM 2566 N N . ILE A 1 325 ? 15.003 2.396 5.610 1.00 98.75 325 ILE A N 1
ATOM 2567 C CA . ILE A 1 325 ? 13.772 1.768 5.113 1.00 98.75 325 ILE A CA 1
ATOM 2568 C C . ILE A 1 325 ? 14.123 0.534 4.273 1.00 98.75 325 ILE A C 1
ATOM 2570 O O . ILE A 1 325 ? 13.634 -0.561 4.549 1.00 98.75 325 ILE A O 1
ATOM 2574 N N . ALA A 1 326 ? 15.063 0.654 3.330 1.00 98.75 326 ALA A N 1
ATOM 2575 C CA . ALA A 1 326 ? 15.497 -0.481 2.520 1.00 98.75 326 ALA A CA 1
ATOM 2576 C C . ALA A 1 326 ? 16.099 -1.638 3.350 1.00 98.75 326 ALA A C 1
ATOM 2578 O O . ALA A 1 326 ? 15.846 -2.810 3.053 1.00 98.7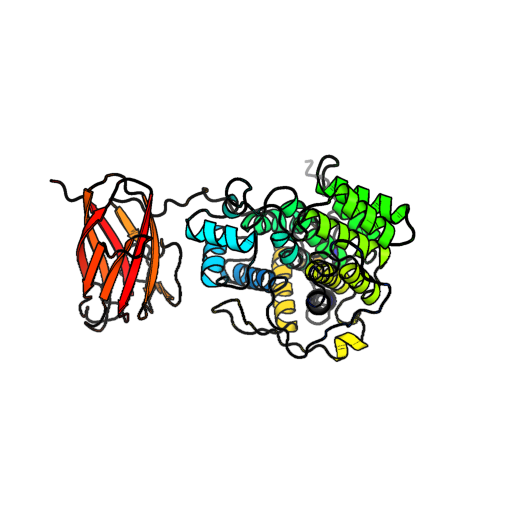5 326 ALA A O 1
ATOM 2579 N N . LEU A 1 327 ? 16.846 -1.340 4.423 1.00 98.75 327 LEU A N 1
ATOM 2580 C CA . LEU A 1 327 ? 17.368 -2.351 5.358 1.00 98.75 327 LEU A CA 1
ATOM 2581 C C . LEU A 1 327 ? 16.257 -3.051 6.157 1.00 98.75 327 LEU A C 1
ATOM 2583 O O . LEU A 1 327 ? 16.307 -4.270 6.362 1.00 98.75 327 LEU A O 1
ATOM 2587 N N . ARG A 1 328 ? 15.240 -2.308 6.604 1.00 98.75 328 ARG A N 1
ATOM 2588 C CA . ARG A 1 328 ? 14.077 -2.856 7.323 1.00 98.75 328 ARG A CA 1
ATOM 2589 C C . ARG A 1 328 ? 13.301 -3.827 6.434 1.00 98.75 328 ARG A C 1
ATOM 2591 O O . ARG A 1 328 ? 13.043 -4.967 6.824 1.00 98.75 328 ARG A O 1
ATOM 2598 N N . ILE A 1 329 ? 13.058 -3.435 5.185 1.00 98.81 329 ILE A N 1
ATOM 2599 C CA . ILE A 1 329 ? 12.424 -4.277 4.159 1.00 98.81 329 ILE A CA 1
ATOM 2600 C C . ILE A 1 329 ? 13.258 -5.526 3.881 1.00 98.81 329 ILE A C 1
ATOM 2602 O O . ILE A 1 329 ? 12.718 -6.629 3.824 1.00 98.81 329 ILE A O 1
ATOM 2606 N N . GLN A 1 330 ? 14.581 -5.390 3.755 1.00 98.69 330 GLN A N 1
ATOM 2607 C CA . GLN A 1 330 ? 15.486 -6.532 3.604 1.00 98.69 330 GLN A CA 1
ATOM 2608 C C . GLN A 1 330 ? 15.396 -7.507 4.774 1.00 98.69 330 GLN A C 1
ATOM 2610 O O . GLN A 1 330 ? 15.347 -8.718 4.566 1.00 98.69 330 GLN A O 1
ATOM 2615 N N . THR A 1 331 ? 15.305 -6.991 5.995 1.00 98.69 331 THR A N 1
ATOM 2616 C CA . THR A 1 331 ? 15.152 -7.812 7.198 1.00 98.69 331 THR A CA 1
ATOM 2617 C C . THR A 1 331 ? 13.831 -8.584 7.186 1.00 98.69 331 THR A C 1
ATOM 2619 O O . THR A 1 331 ? 13.800 -9.766 7.536 1.00 98.69 331 THR A O 1
ATOM 2622 N N . ILE A 1 332 ? 12.734 -7.955 6.758 1.00 98.75 332 ILE A N 1
ATOM 2623 C CA . ILE A 1 332 ? 11.432 -8.624 6.619 1.00 98.75 332 ILE A CA 1
ATOM 2624 C C . ILE A 1 332 ? 11.474 -9.676 5.502 1.00 98.75 332 ILE A C 1
ATOM 2626 O O . ILE A 1 332 ? 11.013 -10.802 5.702 1.00 98.75 332 ILE A O 1
ATOM 2630 N N . ALA A 1 333 ? 12.076 -9.358 4.356 1.00 98.69 333 ALA A N 1
ATOM 2631 C CA . ALA A 1 333 ? 12.210 -10.289 3.242 1.00 98.69 333 ALA A CA 1
ATOM 2632 C C . ALA A 1 333 ? 13.035 -11.521 3.610 1.00 98.69 333 ALA A C 1
ATOM 2634 O O . ALA A 1 333 ? 12.643 -12.635 3.283 1.00 98.69 333 ALA A O 1
ATOM 2635 N N . GLU A 1 334 ? 14.133 -11.356 4.350 1.00 98.44 334 GLU A N 1
ATOM 2636 C CA . GLU A 1 334 ? 14.926 -12.475 4.867 1.00 98.44 334 GLU A CA 1
ATOM 2637 C C . GLU A 1 334 ? 14.076 -13.439 5.706 1.00 98.44 334 GLU A C 1
ATOM 2639 O O . GLU A 1 334 ? 14.151 -14.656 5.512 1.00 98.44 334 GLU A O 1
ATOM 2644 N N . LYS A 1 335 ? 13.211 -12.904 6.580 1.00 98.31 335 LYS A N 1
ATOM 2645 C CA . LYS A 1 335 ? 12.267 -13.716 7.361 1.00 98.31 335 LYS A CA 1
ATOM 2646 C C . LYS A 1 335 ? 11.256 -14.429 6.458 1.00 98.31 335 LYS A C 1
ATOM 2648 O O . LYS A 1 335 ? 11.029 -15.623 6.640 1.00 98.31 335 LYS A O 1
ATOM 2653 N N . ASN A 1 336 ? 10.687 -13.728 5.475 1.00 98.19 336 ASN A N 1
ATOM 2654 C CA . ASN A 1 336 ? 9.714 -14.296 4.537 1.00 98.19 336 ASN A CA 1
ATOM 2655 C C . ASN A 1 336 ? 10.334 -15.421 3.691 1.00 98.19 336 ASN A C 1
ATOM 2657 O O . ASN A 1 336 ? 9.766 -16.504 3.591 1.00 98.19 336 ASN A O 1
ATOM 2661 N N . ILE A 1 337 ? 11.542 -15.214 3.162 1.00 98.00 337 ILE A N 1
ATOM 2662 C CA . ILE A 1 337 ? 12.278 -16.196 2.354 1.00 98.00 337 ILE A CA 1
ATOM 2663 C C . ILE A 1 337 ? 12.482 -17.495 3.137 1.00 98.00 337 ILE A C 1
ATOM 2665 O O . ILE A 1 337 ? 12.156 -18.570 2.635 1.00 98.00 337 ILE A O 1
ATOM 2669 N N . VAL A 1 338 ? 12.969 -17.410 4.379 1.00 97.25 338 VAL A N 1
ATOM 2670 C CA . VAL A 1 338 ? 13.174 -18.594 5.231 1.00 97.25 338 VAL A CA 1
ATOM 2671 C C . VAL A 1 338 ? 11.840 -19.257 5.587 1.00 97.25 338 VAL A C 1
ATOM 2673 O O . VAL A 1 338 ? 11.712 -20.477 5.484 1.00 97.25 338 VAL A O 1
ATOM 2676 N N . ALA A 1 339 ? 10.815 -18.473 5.937 1.00 96.06 339 ALA A N 1
ATOM 2677 C CA . ALA A 1 339 ? 9.490 -18.989 6.290 1.00 96.06 339 ALA A CA 1
ATOM 2678 C C . ALA A 1 339 ? 8.765 -19.691 5.127 1.00 96.06 339 ALA A C 1
ATOM 2680 O O . ALA A 1 339 ? 7.791 -20.409 5.360 1.00 96.06 339 ALA A O 1
ATOM 2681 N N . ARG A 1 340 ? 9.216 -19.491 3.884 1.00 95.38 340 ARG A N 1
ATOM 2682 C CA . ARG A 1 340 ? 8.665 -20.109 2.669 1.00 95.38 340 ARG A CA 1
ATOM 2683 C C . ARG A 1 340 ? 9.552 -21.203 2.075 1.00 95.38 340 ARG A C 1
ATOM 2685 O O . ARG A 1 340 ? 9.348 -21.619 0.940 1.00 95.38 340 ARG A O 1
ATOM 2692 N N . GLY A 1 341 ? 10.503 -21.713 2.859 1.00 94.50 341 GLY A N 1
ATOM 2693 C CA . GLY A 1 341 ? 11.366 -22.831 2.463 1.00 94.50 341 GLY A CA 1
ATOM 2694 C C . GLY A 1 341 ? 12.577 -22.420 1.625 1.00 94.50 341 GLY A C 1
ATOM 2695 O O . GLY A 1 341 ? 13.311 -23.283 1.145 1.00 94.50 341 GLY A O 1
ATOM 2696 N N . GLY A 1 342 ? 12.805 -21.116 1.459 1.00 96.94 342 GLY A N 1
ATOM 2697 C CA . GLY A 1 342 ? 14.072 -20.584 0.986 1.00 96.94 342 GLY A CA 1
ATOM 2698 C C . GLY A 1 342 ? 15.167 -20.664 2.054 1.00 96.94 342 GLY A C 1
ATOM 2699 O O . GLY A 1 342 ? 14.965 -21.136 3.173 1.00 96.94 342 GLY A O 1
ATOM 2700 N N . SER A 1 343 ? 16.362 -20.191 1.714 1.00 97.69 343 SER A N 1
ATOM 2701 C CA . SER A 1 343 ? 17.492 -20.139 2.643 1.00 97.69 343 SER A CA 1
ATOM 2702 C C . SER A 1 343 ? 18.388 -18.930 2.398 1.00 97.69 343 SER A C 1
ATOM 2704 O O . SER A 1 343 ? 18.428 -18.358 1.308 1.00 97.69 343 SER A O 1
ATOM 2706 N N . ILE A 1 344 ? 19.123 -18.543 3.437 1.00 98.25 344 ILE A N 1
ATOM 2707 C CA . ILE A 1 344 ? 20.179 -17.536 3.371 1.00 98.25 344 ILE A CA 1
ATOM 2708 C C . ILE A 1 344 ? 21.499 -18.289 3.447 1.00 98.25 344 ILE A C 1
ATOM 2710 O O . ILE A 1 344 ? 21.708 -19.078 4.368 1.00 98.25 344 ILE A O 1
ATOM 2714 N N . VAL A 1 345 ? 22.385 -18.063 2.483 1.00 97.56 345 VAL A N 1
ATOM 2715 C CA . VAL A 1 345 ? 23.686 -18.737 2.438 1.00 97.56 345 VAL A CA 1
ATOM 2716 C C . VAL A 1 345 ? 24.806 -17.727 2.208 1.00 97.56 345 VAL A C 1
ATOM 2718 O O . VAL A 1 345 ? 24.594 -16.676 1.602 1.00 97.56 345 VAL A O 1
ATOM 2721 N N . GLY A 1 346 ? 26.006 -18.049 2.690 1.00 96.19 346 GLY A N 1
ATOM 2722 C CA . GLY A 1 346 ? 27.128 -17.108 2.722 1.00 96.19 346 GLY A CA 1
ATOM 2723 C C . GLY A 1 346 ? 26.980 -16.033 3.807 1.00 96.19 346 GLY A C 1
ATOM 2724 O O . GLY A 1 346 ? 26.022 -16.020 4.580 1.00 96.19 346 GLY A O 1
ATOM 2725 N N . SER A 1 347 ? 27.953 -15.129 3.871 1.00 93.94 347 SER A N 1
ATOM 2726 C CA . SER A 1 347 ? 28.001 -14.012 4.823 1.00 93.94 347 SER A CA 1
ATOM 2727 C C . SER A 1 347 ? 28.721 -12.801 4.218 1.00 93.94 347 SER A C 1
ATOM 2729 O O . SER A 1 347 ? 29.423 -12.925 3.209 1.00 93.94 347 SER A O 1
ATOM 2731 N N . GLY A 1 348 ? 28.521 -11.615 4.805 1.00 92.88 348 GLY A N 1
ATOM 2732 C CA . GLY A 1 348 ? 29.089 -10.366 4.286 1.00 92.88 348 GLY A CA 1
ATOM 2733 C C . GLY A 1 348 ? 28.717 -10.138 2.817 1.00 92.88 348 GLY A C 1
ATOM 2734 O O . GLY A 1 348 ? 27.566 -10.328 2.429 1.00 92.88 348 GLY A O 1
ATOM 2735 N N . GLU A 1 349 ? 29.704 -9.806 1.988 1.00 91.75 349 GLU A N 1
ATOM 2736 C CA . GLU A 1 349 ? 29.525 -9.583 0.544 1.00 91.75 349 GLU A CA 1
ATOM 2737 C C . GLU A 1 349 ? 29.080 -10.839 -0.225 1.00 91.75 349 GLU A C 1
ATOM 2739 O O . GLU A 1 349 ? 28.430 -10.734 -1.263 1.00 91.75 349 GLU A O 1
ATOM 2744 N N . SER A 1 350 ? 29.374 -12.036 0.297 1.00 94.88 350 SER A N 1
ATOM 2745 C CA . SER A 1 350 ? 28.957 -13.309 -0.312 1.00 94.88 350 SER A CA 1
ATOM 2746 C C . SER A 1 350 ? 27.529 -13.735 0.058 1.00 94.88 350 SER A C 1
ATOM 2748 O O . SER A 1 350 ? 27.040 -14.743 -0.462 1.00 94.88 350 SER A O 1
ATOM 2750 N N . LYS A 1 351 ? 26.856 -12.998 0.960 1.00 98.25 351 LYS A N 1
ATOM 2751 C CA . LYS A 1 351 ? 25.495 -13.310 1.420 1.00 98.25 351 LYS A CA 1
ATOM 2752 C C . LYS A 1 351 ? 24.534 -13.299 0.231 1.00 98.25 351 LYS A C 1
ATOM 2754 O O . LYS A 1 351 ? 24.439 -12.315 -0.505 1.00 98.25 351 LYS A O 1
ATOM 2759 N N . LYS A 1 352 ? 23.782 -14.384 0.060 1.00 98.19 352 LYS A N 1
ATOM 2760 C CA . LYS A 1 352 ? 22.771 -14.536 -0.990 1.00 98.19 352 LYS A CA 1
ATOM 2761 C C . LYS A 1 352 ? 21.515 -15.212 -0.464 1.00 98.19 352 LYS A C 1
ATOM 2763 O O . LYS A 1 352 ? 21.557 -15.984 0.495 1.00 98.19 352 LYS A O 1
ATOM 2768 N N . TYR A 1 353 ? 20.411 -14.948 -1.144 1.00 98.56 353 TYR A N 1
ATOM 2769 C CA . TYR A 1 353 ? 19.122 -15.557 -0.869 1.00 98.56 353 TYR A CA 1
ATOM 2770 C C . TYR A 1 353 ? 18.817 -16.616 -1.913 1.00 98.56 353 TYR A C 1
ATOM 2772 O O . TYR A 1 353 ? 18.942 -16.358 -3.109 1.00 98.56 353 TYR A O 1
ATOM 2780 N N . VAL A 1 354 ? 18.417 -17.796 -1.453 1.00 98.12 354 VAL A N 1
ATOM 2781 C CA . VAL A 1 354 ? 17.825 -18.857 -2.263 1.00 98.12 354 VAL A CA 1
ATOM 2782 C C . VAL A 1 354 ? 16.330 -18.822 -1.996 1.00 98.12 354 VAL A C 1
ATOM 2784 O O . VAL A 1 354 ? 15.897 -19.033 -0.868 1.00 98.12 354 VAL A O 1
ATOM 2787 N N . ILE A 1 355 ? 15.552 -18.512 -3.022 1.00 97.81 355 ILE A N 1
ATOM 2788 C CA . ILE A 1 355 ? 14.139 -18.169 -2.898 1.00 97.81 355 ILE A CA 1
ATOM 2789 C C . ILE A 1 355 ? 13.286 -19.259 -3.531 1.00 97.81 355 ILE A C 1
ATOM 2791 O O . ILE A 1 355 ? 13.590 -19.732 -4.628 1.00 97.81 355 ILE A O 1
ATOM 2795 N N . VAL A 1 356 ? 12.208 -19.607 -2.834 1.00 94.56 356 VAL A N 1
ATOM 2796 C CA . VAL A 1 356 ? 11.130 -20.495 -3.270 1.00 94.56 356 VAL A CA 1
ATOM 2797 C C . VAL A 1 356 ? 9.840 -19.682 -3.264 1.00 94.56 356 VAL A C 1
ATOM 2799 O O . VAL A 1 356 ? 9.592 -18.963 -2.300 1.00 94.56 356 VAL A O 1
ATOM 2802 N N . ASP A 1 357 ? 9.024 -19.790 -4.313 1.00 88.69 357 ASP A N 1
ATOM 2803 C CA . ASP A 1 357 ? 7.708 -19.139 -4.346 1.00 88.69 357 ASP A CA 1
ATOM 2804 C C . ASP A 1 357 ? 6.724 -19.890 -3.439 1.00 88.69 357 ASP A C 1
ATOM 2806 O O . ASP A 1 357 ? 6.096 -20.869 -3.843 1.00 88.69 357 ASP A O 1
ATOM 2810 N N . GLY A 1 358 ? 6.662 -19.478 -2.170 1.00 89.62 358 GLY A N 1
ATOM 2811 C CA . GLY A 1 358 ? 5.721 -20.008 -1.189 1.00 89.62 358 GLY A CA 1
ATOM 2812 C C . GLY A 1 358 ? 4.619 -19.004 -0.871 1.00 89.62 358 GLY A C 1
ATOM 2813 O O . GLY A 1 358 ? 4.898 -17.888 -0.428 1.00 89.62 358 GLY A O 1
ATOM 2814 N N . ALA A 1 359 ? 3.365 -19.424 -1.039 1.00 91.19 359 ALA A N 1
ATOM 2815 C CA . ALA A 1 359 ? 2.184 -18.591 -0.826 1.00 91.19 359 ALA A CA 1
ATOM 2816 C C . ALA A 1 359 ? 2.108 -17.985 0.589 1.00 91.19 359 ALA A C 1
ATOM 2818 O O . ALA A 1 359 ? 2.628 -18.530 1.565 1.00 91.19 359 ALA A O 1
ATOM 2819 N N . PHE A 1 360 ? 1.438 -16.839 0.702 1.00 95.25 360 PHE A N 1
ATOM 2820 C CA . PHE A 1 360 ? 1.115 -16.227 1.987 1.00 95.25 360 PHE A CA 1
ATOM 2821 C C . PHE A 1 360 ? -0.115 -16.898 2.607 1.00 95.25 360 PHE A C 1
ATOM 2823 O O . PHE A 1 360 ? -1.115 -17.117 1.924 1.00 95.25 360 PHE A O 1
ATOM 2830 N N . THR A 1 361 ? -0.046 -17.191 3.906 1.00 92.94 361 THR A N 1
ATOM 2831 C CA . THR A 1 361 ? -1.195 -17.680 4.675 1.00 92.94 361 THR A CA 1
ATOM 2832 C C . THR A 1 361 ? -1.741 -16.522 5.506 1.00 92.94 361 THR A C 1
ATOM 2834 O O . THR A 1 361 ? -1.070 -16.115 6.454 1.00 92.94 361 THR A O 1
ATOM 2837 N N . PRO A 1 362 ? -2.929 -15.980 5.185 1.00 92.12 362 PRO A N 1
ATOM 2838 C CA . PRO A 1 362 ? -3.472 -14.851 5.924 1.00 92.12 362 PRO A CA 1
ATOM 2839 C C . PRO A 1 362 ? -3.811 -15.240 7.371 1.00 92.12 362 PRO A C 1
ATOM 2841 O O . PRO A 1 362 ? -4.333 -16.338 7.608 1.00 92.12 362 PRO A O 1
ATOM 2844 N N . PRO A 1 363 ? -3.581 -14.341 8.346 1.00 91.50 363 PRO A N 1
ATOM 2845 C CA . PRO A 1 363 ? -4.102 -14.494 9.696 1.00 91.50 363 PRO A CA 1
ATOM 2846 C C . PRO A 1 363 ? -5.624 -14.668 9.709 1.00 91.50 363 PRO A C 1
ATOM 2848 O O . PRO A 1 363 ? -6.342 -14.277 8.784 1.00 91.50 363 PRO A O 1
ATOM 2851 N N . LYS A 1 364 ? -6.140 -15.263 10.789 1.00 87.12 364 LYS A N 1
ATOM 2852 C CA . LYS A 1 364 ? -7.577 -15.510 10.937 1.00 87.12 364 LYS A CA 1
ATOM 2853 C C . LYS A 1 364 ? -8.354 -14.192 10.885 1.00 87.12 364 LYS A C 1
ATOM 2855 O O . LYS A 1 364 ? -8.123 -13.301 11.698 1.00 87.12 364 LYS A O 1
ATOM 2860 N N . ILE A 1 365 ? -9.336 -14.124 9.987 1.00 84.69 365 ILE A N 1
ATOM 2861 C CA . ILE A 1 365 ? -10.235 -12.975 9.874 1.00 84.69 365 ILE A CA 1
ATOM 2862 C C . ILE A 1 365 ? -11.130 -12.901 11.115 1.00 84.69 365 ILE A C 1
ATOM 2864 O O . ILE A 1 365 ? -11.835 -13.852 11.466 1.00 84.69 365 ILE A O 1
ATOM 2868 N N . GLU A 1 366 ? -11.084 -11.755 11.787 1.00 74.62 366 GLU A N 1
ATOM 2869 C CA . GLU A 1 366 ? -11.908 -11.458 12.955 1.00 74.62 366 GLU A CA 1
ATOM 2870 C C . GLU A 1 366 ? -13.361 -11.128 12.537 1.00 74.62 366 GLU A C 1
ATOM 2872 O O . GLU A 1 366 ? -13.614 -10.783 11.381 1.00 74.62 366 GLU A O 1
ATOM 2877 N N . PRO A 1 367 ? -14.358 -11.242 13.435 1.00 71.44 367 PRO A N 1
ATOM 2878 C CA . PRO A 1 367 ? -15.725 -10.805 13.142 1.00 71.44 367 PRO A CA 1
ATOM 2879 C C . PRO A 1 367 ? -15.808 -9.314 12.765 1.00 71.44 367 PRO A C 1
ATOM 2881 O O . PRO A 1 367 ? -15.062 -8.501 13.304 1.00 71.44 367 PRO A O 1
ATOM 2884 N N . GLU A 1 368 ? -16.772 -8.954 11.903 1.00 65.81 368 GLU A N 1
ATOM 2885 C CA . GLU A 1 368 ? -16.955 -7.595 11.344 1.00 65.81 368 GLU A CA 1
ATOM 2886 C C . GLU A 1 368 ? -16.932 -6.473 12.363 1.00 65.81 368 GLU A C 1
ATOM 2888 O O . GLU A 1 368 ? -16.222 -5.478 12.215 1.00 65.81 368 GLU A O 1
ATOM 2893 N N . LYS A 1 369 ? -17.726 -6.656 13.407 1.00 59.66 369 LYS A N 1
ATOM 2894 C CA . LYS A 1 369 ? -17.666 -5.821 14.584 1.00 59.66 369 LYS A CA 1
ATOM 2895 C C . LYS A 1 369 ? -17.102 -6.650 15.700 1.00 59.66 369 LYS A C 1
ATOM 2897 O O . LYS A 1 369 ? -17.615 -7.723 16.027 1.00 59.66 369 LYS A O 1
ATOM 2902 N N . VAL A 1 370 ? -16.121 -6.078 16.365 1.00 58.19 370 VAL A N 1
ATOM 2903 C CA . VAL A 1 370 ? -15.738 -6.570 17.671 1.00 58.19 370 VAL A CA 1
ATOM 2904 C C . VAL A 1 370 ? -16.690 -5.936 18.662 1.00 58.19 370 VAL A C 1
ATOM 2906 O O . VAL A 1 370 ? -16.537 -4.777 19.042 1.00 58.19 370 VAL A O 1
ATOM 2909 N N . ILE A 1 371 ? -17.682 -6.701 19.097 1.00 54.47 371 ILE A N 1
ATOM 2910 C CA . ILE A 1 371 ? -18.377 -6.383 20.340 1.00 54.47 371 ILE A CA 1
ATOM 2911 C C . ILE A 1 371 ? -17.408 -6.774 21.459 1.00 54.47 371 ILE A C 1
ATOM 2913 O O . ILE A 1 371 ? -17.476 -7.885 21.972 1.00 54.47 371 ILE A O 1
ATOM 2917 N N . SER A 1 372 ? -16.431 -5.917 21.772 1.00 58.97 372 SER A N 1
ATOM 2918 C CA . SER A 1 372 ? -15.408 -6.263 22.772 1.00 58.97 372 SER A CA 1
ATOM 2919 C C . SER A 1 372 ? -15.937 -6.155 24.199 1.00 58.97 372 SER A C 1
ATOM 2921 O O . SER A 1 372 ? -15.382 -6.776 25.097 1.00 58.97 372 SER A O 1
ATOM 2923 N N . ASN A 1 373 ? -17.030 -5.410 24.408 1.00 76.00 373 ASN A N 1
ATOM 2924 C CA . ASN A 1 373 ? -17.444 -4.975 25.735 1.00 76.00 373 ASN A CA 1
ATOM 2925 C C . ASN A 1 373 ? -18.960 -5.105 25.938 1.00 76.00 373 ASN A C 1
ATOM 2927 O O . ASN A 1 373 ? -19.745 -4.253 25.516 1.00 76.00 373 ASN A O 1
ATOM 2931 N N . VAL A 1 374 ? -19.393 -6.182 26.590 1.00 88.19 374 VAL A N 1
ATOM 2932 C CA . VAL A 1 374 ? -20.806 -6.394 26.931 1.00 88.19 374 VAL A CA 1
ATOM 2933 C C . VAL A 1 374 ? -21.115 -5.747 28.281 1.00 88.19 374 VAL A C 1
ATOM 2935 O O . VAL A 1 374 ? -20.390 -5.946 29.250 1.00 88.19 374 VAL A O 1
ATOM 2938 N N . ILE A 1 375 ? -22.210 -4.986 28.345 1.00 93.88 375 ILE A N 1
ATOM 2939 C CA . ILE A 1 375 ? -22.739 -4.381 29.573 1.00 93.88 375 ILE A CA 1
ATOM 2940 C C . ILE A 1 375 ? -24.121 -4.996 29.862 1.00 93.88 375 ILE A C 1
ATOM 2942 O O . ILE A 1 375 ? -24.966 -5.003 28.958 1.00 93.88 375 ILE A O 1
ATOM 2946 N N . PRO A 1 376 ? -24.408 -5.493 31.082 1.00 95.25 376 PRO A N 1
ATOM 2947 C CA . PRO A 1 376 ? -23.556 -5.493 32.278 1.00 95.25 376 PRO A CA 1
ATOM 2948 C C . PRO A 1 376 ? -22.310 -6.378 32.133 1.00 95.25 376 PRO A C 1
ATOM 2950 O O . PRO A 1 376 ? -22.367 -7.404 31.458 1.00 95.25 376 PRO A O 1
ATOM 2953 N N . GLY A 1 377 ? -21.209 -5.984 32.772 1.00 93.38 377 GLY A N 1
ATOM 2954 C CA . GLY A 1 377 ? -19.928 -6.687 32.679 1.00 93.38 377 GLY A CA 1
ATOM 2955 C C . GLY A 1 377 ? -18.712 -5.804 32.959 1.00 93.38 377 GLY A C 1
ATOM 2956 O O . GLY A 1 377 ? -18.829 -4.582 33.114 1.00 93.38 377 GLY A O 1
ATOM 2957 N N . ARG A 1 378 ? -17.542 -6.447 33.037 1.00 92.00 378 ARG A N 1
ATOM 2958 C CA . ARG A 1 378 ? -16.230 -5.802 33.154 1.00 92.00 378 ARG A CA 1
ATOM 2959 C C . ARG A 1 378 ? -15.637 -5.547 31.772 1.00 92.00 378 ARG A C 1
ATOM 2961 O O . ARG A 1 378 ? -15.801 -6.353 30.861 1.00 92.00 378 ARG A O 1
ATOM 2968 N N . ILE A 1 379 ? -14.955 -4.421 31.646 1.00 90.06 379 ILE A N 1
ATOM 2969 C CA . ILE A 1 379 ? -14.274 -3.944 30.451 1.00 90.06 379 ILE A CA 1
ATOM 2970 C C . ILE A 1 379 ? -12.857 -3.574 30.875 1.00 90.06 379 ILE A C 1
ATOM 2972 O O . ILE A 1 379 ? -12.666 -2.606 31.613 1.00 90.06 379 ILE A O 1
ATOM 2976 N N . GLU A 1 380 ? -11.889 -4.366 30.431 1.00 86.94 380 GLU A N 1
ATOM 2977 C CA . GLU A 1 380 ? -10.468 -4.110 30.671 1.00 86.94 380 GLU A CA 1
ATOM 2978 C C . GLU A 1 380 ? -10.008 -2.879 29.868 1.00 86.94 380 GLU A C 1
ATOM 2980 O O . GLU A 1 380 ? -10.587 -2.551 28.821 1.00 86.94 380 GLU A O 1
ATOM 2985 N N . ALA A 1 381 ? -9.016 -2.144 30.371 1.00 85.25 381 ALA A N 1
ATOM 2986 C CA . ALA A 1 381 ? -8.603 -0.871 29.786 1.00 85.25 381 ALA A CA 1
ATOM 2987 C C . ALA A 1 381 ? -8.125 -1.024 28.333 1.00 85.25 381 ALA A C 1
ATOM 2989 O O . ALA A 1 381 ? -8.483 -0.203 27.483 1.00 85.25 381 ALA A O 1
ATOM 2990 N N . GLU A 1 382 ? -7.417 -2.111 28.030 1.00 76.56 382 GLU A N 1
ATOM 2991 C CA . GLU A 1 382 ? -6.871 -2.477 26.720 1.00 76.56 382 GLU A CA 1
ATOM 2992 C C . GLU A 1 382 ? -7.928 -2.933 25.695 1.00 76.56 382 GLU A C 1
ATOM 2994 O O . GLU A 1 382 ? -7.641 -3.036 24.497 1.00 76.56 382 GLU A O 1
ATOM 2999 N N . ASN A 1 383 ? -9.176 -3.146 26.132 1.00 77.44 383 ASN A N 1
ATOM 3000 C CA . ASN A 1 383 ? -10.312 -3.451 25.251 1.00 77.44 383 ASN A CA 1
ATOM 3001 C C . ASN A 1 383 ? -10.955 -2.198 24.632 1.00 77.44 383 ASN A C 1
ATOM 3003 O O . ASN A 1 383 ? -12.057 -2.267 24.062 1.00 77.44 383 ASN A O 1
ATOM 3007 N N . CYS A 1 384 ? -10.289 -1.049 24.744 1.00 72.56 384 CYS A N 1
ATOM 3008 C CA . CYS A 1 384 ? -10.636 0.149 23.997 1.00 72.56 384 CYS A CA 1
ATOM 3009 C C . CYS A 1 384 ? -10.286 0.007 22.506 1.00 72.56 384 CYS A C 1
ATOM 3011 O O . CYS A 1 384 ? -9.505 -0.842 22.075 1.00 72.56 384 CYS A O 1
ATOM 3013 N N . THR A 1 385 ? -10.905 0.856 21.694 1.00 63.84 385 THR A N 1
ATOM 3014 C CA . THR A 1 385 ? -10.713 0.918 20.243 1.00 63.84 385 THR A CA 1
ATOM 3015 C C . THR A 1 385 ? -9.705 1.983 19.818 1.00 63.84 385 THR A C 1
ATOM 3017 O O . THR A 1 385 ? -9.535 2.191 18.626 1.00 63.84 385 THR A O 1
ATOM 3020 N N . SER A 1 386 ? -9.076 2.687 20.763 1.00 59.75 386 SER A N 1
ATOM 3021 C CA . SER A 1 386 ? -7.995 3.651 20.518 1.00 59.75 386 SER A CA 1
ATOM 3022 C C . SER A 1 386 ? -7.298 3.994 21.833 1.00 59.75 386 SER A C 1
ATOM 3024 O O . SER A 1 386 ? -7.987 4.273 22.822 1.00 59.75 386 SER A O 1
ATOM 3026 N N . ILE A 1 387 ? -5.963 4.021 21.808 1.00 56.22 387 ILE A N 1
ATOM 3027 C CA . ILE A 1 387 ? -5.093 4.490 22.889 1.00 56.22 387 ILE A CA 1
ATOM 3028 C C . ILE A 1 387 ? -4.135 5.502 22.263 1.00 56.22 387 ILE A C 1
ATOM 3030 O O . ILE A 1 387 ? -3.210 5.131 21.561 1.00 56.22 387 ILE A O 1
ATOM 3034 N N . ARG A 1 388 ? -4.355 6.796 22.501 1.00 54.62 388 ARG A N 1
ATOM 3035 C CA . ARG A 1 388 ? -3.492 7.856 21.969 1.00 54.62 388 ARG A CA 1
ATOM 3036 C C . ARG A 1 388 ? -2.767 8.567 23.104 1.00 54.62 388 ARG A C 1
ATOM 3038 O O . ARG A 1 388 ? -3.432 9.023 24.031 1.00 54.62 388 ARG A O 1
ATOM 3045 N N . ASP A 1 389 ? -1.451 8.730 22.973 1.00 50.59 389 ASP A N 1
ATOM 3046 C CA . ASP A 1 389 ? -0.609 9.483 23.916 1.00 50.59 389 ASP A CA 1
ATOM 3047 C C . ASP A 1 389 ? -0.650 8.898 25.352 1.00 50.59 389 ASP A C 1
ATOM 3049 O O . ASP A 1 389 ? -0.672 9.642 26.333 1.00 50.59 389 ASP A O 1
ATOM 3053 N N . MET A 1 390 ? -0.721 7.563 25.448 1.00 72.25 390 MET A N 1
ATOM 3054 C CA . MET A 1 390 ? -0.785 6.748 26.672 1.00 72.25 390 MET A CA 1
ATOM 3055 C C . MET A 1 390 ? 0.006 5.446 26.456 1.00 72.25 390 MET A C 1
ATOM 3057 O O . MET A 1 390 ? 0.184 5.024 25.311 1.00 72.25 390 MET A O 1
ATOM 3061 N N . THR A 1 391 ? 0.440 4.789 27.530 1.00 68.19 391 THR A N 1
ATOM 3062 C CA . THR A 1 391 ? 1.209 3.530 27.494 1.00 68.19 391 THR A CA 1
ATOM 3063 C C . THR A 1 391 ? 0.352 2.340 27.921 1.00 68.19 391 THR A C 1
ATOM 3065 O O . THR A 1 391 ? -0.552 2.478 28.741 1.00 68.19 391 THR A O 1
ATOM 3068 N N . LEU A 1 392 ? 0.617 1.153 27.366 1.00 71.69 392 LEU A N 1
ATOM 3069 C CA . LEU A 1 392 ? 0.142 -0.110 27.937 1.00 71.69 392 LEU A CA 1
ATOM 3070 C C . LEU A 1 392 ? 1.270 -0.712 28.770 1.00 71.69 392 LEU A C 1
ATOM 3072 O O . LEU A 1 392 ? 2.382 -0.875 28.271 1.00 71.69 392 LEU A O 1
ATOM 3076 N N . GLU A 1 393 ? 0.977 -1.045 30.020 1.00 70.38 393 GLU A N 1
ATOM 3077 C CA . GLU A 1 393 ? 1.962 -1.535 30.984 1.00 70.38 393 GLU A CA 1
ATOM 3078 C C . GLU A 1 393 ? 1.432 -2.758 31.731 1.00 70.38 393 GLU A C 1
ATOM 3080 O O . GLU A 1 393 ? 0.224 -2.920 31.917 1.00 70.38 393 GLU A O 1
ATOM 3085 N N . GLU A 1 394 ? 2.334 -3.636 32.164 1.00 77.81 394 GLU A N 1
ATOM 3086 C CA . GLU A 1 394 ? 1.968 -4.834 32.917 1.00 77.81 394 GLU A CA 1
ATOM 3087 C C . GLU A 1 394 ? 1.606 -4.496 34.371 1.00 77.81 394 GLU A C 1
ATOM 3089 O O . GLU A 1 394 ? 2.231 -3.652 35.012 1.00 77.81 394 GLU A O 1
ATOM 3094 N N . THR A 1 395 ? 0.611 -5.185 34.933 1.00 74.38 395 THR A N 1
ATOM 3095 C CA . THR A 1 395 ? 0.192 -5.010 36.333 1.00 74.38 395 THR A CA 1
ATOM 3096 C C . THR A 1 395 ? -0.027 -6.333 37.051 1.00 74.38 395 THR A C 1
ATOM 3098 O O . THR A 1 395 ? -0.537 -7.302 36.493 1.00 74.38 395 THR A O 1
ATOM 3101 N N . GLY A 1 396 ? 0.297 -6.341 38.345 1.00 73.44 396 GLY A N 1
ATOM 3102 C CA . GLY A 1 396 ? -0.048 -7.423 39.267 1.00 73.44 396 GLY A CA 1
ATOM 3103 C C . GLY A 1 396 ? -1.462 -7.329 39.865 1.00 73.44 396 GLY A C 1
ATOM 3104 O O . GLY A 1 396 ? -1.833 -8.196 40.650 1.00 73.44 396 GLY A O 1
ATOM 3105 N N . ASP A 1 397 ? -2.263 -6.308 39.530 1.00 82.25 397 ASP A N 1
ATOM 3106 C CA . ASP A 1 397 ? -3.591 -6.014 40.126 1.00 82.25 397 ASP A CA 1
ATOM 3107 C C . ASP A 1 397 ? -4.743 -6.920 39.627 1.00 82.25 397 ASP A C 1
ATOM 3109 O O . ASP A 1 397 ? -5.922 -6.559 39.687 1.00 82.25 397 ASP A O 1
ATOM 3113 N N . GLY A 1 398 ? -4.425 -8.123 39.140 1.00 65.50 398 GLY A N 1
ATOM 3114 C CA . GLY A 1 398 ? -5.393 -9.048 38.543 1.00 65.50 398 GLY A CA 1
ATOM 3115 C C . GLY A 1 398 ? -6.006 -8.532 37.230 1.00 65.50 398 GLY A C 1
ATOM 3116 O O . GLY A 1 398 ? -5.601 -7.507 36.691 1.00 65.50 398 GLY A O 1
ATOM 3117 N N . GLY A 1 399 ? -6.998 -9.255 36.694 1.00 62.31 399 GLY A N 1
ATOM 3118 C CA . GLY A 1 399 ? -7.506 -9.022 35.332 1.00 62.31 399 GLY A CA 1
ATOM 3119 C C . GLY A 1 399 ? -6.626 -9.690 34.275 1.00 62.31 399 GLY A C 1
ATOM 3120 O O . GLY A 1 399 ? -6.061 -10.751 34.538 1.00 62.31 399 GLY A O 1
ATOM 3121 N N . ASN A 1 400 ? -6.510 -9.074 33.097 1.00 61.66 400 ASN A N 1
ATOM 3122 C CA . ASN A 1 400 ? -5.658 -9.570 32.007 1.00 61.66 400 ASN A CA 1
ATOM 3123 C C . ASN A 1 400 ? -4.167 -9.230 32.187 1.00 61.66 400 ASN A C 1
ATOM 3125 O O . ASN A 1 400 ? -3.356 -9.575 31.332 1.00 61.66 400 ASN A O 1
ATOM 3129 N N . GLY A 1 401 ? -3.801 -8.564 33.287 1.00 66.25 401 GLY A N 1
ATOM 3130 C CA . GLY A 1 401 ? -2.412 -8.235 33.613 1.00 66.25 401 GLY A CA 1
ATOM 3131 C C . GLY A 1 401 ? -1.866 -7.002 32.897 1.00 66.25 401 GLY A C 1
ATOM 3132 O O . GLY A 1 401 ? -0.659 -6.798 32.918 1.00 66.25 401 GLY A O 1
ATOM 3133 N N . VAL A 1 402 ? -2.725 -6.174 32.292 1.00 75.38 402 VAL A N 1
ATOM 3134 C CA . VAL A 1 402 ? -2.338 -4.948 31.579 1.00 75.38 402 VAL A CA 1
ATOM 3135 C C . VAL A 1 402 ? -3.180 -3.771 32.071 1.00 75.38 402 VAL A C 1
ATOM 3137 O O . VAL A 1 402 ? -4.354 -3.937 32.385 1.00 75.38 402 VAL A O 1
ATOM 3140 N N . PHE A 1 403 ? -2.591 -2.580 32.146 1.00 82.19 403 PHE A N 1
ATOM 3141 C CA . PHE A 1 403 ? -3.291 -1.325 32.413 1.00 82.19 403 PHE A CA 1
ATOM 3142 C C . PHE A 1 403 ? -2.842 -0.229 31.440 1.00 82.19 403 PHE A C 1
ATOM 3144 O O . PHE A 1 403 ? -1.833 -0.369 30.751 1.00 82.19 403 PHE A O 1
ATOM 3151 N N . VAL A 1 404 ? -3.591 0.872 31.393 1.00 83.19 404 VAL A N 1
ATOM 3152 C CA . VAL A 1 404 ? -3.230 2.072 30.633 1.00 83.19 404 VAL A CA 1
ATOM 3153 C C . VAL A 1 404 ? -2.571 3.093 31.560 1.00 83.19 404 VAL A C 1
ATOM 3155 O O . VAL A 1 404 ? -3.209 3.584 32.499 1.00 83.19 404 VAL A O 1
ATOM 3158 N N . GLY A 1 405 ? -1.297 3.375 31.297 1.00 83.56 405 GLY A N 1
ATOM 3159 C CA . GLY A 1 405 ? -0.455 4.357 31.973 1.00 83.56 405 GLY A CA 1
ATOM 3160 C C . GLY A 1 405 ? -0.307 5.662 31.191 1.00 83.56 405 GLY A C 1
ATOM 3161 O O . GLY A 1 405 ? -0.924 5.853 30.137 1.00 83.56 405 GLY A O 1
ATOM 3162 N N . ASP A 1 406 ? 0.476 6.591 31.746 1.00 79.69 406 ASP A N 1
ATOM 3163 C CA . ASP A 1 406 ? 0.773 7.907 31.159 1.00 79.69 406 ASP A CA 1
ATOM 3164 C C . ASP A 1 406 ? -0.470 8.683 30.682 1.00 79.69 406 ASP A C 1
ATOM 3166 O O . ASP A 1 406 ? -0.456 9.413 29.688 1.00 79.69 406 ASP A O 1
ATOM 3170 N N . ILE A 1 407 ? -1.585 8.557 31.412 1.00 87.25 407 ILE A N 1
ATOM 3171 C CA . ILE A 1 407 ? -2.830 9.247 31.068 1.00 87.25 407 ILE A CA 1
ATOM 3172 C C . ILE A 1 407 ? -2.665 10.738 31.343 1.00 87.25 407 ILE A C 1
ATOM 3174 O O . ILE A 1 407 ? -2.769 11.200 32.480 1.00 87.25 407 ILE A O 1
ATOM 3178 N N . ASN A 1 408 ? -2.435 11.502 30.279 1.00 85.94 408 ASN A N 1
ATOM 3179 C CA . ASN A 1 408 ? -2.284 12.951 30.320 1.00 85.94 408 ASN A CA 1
ATOM 3180 C C . ASN A 1 408 ? -3.631 13.691 30.335 1.00 85.94 408 ASN A C 1
ATOM 3182 O O . ASN A 1 408 ? -4.695 13.137 30.038 1.00 85.94 408 ASN A O 1
ATOM 3186 N N . ASP A 1 409 ? -3.585 14.985 30.659 1.00 89.94 409 ASP A N 1
ATOM 3187 C CA . ASP A 1 409 ? -4.741 15.869 30.524 1.00 89.94 409 ASP A CA 1
ATOM 3188 C C . ASP A 1 409 ? -5.342 15.750 29.113 1.00 89.94 409 ASP A C 1
ATOM 3190 O O . ASP A 1 409 ? -4.657 15.858 28.097 1.00 89.94 409 ASP A O 1
ATOM 3194 N N . LYS A 1 410 ? -6.665 15.595 29.056 1.00 86.75 410 LYS A N 1
ATOM 3195 C CA . LYS A 1 410 ? -7.492 15.459 27.846 1.00 86.75 410 LYS A CA 1
ATOM 3196 C C . LYS A 1 410 ? -7.327 14.139 27.080 1.00 86.75 410 LYS A C 1
ATOM 3198 O O . LYS A 1 410 ? -7.903 14.029 25.988 1.00 86.75 410 LYS A O 1
ATOM 3203 N N . ALA A 1 411 ? -6.626 13.147 27.638 1.00 82.62 411 ALA A N 1
ATOM 3204 C CA . ALA A 1 411 ? -6.543 11.803 27.070 1.00 82.62 411 ALA A CA 1
ATOM 3205 C C . ALA A 1 411 ? -7.932 11.154 26.924 1.00 82.62 411 ALA A C 1
ATOM 3207 O O . ALA A 1 411 ? -8.882 11.466 27.656 1.00 82.62 411 ALA A O 1
ATOM 3208 N N . LYS A 1 412 ? -8.075 10.287 25.916 1.00 84.75 412 LYS A N 1
ATOM 3209 C CA . LYS A 1 412 ? -9.358 9.709 25.490 1.00 84.75 412 LYS A CA 1
ATOM 3210 C C . LYS A 1 412 ? -9.189 8.228 25.189 1.00 84.75 412 LYS A C 1
ATOM 3212 O O . LYS A 1 412 ? -8.439 7.890 24.281 1.00 84.75 412 LYS A O 1
ATOM 3217 N N . LEU A 1 413 ? -9.974 7.390 25.858 1.00 83.62 413 LEU A N 1
ATOM 3218 C CA . LEU A 1 413 ? -10.151 5.986 25.501 1.00 83.62 413 LEU A CA 1
ATOM 3219 C C . LEU A 1 413 ? -11.578 5.776 25.004 1.00 83.62 413 LEU A C 1
ATOM 3221 O O . LEU A 1 413 ? -12.545 6.212 25.639 1.00 83.62 413 LEU A O 1
ATOM 3225 N N . TYR A 1 414 ? -11.711 5.119 23.858 1.00 79.88 414 TYR A N 1
ATOM 3226 C CA . TYR A 1 414 ? -13.003 4.832 23.239 1.00 79.88 414 TYR A CA 1
ATOM 3227 C C . TYR A 1 414 ? -13.367 3.370 23.450 1.00 79.88 414 TYR A C 1
ATOM 3229 O O . TYR A 1 414 ? -12.555 2.488 23.205 1.00 79.88 414 TYR A O 1
ATOM 3237 N N . TYR A 1 415 ? -14.597 3.107 23.869 1.00 83.38 415 TYR A N 1
ATOM 3238 C CA . TYR A 1 415 ? -15.116 1.766 24.088 1.00 83.38 415 TYR A CA 1
ATOM 3239 C C . TYR A 1 415 ? -16.409 1.601 23.308 1.00 83.38 415 TYR A C 1
ATOM 3241 O O . TYR A 1 415 ? -17.427 2.220 23.625 1.00 83.38 415 TYR A O 1
ATOM 3249 N N . ASN A 1 416 ? -16.381 0.730 22.305 1.00 77.88 416 ASN A N 1
ATOM 3250 C CA . ASN A 1 416 ? -17.606 0.216 21.710 1.00 77.88 416 ASN A CA 1
ATOM 3251 C C . ASN A 1 416 ? -18.201 -0.800 22.677 1.00 77.88 416 ASN A C 1
ATOM 3253 O O . ASN A 1 416 ? -17.556 -1.801 22.989 1.00 77.88 416 ASN A O 1
ATOM 3257 N N . VAL A 1 417 ? -19.405 -0.525 23.167 1.00 85.56 417 VAL A N 1
ATOM 3258 C CA . VAL A 1 417 ? -20.104 -1.363 24.138 1.00 85.56 417 VAL A CA 1
ATOM 3259 C C . VAL A 1 417 ? -21.433 -1.837 23.578 1.00 85.56 417 VAL A C 1
ATOM 3261 O O . VAL A 1 417 ? -22.112 -1.105 22.861 1.00 85.56 417 VAL A O 1
ATOM 3264 N N . GLN A 1 418 ? -21.840 -3.043 23.956 1.00 87.31 418 GLN A N 1
ATOM 3265 C CA . GLN A 1 418 ? -23.197 -3.522 23.734 1.00 87.31 418 GLN A CA 1
ATOM 3266 C C . GLN A 1 418 ? -23.927 -3.618 25.067 1.00 87.31 418 GLN A C 1
ATOM 3268 O O . GLN A 1 418 ? -23.677 -4.519 25.871 1.00 87.31 418 GLN A O 1
ATOM 3273 N N . VAL A 1 419 ? -24.876 -2.711 25.278 1.00 92.75 419 VAL A N 1
ATOM 3274 C CA . VAL A 1 419 ? -25.706 -2.699 26.481 1.00 92.75 419 VAL A CA 1
ATOM 3275 C C . VAL A 1 419 ? -26.908 -3.614 26.264 1.00 92.75 419 VAL A C 1
ATOM 3277 O O . VAL A 1 419 ? -27.802 -3.319 25.469 1.00 92.75 419 VAL A O 1
ATOM 3280 N N . LYS A 1 420 ? -26.944 -4.748 26.969 1.00 93.62 420 LYS A N 1
ATOM 3281 C CA . LYS A 1 420 ? -27.994 -5.771 26.822 1.00 93.62 420 LYS A CA 1
ATOM 3282 C C . LYS A 1 420 ? -29.360 -5.287 27.312 1.00 93.62 420 LYS A C 1
ATOM 3284 O O . LYS A 1 420 ? -30.382 -5.650 26.725 1.00 93.62 420 LYS A O 1
ATOM 3289 N N . THR A 1 421 ? -29.367 -4.429 28.332 1.00 94.31 421 THR A N 1
ATOM 3290 C CA . THR A 1 421 ? -30.581 -3.944 28.999 1.00 94.31 421 THR A CA 1
ATOM 3291 C C . THR A 1 421 ? -30.477 -2.444 29.263 1.00 94.31 421 THR A C 1
ATOM 3293 O O . THR A 1 421 ? -29.516 -1.993 29.874 1.00 94.31 421 THR A O 1
ATOM 3296 N N . ALA A 1 422 ? -31.456 -1.645 28.837 1.00 96.50 422 ALA A N 1
ATOM 3297 C CA . ALA A 1 422 ? -31.485 -0.229 29.208 1.00 96.50 422 ALA A CA 1
ATOM 3298 C C . ALA A 1 422 ? -31.699 -0.093 30.725 1.00 96.50 422 ALA A C 1
ATOM 3300 O O . ALA A 1 422 ? -32.521 -0.812 31.293 1.00 96.50 42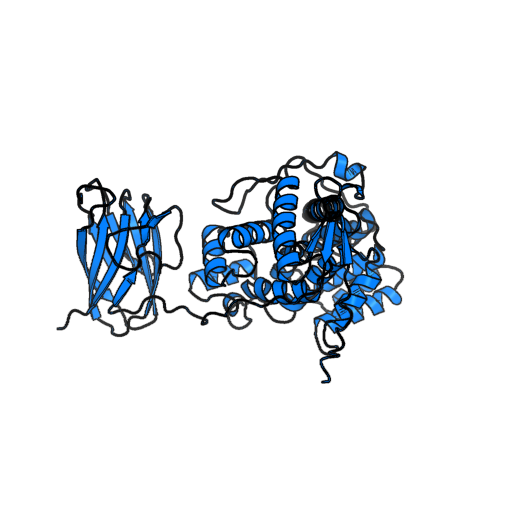2 ALA A O 1
ATOM 3301 N N . GLY A 1 423 ? -31.003 0.829 31.388 1.00 96.38 423 GLY A N 1
ATOM 3302 C CA . GLY A 1 423 ? -31.157 0.998 32.831 1.00 96.38 423 GLY A CA 1
ATOM 3303 C C . GLY A 1 423 ? -30.107 1.882 33.485 1.00 96.38 423 GLY A C 1
ATOM 3304 O O . GLY A 1 423 ? -29.264 2.485 32.819 1.00 96.38 423 GLY A O 1
ATOM 3305 N N . THR A 1 424 ? -30.184 1.955 34.811 1.00 97.69 424 THR A N 1
ATOM 3306 C CA . THR A 1 424 ? -29.155 2.575 35.646 1.00 97.69 424 THR A CA 1
ATOM 3307 C C . THR A 1 424 ? -28.134 1.515 36.031 1.00 97.69 424 THR A C 1
ATOM 3309 O O . THR A 1 424 ? -28.492 0.442 36.512 1.00 97.69 424 THR A O 1
ATOM 3312 N N . TYR A 1 425 ? -26.863 1.823 35.832 1.00 97.94 425 TYR A N 1
ATOM 3313 C CA . TYR A 1 425 ? -25.734 0.962 36.141 1.00 97.94 425 TYR A CA 1
ATOM 3314 C C . TYR A 1 425 ? -24.876 1.611 37.216 1.00 97.94 425 TYR A C 1
ATOM 3316 O O . TYR A 1 425 ? -24.638 2.819 37.170 1.00 97.94 425 TYR A O 1
ATOM 3324 N N . LYS A 1 426 ? -24.368 0.811 38.151 1.00 98.00 426 LYS A N 1
ATOM 3325 C CA . LYS A 1 426 ? -23.219 1.196 38.963 1.00 98.00 426 LYS A CA 1
ATOM 3326 C C . LYS A 1 426 ? -21.984 1.046 38.078 1.00 98.00 426 LYS A C 1
ATOM 3328 O O . LYS A 1 426 ? -21.605 -0.072 37.742 1.00 98.00 426 LYS A O 1
ATOM 3333 N N . ALA A 1 427 ? -21.398 2.171 37.682 1.00 97.94 427 ALA A N 1
ATOM 3334 C CA . ALA A 1 427 ? -20.144 2.216 36.944 1.00 97.94 427 ALA A CA 1
ATOM 3335 C C . ALA A 1 427 ? -18.990 2.319 37.941 1.00 97.94 427 ALA A C 1
ATOM 3337 O O . ALA A 1 427 ? -18.933 3.273 38.717 1.00 97.94 427 ALA A O 1
ATOM 3338 N N . SER A 1 428 ? -18.093 1.341 37.931 1.00 98.06 428 SER A N 1
ATOM 3339 C CA . SER A 1 428 ? -16.901 1.282 38.777 1.00 98.06 428 SER A CA 1
ATOM 3340 C C . SER A 1 428 ? -15.650 1.383 37.916 1.00 98.06 428 SER A C 1
ATOM 3342 O O . SER A 1 428 ? -15.617 0.796 36.844 1.00 98.06 428 SER A O 1
ATOM 3344 N N . PHE A 1 429 ? -14.628 2.089 38.385 1.00 97.12 429 PHE A N 1
ATOM 3345 C CA . PHE A 1 429 ? -13.366 2.317 37.684 1.00 97.12 429 PHE A CA 1
ATOM 3346 C C . PHE A 1 429 ? -12.211 1.959 38.611 1.00 97.12 429 PHE A C 1
ATOM 3348 O O . PHE A 1 429 ? -12.164 2.438 39.748 1.00 97.12 429 PHE A O 1
ATOM 3355 N N . ARG A 1 430 ? -11.289 1.123 38.139 1.00 96.94 430 ARG A N 1
ATOM 3356 C CA . ARG A 1 430 ? -10.065 0.766 38.855 1.00 96.94 430 ARG A CA 1
ATOM 3357 C C . ARG A 1 430 ? -8.930 1.662 38.403 1.00 96.94 430 ARG A C 1
ATOM 3359 O O . ARG A 1 430 ? -8.537 1.626 37.240 1.00 96.94 430 ARG A O 1
ATOM 3366 N N . VAL A 1 431 ? -8.440 2.470 39.333 1.00 96.81 431 VAL A N 1
ATOM 3367 C CA . VAL A 1 431 ? -7.486 3.546 39.070 1.00 96.81 431 VAL A CA 1
ATOM 3368 C C . VAL A 1 431 ? -6.345 3.527 40.080 1.00 96.81 431 VAL A C 1
ATOM 3370 O O . VAL A 1 431 ? -6.533 3.083 41.216 1.00 96.81 431 VAL A O 1
ATOM 3373 N N . ALA A 1 432 ? -5.185 4.035 39.678 1.00 95.75 432 ALA A N 1
ATOM 3374 C CA . ALA A 1 432 ? -4.049 4.310 40.554 1.00 95.75 432 ALA A CA 1
ATOM 3375 C C . ALA A 1 432 ? -3.514 5.725 40.287 1.00 95.75 432 ALA A C 1
ATOM 3377 O O . ALA A 1 432 ? -3.512 6.186 39.151 1.00 95.75 432 ALA A O 1
ATOM 3378 N N . SER A 1 433 ? -3.110 6.458 41.319 1.00 95.56 433 SER A N 1
ATOM 3379 C CA . SER A 1 433 ? -2.537 7.799 41.202 1.00 95.56 433 SER A CA 1
ATOM 3380 C C . SER A 1 433 ? -1.726 8.143 42.446 1.00 95.56 433 SER A C 1
ATOM 3382 O O . SER A 1 433 ? -2.123 7.832 43.567 1.00 95.56 433 SER A O 1
ATOM 3384 N N . SER A 1 434 ? -0.621 8.860 42.254 1.00 95.38 434 SER A N 1
ATOM 3385 C CA . SER A 1 434 ? 0.180 9.432 43.346 1.00 95.38 434 SER A CA 1
ATOM 3386 C C . SER A 1 434 ? -0.323 10.808 43.806 1.00 95.38 434 SER A C 1
ATOM 3388 O O . SER A 1 434 ? 0.339 11.468 44.602 1.00 95.38 434 SER A O 1
ATOM 3390 N N . THR A 1 435 ? -1.429 11.313 43.241 1.00 92.62 435 THR A N 1
ATOM 3391 C CA . THR A 1 435 ? -1.994 12.625 43.590 1.00 92.62 435 THR A CA 1
ATOM 3392 C C . THR A 1 435 ? -3.522 12.593 43.569 1.00 92.62 435 THR A C 1
ATOM 3394 O O . THR A 1 435 ? -4.129 11.725 42.955 1.00 92.62 435 THR A O 1
ATOM 3397 N N . ALA A 1 436 ? -4.167 13.589 44.180 1.00 94.06 436 ALA A N 1
ATOM 3398 C CA . ALA A 1 436 ? -5.625 13.755 44.140 1.00 94.06 436 ALA A CA 1
ATOM 3399 C C . ALA A 1 436 ? -6.100 14.754 43.059 1.00 94.06 436 ALA A C 1
ATOM 3401 O O . ALA A 1 436 ? -7.104 15.441 43.250 1.00 94.06 436 ALA A O 1
ATOM 3402 N N . LYS A 1 437 ? -5.347 14.910 41.957 1.00 93.12 437 LYS A N 1
ATOM 3403 C CA . LYS A 1 437 ? -5.654 15.883 40.887 1.00 93.12 437 LYS A CA 1
ATOM 3404 C C . LYS A 1 437 ? -6.459 15.298 39.725 1.00 93.12 437 LYS A C 1
ATOM 3406 O O . LYS A 1 437 ? -7.115 16.053 39.011 1.00 93.12 437 LYS A O 1
ATOM 3411 N N . GLY A 1 438 ? -6.404 13.979 39.533 1.00 95.31 438 GLY A N 1
ATOM 3412 C CA . GLY A 1 438 ? -7.007 13.314 38.383 1.00 95.31 438 GLY A CA 1
ATOM 3413 C C . GLY A 1 438 ? -8.529 13.450 38.356 1.00 95.31 438 GLY A C 1
ATOM 3414 O O . GLY A 1 438 ? -9.198 13.389 39.389 1.00 95.31 438 GLY A O 1
ATOM 3415 N N . VAL A 1 439 ? -9.092 13.606 37.158 1.00 97.31 439 VAL A N 1
ATOM 3416 C CA . VAL A 1 439 ? -10.544 13.664 36.951 1.00 97.31 439 VAL A CA 1
ATOM 3417 C C . VAL A 1 439 ? -10.914 12.840 35.727 1.00 97.31 439 VAL A C 1
ATOM 3419 O O . VAL A 1 439 ? -10.462 13.125 34.616 1.00 97.31 439 VAL A O 1
ATOM 3422 N N . ILE A 1 440 ? -11.788 11.858 35.934 1.00 96.31 440 ILE A N 1
ATOM 3423 C CA . ILE A 1 440 ? -12.352 11.006 34.889 1.00 96.31 440 ILE A CA 1
ATOM 3424 C C . ILE A 1 440 ? -13.766 11.468 34.545 1.00 96.31 440 ILE A C 1
ATOM 3426 O O . ILE A 1 440 ? -14.606 11.673 35.421 1.00 96.31 440 ILE A O 1
ATOM 3430 N N . GLU A 1 441 ? -14.051 11.580 33.255 1.00 97.56 441 GLU A N 1
ATOM 3431 C CA . GLU A 1 441 ? -15.398 11.758 32.734 1.00 97.56 441 GLU A CA 1
ATOM 3432 C C . GLU A 1 441 ? -15.760 10.595 31.815 1.00 97.56 441 GLU A C 1
ATOM 3434 O O . GLU A 1 441 ? -15.022 10.269 30.886 1.00 97.56 441 GLU A O 1
ATOM 3439 N N . LEU A 1 442 ? -16.930 10.002 32.037 1.00 96.88 442 LEU A N 1
ATOM 3440 C CA . LEU A 1 442 ? -17.531 9.084 31.081 1.00 96.88 442 LEU A CA 1
ATOM 3441 C C . LEU A 1 442 ? -18.482 9.883 30.193 1.00 96.88 442 LEU A C 1
ATOM 3443 O O . LEU A 1 442 ? -19.335 10.626 30.688 1.00 96.88 442 LEU A O 1
ATOM 3447 N N . ARG A 1 443 ? -18.331 9.747 28.878 1.00 95.06 443 ARG A N 1
ATOM 3448 C CA . ARG A 1 443 ? -19.070 10.528 27.883 1.00 95.06 443 ARG A CA 1
ATOM 3449 C C . ARG A 1 443 ? -19.689 9.642 26.805 1.00 95.06 443 ARG A C 1
ATOM 3451 O O . ARG A 1 443 ? -19.160 8.569 26.514 1.00 95.06 443 ARG A O 1
ATOM 3458 N N . LYS A 1 444 ? -20.777 10.103 26.181 1.00 87.69 444 LYS A N 1
ATOM 3459 C CA . LYS A 1 444 ? -21.311 9.507 24.942 1.00 87.69 444 LYS A CA 1
ATOM 3460 C C . LYS A 1 444 ? -20.524 10.000 23.717 1.00 87.69 444 LYS A C 1
ATOM 3462 O O . LYS A 1 444 ? -19.703 10.920 23.802 1.00 87.69 444 LYS A O 1
ATOM 3467 N N . LYS A 1 445 ? -20.814 9.410 22.550 1.00 78.50 445 LYS A N 1
ATOM 3468 C CA . LYS A 1 445 ? -20.227 9.774 21.245 1.00 78.50 445 LYS A CA 1
ATOM 3469 C C . LYS A 1 445 ? -20.348 11.267 20.905 1.00 78.50 445 LYS A C 1
ATOM 3471 O O . LYS A 1 445 ? -19.426 11.832 20.328 1.00 78.50 445 LYS A O 1
ATOM 3476 N N . ASP A 1 446 ? -21.457 11.899 21.276 1.00 81.12 446 ASP A N 1
ATOM 3477 C CA . ASP A 1 446 ? -21.760 13.317 21.028 1.00 81.12 446 ASP A CA 1
ATOM 3478 C C . ASP A 1 446 ? -21.061 14.291 22.000 1.00 81.12 446 ASP A C 1
ATOM 3480 O O . ASP A 1 446 ? -21.357 15.481 22.002 1.00 81.12 446 ASP A O 1
ATOM 3484 N N . ASN A 1 447 ? -20.113 13.800 22.810 1.00 79.94 447 ASN A N 1
ATOM 3485 C CA . ASN A 1 447 ? -19.414 14.509 23.887 1.00 79.94 447 ASN A CA 1
ATOM 3486 C C . ASN A 1 447 ? -20.234 14.813 25.145 1.00 79.94 447 ASN A C 1
ATOM 3488 O O . ASN A 1 447 ? -19.645 15.375 26.077 1.00 79.94 447 ASN A O 1
ATOM 3492 N N . SER A 1 448 ? -21.513 14.434 25.221 1.00 92.19 448 SER A N 1
ATOM 3493 C CA . SER A 1 448 ? -22.302 14.615 26.442 1.00 92.19 448 SER A CA 1
ATOM 3494 C C . SER A 1 448 ? -21.681 13.850 27.613 1.00 92.19 448 SER A C 1
ATOM 3496 O O . SER A 1 448 ? -21.277 12.692 27.481 1.00 92.19 448 SER A O 1
ATOM 3498 N N . ILE A 1 449 ? -21.564 14.518 28.762 1.00 97.25 449 ILE A N 1
ATOM 3499 C CA . ILE A 1 449 ? -21.018 13.934 29.990 1.00 97.25 449 ILE A CA 1
ATOM 3500 C C . ILE A 1 449 ? -22.132 13.154 30.679 1.00 97.25 449 ILE A C 1
ATOM 3502 O O . ILE A 1 449 ? -23.165 13.720 31.027 1.00 97.25 449 ILE A O 1
ATOM 3506 N N . ILE A 1 450 ? -21.911 11.856 30.880 1.00 96.00 450 ILE A N 1
ATOM 3507 C CA . ILE A 1 450 ? -22.838 10.976 31.604 1.00 96.00 450 ILE A CA 1
ATOM 3508 C C . ILE A 1 450 ? -22.361 10.665 33.024 1.00 96.00 450 ILE A C 1
ATOM 3510 O O . ILE A 1 450 ? -23.171 10.276 33.858 1.00 96.00 450 ILE A O 1
ATOM 3514 N N . ALA A 1 451 ? -21.071 10.862 33.312 1.00 96.94 451 ALA A N 1
ATOM 3515 C CA . ALA A 1 451 ? -20.511 10.838 34.660 1.00 96.94 451 ALA A CA 1
ATOM 3516 C C . ALA A 1 451 ? -19.210 11.645 34.740 1.00 96.94 451 ALA A C 1
ATOM 3518 O O . ALA A 1 451 ? -18.470 11.725 33.762 1.00 96.94 451 ALA A O 1
ATOM 3519 N N . SER A 1 452 ? -18.911 12.176 35.927 1.00 97.44 452 SER A N 1
ATOM 3520 C CA . SER A 1 452 ? -17.633 12.803 36.277 1.00 97.44 452 SER A CA 1
ATOM 3521 C C . SER A 1 452 ? -17.249 12.381 37.693 1.00 97.44 452 SER A C 1
ATOM 3523 O O . SER A 1 452 ? -18.083 12.469 38.594 1.00 97.44 452 SER A O 1
ATOM 3525 N N . LEU A 1 453 ? -16.013 11.929 37.898 1.00 97.50 453 LEU A N 1
ATOM 3526 C CA . LEU A 1 453 ? -15.491 11.549 39.210 1.00 97.50 453 LEU A CA 1
ATOM 3527 C C . LEU A 1 453 ? -14.083 12.112 39.409 1.00 97.50 453 LEU A C 1
ATOM 3529 O O . LEU A 1 453 ? -13.276 12.137 38.481 1.00 97.50 453 LEU A O 1
ATOM 3533 N N . ASN A 1 454 ? -13.782 12.504 40.644 1.00 97.75 454 ASN A N 1
ATOM 3534 C CA . ASN A 1 454 ? -12.414 12.800 41.057 1.00 97.75 454 ASN A CA 1
ATOM 3535 C C . ASN A 1 454 ? -11.686 11.492 41.374 1.00 97.75 454 ASN A C 1
ATOM 3537 O O . ASN A 1 454 ? -12.265 10.575 41.963 1.00 97.75 454 ASN A O 1
ATOM 3541 N N . ILE A 1 455 ? -10.412 11.431 41.010 1.00 97.06 455 ILE A N 1
ATOM 3542 C CA . ILE A 1 455 ? -9.526 10.317 41.326 1.00 97.06 455 ILE A CA 1
ATOM 3543 C C . ILE A 1 455 ? -8.761 10.684 42.599 1.00 97.06 455 ILE A C 1
ATOM 3545 O O . ILE A 1 455 ? -8.090 11.718 42.630 1.00 97.06 455 ILE A O 1
ATOM 3549 N N . PRO A 1 456 ? -8.889 9.889 43.673 1.00 96.94 456 PRO A N 1
ATOM 3550 C CA . PRO A 1 456 ? -8.165 10.149 44.904 1.00 96.94 456 PRO A CA 1
ATOM 3551 C C . PRO A 1 456 ? -6.687 9.792 44.744 1.00 96.94 456 PRO A C 1
ATOM 3553 O O . PRO A 1 456 ? -6.332 8.950 43.921 1.00 96.94 456 PRO A O 1
ATOM 3556 N N . ASP A 1 457 ? -5.858 10.334 45.633 1.00 96.94 457 ASP A N 1
ATOM 3557 C CA . ASP A 1 457 ? -4.531 9.776 45.867 1.00 96.94 457 ASP A CA 1
ATOM 3558 C C . ASP A 1 457 ? -4.683 8.327 46.363 1.00 96.94 457 ASP A C 1
ATOM 3560 O O . ASP A 1 457 ? -5.341 8.023 47.377 1.00 96.94 457 ASP A O 1
ATOM 3564 N N . THR A 1 458 ? -4.149 7.396 45.583 1.00 96.88 458 THR A N 1
ATOM 3565 C CA . THR A 1 458 ? -4.203 5.972 45.889 1.00 96.88 458 THR A CA 1
ATOM 3566 C C . THR A 1 458 ? -2.967 5.497 46.645 1.00 96.88 458 THR A C 1
ATOM 3568 O O . THR A 1 458 ? -2.982 4.371 47.143 1.00 96.88 458 THR A O 1
ATOM 3571 N N . GLY A 1 459 ? -1.964 6.363 46.820 1.00 95.19 459 GLY A N 1
ATOM 3572 C CA . GLY A 1 459 ? -0.699 6.078 47.489 1.00 95.19 459 GLY A CA 1
ATOM 3573 C C . GLY A 1 459 ? 0.421 5.639 46.543 1.00 95.19 459 GLY A C 1
ATOM 3574 O O . GLY A 1 459 ? 1.450 5.168 47.024 1.00 95.19 459 GLY A O 1
ATOM 3575 N N . GLY A 1 460 ? 0.233 5.750 45.223 1.00 92.88 460 GLY A N 1
ATOM 3576 C CA . GLY A 1 460 ? 1.253 5.413 44.227 1.00 92.88 460 GLY A CA 1
ATOM 3577 C C . GLY A 1 460 ? 0.683 5.012 42.865 1.00 92.88 460 GLY A C 1
ATOM 3578 O O . GLY A 1 460 ? -0.497 4.690 42.7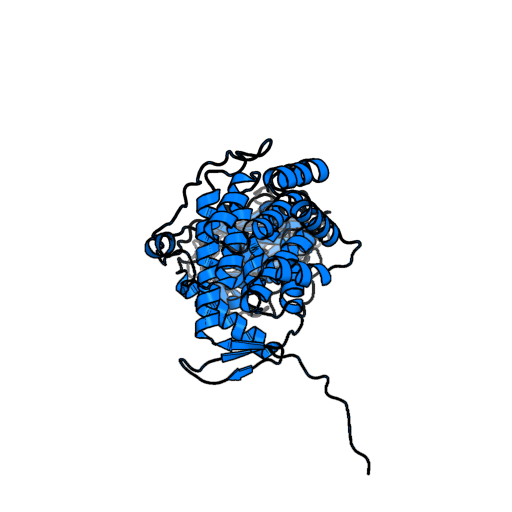35 1.00 92.88 460 GLY A O 1
ATOM 3579 N N . VAL A 1 461 ? 1.550 4.989 41.850 1.00 90.12 461 VAL A N 1
ATOM 3580 C CA . VAL A 1 461 ? 1.209 4.639 40.455 1.00 90.12 461 VAL A CA 1
ATOM 3581 C C . VAL A 1 461 ? 0.794 3.172 40.261 1.00 90.12 461 VAL A C 1
ATOM 3583 O O . VAL A 1 461 ? 0.137 2.845 39.279 1.00 90.12 461 VAL A O 1
ATOM 3586 N N . ASP A 1 462 ? 1.115 2.300 41.216 1.00 88.94 462 ASP A N 1
ATOM 3587 C CA . ASP A 1 462 ? 0.797 0.866 41.231 1.00 88.94 462 ASP A CA 1
ATOM 3588 C C . ASP A 1 462 ? -0.158 0.481 42.383 1.00 88.94 462 ASP A C 1
ATOM 3590 O O . ASP A 1 462 ? -0.382 -0.701 42.656 1.00 88.94 462 ASP A O 1
ATOM 3594 N N . LYS A 1 463 ? -0.699 1.468 43.113 1.00 94.50 463 LYS A N 1
ATOM 3595 C CA . LYS A 1 463 ? -1.620 1.248 44.236 1.00 94.50 463 LYS A CA 1
ATOM 3596 C C . LYS A 1 463 ? -3.038 1.482 43.771 1.00 94.50 463 LYS A C 1
ATOM 3598 O O . LYS A 1 463 ? -3.435 2.608 43.506 1.00 94.50 463 LYS A O 1
ATOM 3603 N N . TRP A 1 464 ? -3.824 0.424 43.674 1.00 95.06 464 TRP A N 1
ATOM 3604 C CA . TRP A 1 464 ? -5.098 0.489 42.974 1.00 95.06 464 TRP A CA 1
ATOM 3605 C C . TRP A 1 464 ? -6.288 0.668 43.920 1.00 95.06 464 TRP A C 1
ATOM 3607 O O . TRP A 1 464 ? -6.455 -0.062 44.902 1.00 95.06 464 TRP A O 1
ATOM 3617 N N . LYS A 1 465 ? -7.170 1.614 43.589 1.00 96.50 465 LYS A N 1
ATOM 3618 C CA . LYS A 1 465 ? -8.467 1.822 44.246 1.00 96.50 465 LYS A CA 1
ATOM 3619 C C . LYS A 1 465 ? -9.594 1.741 43.224 1.00 96.50 465 LYS A C 1
ATOM 3621 O O . LYS A 1 465 ? -9.417 2.044 42.047 1.00 96.50 465 LYS A O 1
ATOM 3626 N N . THR A 1 466 ? -10.772 1.335 43.687 1.00 97.75 466 THR A N 1
ATOM 3627 C CA . THR A 1 466 ? -11.985 1.326 42.866 1.00 97.75 466 THR A CA 1
ATOM 3628 C C . THR A 1 466 ? -12.880 2.481 43.283 1.00 97.75 466 THR A C 1
ATOM 3630 O O . THR A 1 466 ? -13.309 2.547 44.433 1.00 97.75 466 THR A O 1
ATOM 3633 N N . ILE A 1 467 ? -13.164 3.380 42.345 1.00 97.88 467 ILE A N 1
ATOM 3634 C CA . ILE A 1 467 ? -14.134 4.468 42.508 1.00 97.88 467 ILE A CA 1
ATOM 3635 C C . ILE A 1 467 ? -15.397 4.141 41.716 1.00 97.88 467 ILE A C 1
ATOM 3637 O O . ILE A 1 467 ? -15.320 3.464 40.692 1.00 97.88 467 ILE A O 1
ATOM 3641 N N . SER A 1 468 ? -16.563 4.602 42.165 1.00 97.75 468 SER A N 1
ATOM 3642 C CA . SER A 1 468 ? -17.830 4.272 41.505 1.00 97.75 468 SER A CA 1
ATOM 3643 C C . SER A 1 468 ? -18.798 5.449 41.455 1.00 97.75 468 SER A C 1
ATOM 3645 O O . SER A 1 468 ? -18.791 6.316 42.324 1.00 97.75 468 SER A O 1
ATOM 3647 N N . THR A 1 469 ? -19.680 5.432 40.459 1.00 97.25 469 THR A N 1
ATOM 3648 C CA . THR A 1 469 ? -20.846 6.315 40.337 1.00 97.25 469 THR A CA 1
ATOM 3649 C C . THR A 1 469 ? -22.018 5.557 39.706 1.00 97.25 469 THR A C 1
ATOM 3651 O O . THR A 1 469 ? -21.916 4.362 39.421 1.00 97.25 469 THR A O 1
ATOM 3654 N N . THR A 1 470 ? -23.137 6.238 39.475 1.00 96.56 470 THR A N 1
ATOM 3655 C CA . THR A 1 470 ? -24.266 5.698 38.711 1.00 96.56 470 THR A CA 1
ATOM 3656 C C . THR A 1 470 ? -24.366 6.371 37.350 1.00 96.56 470 THR A C 1
ATOM 3658 O O . THR A 1 470 ? -24.169 7.577 37.231 1.00 96.56 470 THR A O 1
ATOM 3661 N N . VAL A 1 471 ? -24.667 5.587 36.317 1.00 97.00 471 VAL A N 1
ATOM 3662 C CA . VAL A 1 471 ? -24.859 6.071 34.944 1.00 97.00 471 VAL A CA 1
ATOM 3663 C C . VAL A 1 471 ? -26.114 5.461 34.346 1.00 97.00 471 VAL A C 1
ATOM 3665 O O . VAL A 1 471 ? -26.460 4.320 34.645 1.00 97.00 471 VAL A O 1
ATOM 3668 N N . LYS A 1 472 ? -26.798 6.203 33.476 1.00 96.25 472 LYS A N 1
ATOM 3669 C CA . LYS A 1 472 ? -27.946 5.693 32.725 1.00 96.25 472 LYS A CA 1
ATOM 3670 C C . LYS A 1 472 ? -27.505 5.333 31.312 1.00 96.25 472 LYS A C 1
ATOM 3672 O O . LYS A 1 472 ? -26.977 6.186 30.603 1.00 96.25 472 LYS A O 1
ATOM 3677 N N . LEU A 1 473 ? -27.740 4.086 30.915 1.00 95.56 473 LEU A N 1
ATOM 3678 C CA . LEU A 1 473 ? -27.386 3.569 29.596 1.00 95.56 473 LEU A CA 1
ATOM 3679 C C . LEU A 1 473 ? -28.634 3.072 28.868 1.00 95.56 473 LEU A C 1
ATOM 3681 O O . LEU A 1 473 ? -29.521 2.453 29.461 1.00 95.56 473 LEU A O 1
ATOM 3685 N N . GLU A 1 474 ? -28.700 3.356 27.573 1.00 94.44 474 GLU A N 1
ATOM 3686 C CA . GLU A 1 474 ? -29.751 2.852 26.687 1.00 94.44 474 GLU A CA 1
ATOM 3687 C C . GLU A 1 474 ? -29.419 1.421 26.247 1.00 94.44 474 GLU A C 1
ATOM 3689 O O . GLU A 1 474 ? -28.289 0.974 26.404 1.00 94.44 474 GLU A O 1
ATOM 3694 N N . LYS A 1 475 ? -30.393 0.660 25.741 1.00 94.12 475 LYS A N 1
ATOM 3695 C CA . LYS A 1 475 ? -30.132 -0.680 25.194 1.00 94.12 475 LYS A CA 1
ATOM 3696 C C . LYS A 1 475 ? -29.524 -0.539 23.799 1.00 94.12 475 LYS A C 1
ATOM 3698 O O . LYS A 1 475 ? -29.994 0.278 23.016 1.00 94.12 475 LYS A O 1
ATOM 3703 N N . GLY A 1 476 ? -28.574 -1.406 23.467 1.00 85.25 476 GLY A N 1
ATOM 3704 C CA . GLY A 1 476 ? -27.984 -1.506 22.135 1.00 85.25 476 GLY A CA 1
ATOM 3705 C C . GLY A 1 476 ? -26.516 -1.101 22.095 1.00 85.25 476 GLY A C 1
ATOM 3706 O O . GLY A 1 476 ? -25.874 -0.900 23.132 1.00 85.25 476 GLY A O 1
ATOM 3707 N N . ASP A 1 477 ? -26.000 -1.021 20.874 1.00 81.06 477 ASP A N 1
ATOM 3708 C CA . ASP A 1 477 ? -24.607 -0.686 20.600 1.00 81.06 477 ASP A CA 1
ATOM 3709 C C . ASP A 1 477 ? -24.372 0.816 20.834 1.00 81.06 477 ASP A C 1
ATOM 3711 O O . ASP A 1 477 ? -25.084 1.664 20.294 1.00 81.06 477 ASP A O 1
ATOM 3715 N N . GLN A 1 478 ? -23.373 1.153 21.648 1.00 84.06 478 GLN A N 1
ATOM 3716 C CA . GLN A 1 478 ? -23.019 2.522 22.029 1.00 84.06 478 GLN A CA 1
ATOM 3717 C C . GLN A 1 478 ? -21.503 2.718 22.008 1.00 84.06 478 GLN A C 1
ATOM 3719 O O . GLN A 1 478 ? -20.739 1.773 22.181 1.00 84.06 478 GLN A O 1
ATOM 3724 N N . VAL A 1 479 ? -21.070 3.970 21.850 1.00 81.69 479 VAL A N 1
ATOM 3725 C CA . VAL A 1 479 ? -19.678 4.370 22.094 1.00 81.69 479 VAL A CA 1
ATOM 3726 C C . VAL A 1 479 ? -19.629 5.111 23.419 1.00 81.69 479 VAL A C 1
ATOM 3728 O O . VAL A 1 479 ? -20.224 6.187 23.552 1.00 81.69 479 VAL A O 1
ATOM 3731 N N . LEU A 1 480 ? -18.913 4.541 24.382 1.00 90.00 480 LEU A N 1
ATOM 3732 C CA . LEU A 1 480 ? -18.536 5.221 25.611 1.00 90.00 480 LEU A CA 1
ATOM 3733 C C . LEU A 1 480 ? -17.122 5.760 25.462 1.00 90.00 480 LEU A C 1
ATOM 3735 O O . LEU A 1 480 ? -16.237 5.082 24.947 1.00 90.00 480 LEU A O 1
ATOM 3739 N N . ARG A 1 481 ? -16.902 6.984 25.926 1.00 89.62 481 ARG A N 1
ATOM 3740 C CA . ARG A 1 481 ? -15.574 7.579 25.985 1.00 89.62 481 ARG A CA 1
ATOM 3741 C C . ARG A 1 481 ? -15.191 7.839 27.424 1.00 89.62 481 ARG A C 1
ATOM 3743 O O . ARG A 1 481 ? -15.859 8.618 28.100 1.00 89.62 481 ARG A O 1
ATOM 3750 N N . LEU A 1 482 ? -14.091 7.238 27.845 1.00 92.75 482 LEU A N 1
ATOM 3751 C CA . LEU A 1 482 ? -13.396 7.618 29.060 1.00 92.75 482 LEU A CA 1
ATOM 3752 C C . LEU A 1 482 ? -12.481 8.798 28.715 1.00 92.75 482 LEU A C 1
ATOM 3754 O O . LEU A 1 482 ? -11.650 8.709 27.813 1.00 92.75 482 LEU A O 1
ATOM 3758 N N . TYR A 1 483 ? -12.700 9.934 29.366 1.00 92.56 483 TYR A N 1
ATOM 3759 C CA . TYR A 1 483 ? -11.991 11.184 29.122 1.00 92.56 483 TYR A CA 1
ATOM 3760 C C . TYR A 1 483 ? -11.288 11.634 30.398 1.00 92.56 483 TYR A C 1
ATOM 3762 O O . TYR A 1 483 ? -11.940 11.874 31.414 1.00 92.56 483 TYR A O 1
ATOM 3770 N N . ALA A 1 484 ? -9.969 11.783 30.340 1.00 93.38 484 ALA A N 1
ATOM 3771 C CA . ALA A 1 484 ? -9.191 12.347 31.431 1.00 93.38 484 ALA A CA 1
ATOM 3772 C C . ALA A 1 484 ? -9.304 13.871 31.379 1.00 93.38 484 ALA A C 1
ATOM 3774 O O . ALA A 1 484 ? -8.549 14.534 30.680 1.00 93.38 484 ALA A O 1
ATOM 3775 N N . LYS A 1 485 ? -10.268 14.466 32.089 1.00 95.00 485 LYS A N 1
ATOM 3776 C CA . LYS A 1 485 ? -10.346 15.933 32.184 1.00 95.00 485 LYS A CA 1
ATOM 3777 C C . LYS A 1 485 ? -9.069 16.499 32.808 1.00 95.00 485 LYS A C 1
ATOM 3779 O O . LYS A 1 485 ? -8.588 17.528 32.343 1.00 95.00 485 LYS A O 1
ATOM 3784 N N . SER A 1 486 ? -8.537 15.793 33.806 1.00 95.56 486 SER A N 1
ATOM 3785 C CA . SER A 1 486 ? -7.168 15.948 34.290 1.00 95.56 486 SER A CA 1
ATOM 3786 C C . SER A 1 486 ? -6.513 14.571 34.435 1.00 95.56 486 SER A C 1
ATOM 3788 O O . SER A 1 486 ? -7.163 13.633 34.907 1.00 95.56 486 SER A O 1
ATOM 3790 N N . GLY A 1 487 ? -5.276 14.448 33.959 1.00 92.38 487 GLY A N 1
ATOM 3791 C CA . GLY A 1 487 ? -4.446 13.247 33.911 1.00 92.38 487 GLY A CA 1
ATOM 3792 C C . GLY A 1 487 ? -3.606 13.018 35.172 1.00 92.38 487 GLY A C 1
ATOM 3793 O O . GLY A 1 487 ? -3.951 13.491 36.256 1.00 92.38 487 GLY A O 1
ATOM 3794 N N . GLY A 1 488 ? -2.509 12.269 35.039 1.00 91.88 488 GLY A N 1
ATOM 3795 C CA . GLY A 1 488 ? -1.604 11.902 36.137 1.00 91.88 488 GLY A CA 1
ATOM 3796 C C . GLY A 1 488 ? -2.064 10.678 36.938 1.00 91.88 488 GLY A C 1
ATOM 3797 O O . GLY A 1 488 ? -1.882 10.616 38.158 1.00 91.88 488 GLY A O 1
ATOM 3798 N N . TRP A 1 489 ? -2.726 9.732 36.276 1.00 93.94 489 TRP A N 1
ATOM 3799 C CA . TRP A 1 489 ? -3.272 8.518 36.880 1.00 93.94 489 TRP A CA 1
ATOM 3800 C C . TRP A 1 489 ? -3.257 7.360 35.881 1.00 93.94 489 TRP A C 1
ATOM 3802 O O . TRP A 1 489 ? -3.163 7.568 34.679 1.00 93.94 489 TRP A O 1
ATOM 3812 N N . ASN A 1 490 ? -3.383 6.147 36.399 1.00 93.81 490 ASN A N 1
ATOM 3813 C CA . ASN A 1 490 ? -3.375 4.899 35.654 1.00 93.81 490 ASN A CA 1
ATOM 3814 C C . ASN A 1 490 ? -4.761 4.256 35.710 1.00 93.81 490 ASN A C 1
ATOM 3816 O O . ASN A 1 490 ? -5.472 4.379 36.714 1.00 93.81 490 ASN A O 1
ATOM 3820 N N . PHE A 1 491 ? -5.148 3.557 34.646 1.00 94.25 491 PHE A N 1
ATOM 3821 C CA . PHE A 1 491 ? -6.468 2.949 34.489 1.00 94.25 491 PHE A CA 1
ATOM 3822 C C . PHE A 1 491 ? -6.362 1.462 34.157 1.00 94.25 491 PHE A C 1
ATOM 3824 O O . PHE A 1 491 ? -5.760 1.110 33.152 1.00 94.25 491 PHE A O 1
ATOM 3831 N N . ASN A 1 492 ? -6.978 0.598 34.966 1.00 91.25 492 ASN A N 1
ATOM 3832 C CA . ASN A 1 492 ? -6.922 -0.854 34.760 1.00 91.25 492 ASN A CA 1
ATOM 3833 C C . ASN A 1 492 ? -8.200 -1.392 34.095 1.00 91.25 492 ASN A C 1
ATOM 3835 O O . ASN A 1 492 ? -8.151 -2.028 33.053 1.00 91.25 492 ASN A O 1
ATOM 3839 N N . TRP A 1 493 ? -9.376 -1.091 34.645 1.00 92.94 493 TRP A N 1
ATOM 3840 C CA . TRP A 1 493 ? -10.646 -1.572 34.089 1.00 92.94 493 TRP A CA 1
ATOM 3841 C C . TRP A 1 493 ? -11.823 -0.729 34.560 1.00 92.94 493 TRP A C 1
ATOM 3843 O O . TRP A 1 493 ? -11.762 -0.039 35.584 1.00 92.94 493 TRP A O 1
ATOM 3853 N N . MET A 1 494 ? -12.941 -0.844 33.845 1.00 95.62 494 MET A N 1
ATOM 3854 C CA . MET A 1 494 ? -14.247 -0.378 34.299 1.00 95.62 494 MET A CA 1
ATOM 3855 C C . MET A 1 494 ? -15.263 -1.517 34.344 1.00 95.62 494 MET A C 1
ATOM 3857 O O . MET A 1 494 ? -15.184 -2.472 33.581 1.00 95.62 494 MET A O 1
ATOM 3861 N N . GLN A 1 495 ? -16.229 -1.431 35.250 1.00 96.38 495 GLN A N 1
ATOM 3862 C CA . GLN A 1 495 ? -17.281 -2.428 35.402 1.00 96.38 495 GLN A CA 1
ATOM 3863 C C . GLN A 1 495 ? -18.645 -1.768 35.526 1.00 96.38 495 GLN A C 1
ATOM 3865 O O . GLN A 1 495 ? -18.800 -0.775 36.235 1.00 96.38 495 GLN A O 1
ATOM 3870 N N . PHE A 1 496 ? -19.629 -2.352 34.850 1.00 97.62 496 PHE A N 1
ATOM 3871 C CA . PHE A 1 496 ? -21.009 -1.899 34.855 1.00 97.62 496 PHE A CA 1
ATOM 3872 C C . PHE A 1 496 ? -21.909 -2.990 35.418 1.00 97.62 496 PHE A C 1
ATOM 3874 O O . PHE A 1 496 ? -22.198 -3.975 34.738 1.00 97.62 496 PHE A O 1
ATOM 3881 N N . ASP A 1 497 ? -22.405 -2.777 36.632 1.00 97.44 497 ASP A N 1
ATOM 3882 C CA . ASP A 1 497 ? -23.376 -3.664 37.267 1.00 97.44 497 ASP A CA 1
ATOM 3883 C C . ASP A 1 497 ? -24.763 -3.028 37.177 1.00 97.44 497 ASP A C 1
ATOM 3885 O O . ASP A 1 497 ? -24.962 -1.886 37.602 1.00 97.44 497 ASP A O 1
ATOM 3889 N N . LEU A 1 498 ? -25.733 -3.739 36.597 1.00 96.56 498 LEU A N 1
ATOM 3890 C CA . LEU A 1 498 ? -27.101 -3.231 36.500 1.00 96.56 498 LEU A CA 1
ATOM 3891 C C . LEU A 1 498 ? -27.678 -3.064 37.910 1.00 96.56 498 LEU A C 1
ATOM 3893 O O . LEU A 1 498 ? -27.757 -4.030 38.672 1.00 96.56 498 LEU A O 1
ATOM 3897 N N . VAL A 1 499 ? -28.114 -1.850 38.242 1.00 94.19 499 VAL A N 1
ATOM 3898 C CA . VAL A 1 499 ? -28.798 -1.580 39.507 1.00 94.19 499 VAL A CA 1
ATOM 3899 C C . VAL A 1 499 ? -30.193 -2.179 39.395 1.00 94.19 499 VAL A C 1
ATOM 3901 O O . VAL A 1 499 ? -31.046 -1.671 38.662 1.00 94.19 499 VAL A O 1
ATOM 3904 N N . LYS A 1 500 ? -30.412 -3.305 40.078 1.00 80.06 500 LYS A N 1
ATOM 3905 C CA . LYS A 1 500 ? -31.744 -3.901 40.187 1.00 80.06 500 LYS A CA 1
ATOM 3906 C C . LYS A 1 500 ? -32.631 -2.937 40.977 1.00 80.06 500 LYS A C 1
ATOM 3908 O O . LYS A 1 500 ? -32.193 -2.410 41.997 1.00 80.06 500 LYS A O 1
ATOM 3913 N N . LYS A 1 501 ? -33.820 -2.669 40.437 1.00 58.50 501 LYS A N 1
ATOM 3914 C CA . LYS A 1 501 ? -34.859 -1.910 41.136 1.00 58.50 501 LYS A CA 1
ATOM 3915 C C . LYS A 1 501 ? -35.372 -2.676 42.341 1.00 58.50 501 LYS A C 1
ATOM 3917 O O . LYS A 1 501 ? -35.420 -3.924 42.238 1.00 58.50 501 LYS A O 1
#

Solvent-accessible surface area (backbone atoms only — not comparable to full-atom values): 25022 Å² total; per-residue (Å²): 141,85,81,82,83,78,81,73,75,80,75,74,68,49,76,50,45,46,69,58,51,39,34,12,45,35,6,13,56,53,25,19,52,35,16,26,57,33,10,55,89,40,49,58,72,17,62,91,50,60,51,70,99,65,84,74,68,83,39,69,40,56,65,38,67,55,47,65,61,50,43,54,37,56,45,51,53,51,51,28,69,75,55,36,80,71,57,58,38,47,67,55,53,44,42,52,44,64,53,22,58,80,45,83,59,54,70,17,46,41,43,12,50,56,28,33,75,71,40,28,29,36,53,45,9,0,27,65,93,66,10,92,38,10,53,27,37,53,30,50,37,48,21,51,59,42,1,59,34,22,62,58,12,43,58,19,6,34,43,45,27,49,60,58,17,18,39,22,13,29,72,59,19,22,49,46,13,16,48,48,5,20,37,30,3,36,17,68,78,47,69,51,51,62,60,42,51,52,59,51,43,70,77,45,57,81,86,39,65,53,32,45,50,54,49,50,41,53,53,34,56,74,71,35,95,49,67,68,60,34,52,48,52,50,44,75,74,52,73,62,67,52,63,24,25,66,55,40,52,44,43,33,56,44,17,42,56,76,23,70,69,41,67,67,59,18,34,44,43,16,30,31,56,18,21,50,5,12,55,27,6,14,54,54,19,23,35,50,11,23,45,48,11,47,88,57,48,63,61,88,51,56,77,52,45,46,53,42,34,38,65,77,50,46,54,92,62,72,65,52,32,49,65,54,52,24,50,52,44,47,55,51,19,54,52,46,32,45,76,35,75,20,44,79,46,75,56,81,94,63,18,27,37,39,33,36,68,36,66,49,72,78,52,80,82,64,67,54,58,63,78,69,24,53,34,67,38,69,37,54,44,80,62,37,70,42,73,55,82,49,42,83,43,81,45,89,84,58,86,92,33,51,26,37,32,66,30,38,65,67,28,55,37,36,30,54,32,34,24,78,61,58,45,47,22,42,39,33,38,35,33,14,9,69,40,67,69,20,25,46,29,39,22,43,81,88,66,49,75,61,41,75,47,78,37,59,56,43,81,23,73,86,28,75,43,77,50,72,50,70,37,80,45,65,58,43,81,44,49,41,30,47,31,22,74,29,27,66,36,27,38,36,33,38,34,31,45,70,59,79,128

Nearest PDB structures (foldseek):
  5fui-assembly1_A  TM=9.299E-01  e=7.197E-12  Zobellia galactanivorans
  2w3j-assembly1_A  TM=7.952E-01  e=5.460E-07  uncultured bacterium
  7byx-assembly4_D  TM=7.036E-01  e=1.131E-06  Phanerodontia chrysosporium
  7byt-assembly1_A  TM=6.788E-01  e=2.224E-06  Phanerodontia chrysosporium
  7byv-assembly1_A  TM=6.753E-01  e=1.467E-06  Phanerodontia chrysosporium

Mean predicted aligned error: 9.44 Å

Secondary structure (DSSP, 8-state):
------------EEEEEHHHHHHHHHHHHHHHHHHHHHHGGGTTTTSSSPPPSPPP-----SEEEP-HHHHHHHHHHHHHHHH-TTT--HHHHHHHHHHH-SSS--HHHHHHHHHHHTTB-TTTTTSTTT-TTTTBSGGGGS-HHHHHTSTT-HHHHHHHHHHHHTTT--HHHHHHHHHHHHHHHHTTT---HHHHHHHHHTTS-TTSHHHHHHHHHHHHHHH-SSHHHHHHHHHHHH-S-TTBHHHHHHHHHHHHHHHTT-HHHHHHHHHHH-SSHHHHHHHHHHHHHHHH-GGGS-HHHHTT--SEEE-SSSTTPPPEEHHHHHHHHHHHHHHHHHHTT-EEES-GGG-EEEEE-----PPPPPPSB---EEESEEEEGGGSS-B-S-EEEE-SSSTTSEEEEEE-TT-EEEEEEEESS-EEEEEEEEEEESSS--EEEEEETT--EEEEEEPPP-SEEEEEEEEEEEEEE-SEEEEEEEEEEE-SEEEEEEEEEE---

Radius of gyration: 25.78 Å; Cα contacts (8 Å, |Δi|>4): 1177; chains: 1; bounding box: 64×74×80 Å

Sequence (501 aa):
MNTSQINAAQVNTRQIAAGKYYDKVRGAWIGELIGNYSGLPYEFKFNENPGNDESITFVVRENWETDDDNSLEWLDIHIMEQYGFDTVTYRQISREWIDHCKEAIWVANYNARLNMLKGILPPYSGQKKNNKDWASIDAQIECEIFGQIAPGMIDNALGRTDYWARVTNDDYAVDTAKFYAAICSEAFFESDPAKTIEKVKSKFGSSSTVYKMASDVQAWCAKYPDWKDTRKQIKDKYNENPAYARLNFCSTLMSLLYGKGDFKSTIQIAILAGWDCDCNAATVGAILGAIKGFSGLPADLTAKCGDKYKNTNRAGLKDDTVSNIALRIQTIAEKNIVARGGSIVGSGESKKYVIVDGAFTPPKIEPEKVISNVIPGRIEAENCTSIRDMTLEETGDGGNGVFVGDINDKAKLYYNVQVKTAGTYKASFRVASSTAKGVIELRKKDNSIIASLNIPDTGGVDKWKTISTTVKLEKGDQVLRLYAKSGGWNFNWMQFDLVKK

pLDDT: mean 92.0, std 11.4, range [32.81, 98.88]